Protein 2KUY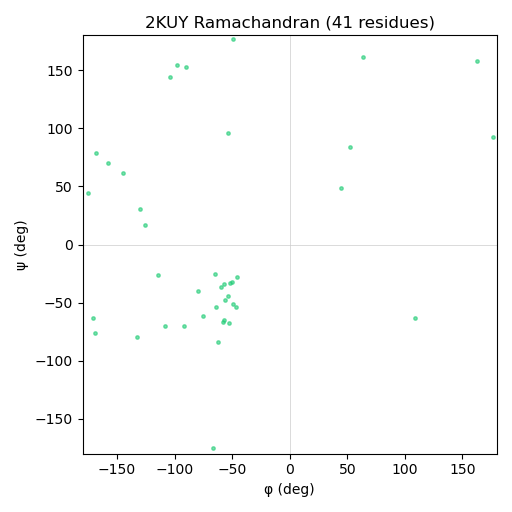 (pdb70)

B-factor: mean 6.26, std 6.4, range [0.34, 23.55]

Organism: Lactiplantibacillus plantarum (NCBI:txid1590)

Nearest PDB structures (foldseek):
  2kuy-assembly1_A  TM=6.461E-01  e=6.580E-05  Lactiplantibacillus plantarum
  2kuy-assembly1_A  TM=5.261E-01  e=7.399E-05  Lactiplantibacillus plantarum
  2kuy-assembly1_A  TM=5.864E-01  e=2.867E-05  Lactiplantibacillus plantarum
  2kuy-assembly1_A  TM=5.634E-01  e=1.053E-04  Lactiplantibacillus plantarum
  2kuy-assembly1_A  TM=6.162E-01  e=1.713E-04  Lactiplantibacillus plantarum

GO terms:
  GO:0005576 extracellular region (C, IDA)
  GO:0050830 defense response to Gram-positive bacterium (P, IDA)

Sequence (43 aa):
KPAWCWYTLAMCGAGYDSGTCDYMYSHCFGIKHHSSGSSSYHCKPAWCWYTLAMCGAGYDSGTCDYMYSHCFGIKHHSSGSSSYHCKPAWCWYTLAMCGAGYDSGTCDYMYSHCFGIKHHSSGSSSYHCKPAWCWYTLAMCGAGYDSGTCDYMYSHCFGIKHHSSGSSSYHCKPAWCWYTLAMCGAGYDSGTCDYMYSHCFGIKHHSSGSSSYHCKPAWCWYTLAMCGAGYDSGTCDYMYSHCFGIKHHSSGSSSYHCKPAWCWYTLAMCGAGYDSGTCDYMYSHCFGIKHHSSGSSSYHCKPAWCWYTLAMCGAGYDSGTCDYMYSHCFGIKHHSSGSSSYHCKPAWCWYTLAMCGAGYDSGTCDYMYSHCFGIKHHSSGSSSYHCKPAWCWYTLAMCGAGYDSGTCDYMYSHCFGIKHHSSGSSSYHCKPAWCWYTLAMCGAGYDSGTCDYMYSHCFGIKHHSSGSSSYHCKPAWCWYTLAMCGAGYDSGTCDYMYSHCFGIKHHSSGSSSYHC

Radius of gyration: 13.79 Å; Cα contacts (8 Å, |Δi|>4): 19; chains: 1; bounding box: 39×27×24 Å

Structure (mmCIF, N/CA/C/O backbone):
data_2KUY
#
_entry.id   2KUY
#
loop_
_entity.id
_entity.type
_entity.pdbx_description
1 polymer 'Prebacteriocin glycocin F'
2 non-polymer 2-acetamido-2-deoxy-beta-D-glucopyranose
#
loop_
_atom_site.group_PDB
_atom_site.id
_atom_site.type_symbol
_atom_site.label_atom_id
_atom_site.label_alt_id
_atom_site.label_comp_id
_atom_site.label_asym_id
_atom_site.label_entity_id
_atom_site.label_seq_id
_atom_site.pdbx_PDB_ins_code
_atom_site.Cartn_x
_atom_site.Cartn_y
_atom_site.Cartn_z
_atom_site.occupancy
_atom_site.B_iso_or_equiv
_atom_site.auth_seq_id
_atom_site.auth_comp_id
_atom_site.auth_asym_id
_atom_site.auth_atom_id
_atom_site.pdbx_PDB_model_num
ATOM 1 N N . LYS A 1 1 ? -9.335 -17.453 -4.776 1.00 7.40 1 LYS A N 1
ATOM 2 C CA . LYS A 1 1 ? -8.558 -16.708 -3.750 1.00 6.96 1 LYS A CA 1
ATOM 3 C C . LYS A 1 1 ? -9.271 -15.421 -3.342 1.00 6.11 1 LYS A C 1
ATOM 4 O O . LYS A 1 1 ? -9.897 -14.759 -4.171 1.00 5.55 1 LYS A O 1
ATOM 25 N N . PRO A 1 2 ? -9.187 -15.049 -2.053 1.00 6.13 2 PRO A N 1
ATOM 26 C CA . PRO A 1 2 ? -9.827 -13.835 -1.535 1.00 5.47 2 PRO A CA 1
ATOM 27 C C . PRO A 1 2 ? -9.527 -12.609 -2.389 1.00 4.69 2 PRO A C 1
ATOM 28 O O . PRO A 1 2 ? -8.774 -12.686 -3.361 1.00 4.93 2 PRO A O 1
ATOM 39 N N . ALA A 1 3 ? -10.121 -11.478 -2.021 1.00 4.04 3 ALA A N 1
ATOM 40 C CA . ALA A 1 3 ? -9.919 -10.236 -2.755 1.00 3.43 3 ALA A CA 1
ATOM 41 C C . ALA A 1 3 ? -10.475 -9.043 -1.985 1.00 3.08 3 ALA A C 1
ATOM 42 O O . ALA A 1 3 ? -11.564 -8.552 -2.283 1.00 3.14 3 ALA A O 1
ATOM 49 N N . TRP A 1 4 ? -9.723 -8.583 -0.991 1.00 3.05 4 TRP A N 1
ATOM 50 C CA . TRP A 1 4 ? -10.141 -7.450 -0.176 1.00 2.95 4 TRP A CA 1
ATOM 51 C C . TRP A 1 4 ? -9.208 -6.258 -0.371 1.00 2.18 4 TRP A C 1
ATOM 52 O O . TRP A 1 4 ? -9.609 -5.108 -0.188 1.00 2.12 4 TRP A O 1
ATOM 73 N N . CYS A 1 5 ? -7.962 -6.537 -0.739 1.00 1.69 5 CYS A N 1
ATOM 74 C CA . CYS A 1 5 ? -6.975 -5.484 -0.954 1.00 1.14 5 CYS A CA 1
ATOM 75 C C . CYS A 1 5 ? -7.400 -4.564 -2.095 1.00 0.86 5 CYS A C 1
ATOM 76 O O . CYS A 1 5 ? -7.999 -3.510 -1.869 1.00 0.68 5 CYS A O 1
ATOM 83 N N . TRP A 1 6 ? -7.091 -4.967 -3.326 1.00 0.95 6 TRP A N 1
ATOM 84 C CA . TRP A 1 6 ? -7.447 -4.171 -4.494 1.00 0.86 6 TRP A CA 1
ATOM 85 C C . TRP A 1 6 ? -8.917 -3.769 -4.447 1.00 0.57 6 TRP A C 1
ATOM 86 O O . TRP A 1 6 ? -9.291 -2.691 -4.910 1.00 0.56 6 TRP A O 1
ATOM 107 N N . TYR A 1 7 ? -9.744 -4.637 -3.871 1.00 0.53 7 TYR A N 1
ATOM 108 C CA . TYR A 1 7 ? -11.170 -4.362 -3.749 1.00 0.52 7 TYR A CA 1
ATOM 109 C C . TYR A 1 7 ? -11.382 -3.050 -3.008 1.00 0.46 7 TYR A C 1
ATOM 110 O O . TYR A 1 7 ? -12.144 -2.188 -3.445 1.00 0.63 7 TYR A O 1
ATOM 128 N N . THR A 1 8 ? -10.685 -2.906 -1.888 1.00 0.49 8 THR A N 1
ATOM 129 C CA . THR A 1 8 ? -10.769 -1.696 -1.080 1.00 0.58 8 THR A CA 1
ATOM 130 C C . THR A 1 8 ? -10.399 -0.479 -1.921 1.00 0.50 8 THR A C 1
ATOM 131 O O . THR A 1 8 ? -10.935 0.613 -1.726 1.00 0.71 8 THR A O 1
ATOM 142 N N . LEU A 1 9 ? -9.474 -0.678 -2.854 1.00 0.36 9 LEU A N 1
ATOM 143 C CA . LEU A 1 9 ? -9.021 0.398 -3.727 1.00 0.51 9 LEU A CA 1
ATOM 144 C C . LEU A 1 9 ? -10.004 0.635 -4.870 1.00 0.64 9 LEU A C 1
ATOM 145 O O . LEU A 1 9 ? -10.272 1.777 -5.243 1.00 0.85 9 LEU A O 1
ATOM 161 N N . ALA A 1 10 ? -10.534 -0.450 -5.425 1.00 0.62 10 ALA A N 1
ATOM 162 C CA . ALA A 1 10 ? -11.483 -0.358 -6.529 1.00 0.86 10 ALA A CA 1
ATOM 163 C C . ALA A 1 10 ? -12.597 0.637 -6.219 1.00 1.01 10 ALA A C 1
ATOM 164 O O . ALA A 1 10 ? -12.887 1.526 -7.019 1.00 1.28 10 ALA A O 1
ATOM 171 N N . MET A 1 11 ? -13.219 0.481 -5.055 1.00 0.97 11 MET A N 1
ATOM 172 C CA . MET A 1 11 ? -14.302 1.366 -4.643 1.00 1.25 11 MET A CA 1
ATOM 173 C C . MET A 1 11 ? -13.794 2.790 -4.436 1.00 1.40 11 MET A C 1
ATOM 174 O O . MET A 1 11 ? -14.554 3.752 -4.545 1.00 1.84 11 MET A O 1
ATOM 188 N N . CYS A 1 12 ? -12.505 2.917 -4.138 1.00 1.19 12 CYS A N 1
ATOM 189 C CA . CYS A 1 12 ? -11.899 4.224 -3.917 1.00 1.37 12 CYS A CA 1
ATOM 190 C C . CYS A 1 12 ? -12.071 5.113 -5.144 1.00 1.77 12 CYS A C 1
ATOM 191 O O . CYS A 1 12 ? -12.785 6.116 -5.103 1.00 2.20 12 CYS A O 1
ATOM 198 N N . GLY A 1 13 ? -11.412 4.739 -6.236 1.00 2.22 13 GLY A N 1
ATOM 199 C CA . GLY A 1 13 ? -11.505 5.512 -7.459 1.00 2.68 13 GLY A CA 1
ATOM 200 C C . GLY A 1 13 ? -10.223 6.256 -7.774 1.00 2.90 13 GLY A C 1
ATOM 201 O O . GLY A 1 13 ? -9.581 5.998 -8.792 1.00 3.39 13 GLY A O 1
ATOM 205 N N . ALA A 1 14 ? -9.849 7.182 -6.897 1.00 2.98 14 ALA A N 1
ATOM 206 C CA . ALA A 1 14 ? -8.634 7.967 -7.086 1.00 3.53 14 ALA A CA 1
ATOM 207 C C . ALA A 1 14 ? -8.375 8.874 -5.887 1.00 3.27 14 ALA A C 1
ATOM 208 O O . ALA A 1 14 ? -8.040 10.048 -6.047 1.00 3.62 14 ALA A O 1
ATOM 215 N N . GLY A 1 15 ? -8.532 8.323 -4.688 1.00 3.16 15 GLY A N 1
ATOM 216 C CA . GLY A 1 15 ? -8.310 9.097 -3.482 1.00 3.15 15 GLY A CA 1
ATOM 217 C C . GLY A 1 15 ? -6.931 8.874 -2.893 1.00 2.57 15 GLY A C 1
ATOM 218 O O . GLY A 1 15 ? -6.323 7.825 -3.099 1.00 2.77 15 GLY A O 1
ATOM 222 N N . TYR A 1 16 ? -6.438 9.866 -2.157 1.00 2.43 16 TYR A N 1
ATOM 223 C CA . TYR A 1 16 ? -5.121 9.773 -1.536 1.00 2.32 16 TYR A CA 1
ATOM 224 C C . TYR A 1 16 ? -5.194 10.026 -0.030 1.00 1.87 16 TYR A C 1
ATOM 225 O O . TYR A 1 16 ? -4.177 10.292 0.612 1.00 2.48 16 TYR A O 1
ATOM 243 N N . ASP A 1 17 ? -6.397 9.940 0.531 1.00 1.46 17 ASP A N 1
ATOM 244 C CA . ASP A 1 17 ? -6.592 10.158 1.961 1.00 1.20 17 ASP A CA 1
ATOM 245 C C . ASP A 1 17 ? -8.072 10.093 2.322 1.00 1.19 17 ASP A C 1
ATOM 246 O O . ASP A 1 17 ? -8.780 11.098 2.260 1.00 1.55 17 ASP A O 1
ATOM 255 N N . SER A 1 18 ? -8.535 8.905 2.698 1.00 1.48 18 SER A N 1
ATOM 256 C CA . SER A 1 18 ? -9.933 8.713 3.067 1.00 2.08 18 SER A CA 1
ATOM 257 C C . SER A 1 18 ? -10.054 7.930 4.371 1.00 1.51 18 SER A C 1
ATOM 258 O O . SER A 1 18 ? -10.281 8.509 5.433 1.00 1.78 18 SER A O 1
ATOM 265 N N . GLY A 1 19 ? -9.905 6.611 4.284 1.00 0.91 19 GLY A N 1
ATOM 266 C CA . GLY A 1 19 ? -10.005 5.777 5.468 1.00 0.58 19 GLY A CA 1
ATOM 267 C C . GLY A 1 19 ? -9.552 4.350 5.222 1.00 0.47 19 GLY A C 1
ATOM 268 O O . GLY A 1 19 ? -8.457 3.962 5.628 1.00 0.76 19 GLY A O 1
ATOM 272 N N . THR A 1 20 ? -10.398 3.568 4.560 1.00 0.54 20 THR A N 1
ATOM 273 C CA . THR A 1 20 ? -10.084 2.176 4.266 1.00 0.59 20 THR A CA 1
ATOM 274 C C . THR A 1 20 ? -8.879 2.068 3.337 1.00 0.47 20 THR A C 1
ATOM 275 O O . THR A 1 20 ? -7.910 1.372 3.640 1.00 0.57 20 THR A O 1
ATOM 286 N N . CYS A 1 21 ? -8.950 2.755 2.204 1.00 0.52 21 CYS A N 1
ATOM 287 C CA . CYS A 1 21 ? -7.870 2.732 1.226 1.00 0.61 21 CYS A CA 1
ATOM 288 C C . CYS A 1 21 ? -6.529 3.078 1.867 1.00 0.48 21 CYS A C 1
ATOM 289 O O . CYS A 1 21 ? -5.634 2.238 1.952 1.00 0.66 21 CYS A O 1
ATOM 296 N N . ASP A 1 22 ? -6.393 4.324 2.310 1.00 0.34 22 ASP A N 1
ATOM 297 C CA . ASP A 1 22 ? -5.157 4.791 2.933 1.00 0.44 22 ASP A CA 1
ATOM 298 C C . ASP A 1 22 ? -4.628 3.789 3.955 1.00 0.43 22 ASP A C 1
ATOM 299 O O . ASP A 1 22 ? -3.425 3.724 4.208 1.00 0.67 22 ASP A O 1
ATOM 308 N N . TYR A 1 23 ? -5.529 3.010 4.544 1.00 0.36 23 TYR A N 1
ATOM 309 C CA . TYR A 1 23 ? -5.138 2.019 5.538 1.00 0.52 23 TYR A CA 1
ATOM 310 C C . TYR A 1 23 ? -4.863 0.665 4.890 1.00 0.51 23 TYR A C 1
ATOM 311 O O . TYR A 1 23 ? -3.717 0.217 4.830 1.00 0.64 23 TYR A O 1
ATOM 329 N N . MET A 1 24 ? -5.917 0.016 4.409 1.00 0.59 24 MET A N 1
ATOM 330 C CA . MET A 1 24 ? -5.797 -1.279 3.772 1.00 0.77 24 MET A CA 1
ATOM 331 C C . MET A 1 24 ? -4.768 -1.249 2.646 1.00 0.65 24 MET A C 1
ATOM 332 O O . MET A 1 24 ? -3.939 -2.151 2.528 1.00 0.72 24 MET A O 1
ATOM 346 N N . TYR A 1 25 ? -4.823 -0.205 1.825 1.00 0.67 25 TYR A N 1
ATOM 347 C CA . TYR A 1 25 ? -3.890 -0.061 0.714 1.00 0.82 25 TYR A CA 1
ATOM 348 C C . TYR A 1 25 ? -2.452 -0.082 1.215 1.00 0.67 25 TYR A C 1
ATOM 349 O O . TYR A 1 25 ? -1.683 -0.989 0.900 1.00 0.70 25 TYR A O 1
ATOM 367 N N . SER A 1 26 ? -2.100 0.930 2.001 1.00 0.66 26 SER A N 1
ATOM 368 C CA . SER A 1 26 ? -0.752 1.041 2.556 1.00 0.76 26 SER A CA 1
ATOM 369 C C . SER A 1 26 ? -0.285 -0.290 3.141 1.00 0.64 26 SER A C 1
ATOM 370 O O . SER A 1 26 ? 0.779 -0.796 2.784 1.00 0.98 26 SER A O 1
ATOM 378 N N . HIS A 1 27 ? -1.088 -0.853 4.039 1.00 0.38 27 HIS A N 1
ATOM 379 C CA . HIS A 1 27 ? -0.755 -2.125 4.669 1.00 0.53 27 HIS A CA 1
ATOM 380 C C . HIS A 1 27 ? -0.604 -3.225 3.623 1.00 0.44 27 HIS A C 1
ATOM 381 O O . HIS A 1 27 ? 0.245 -4.106 3.752 1.00 0.56 27 HIS A O 1
ATOM 396 N N . CYS A 1 28 ? -1.434 -3.165 2.587 1.00 0.44 28 CYS A N 1
ATOM 397 C CA . CYS A 1 28 ? -1.392 -4.155 1.517 1.00 0.55 28 CYS A CA 1
ATOM 398 C C . CYS A 1 28 ? 0.026 -4.309 0.979 1.00 0.55 28 CYS A C 1
ATOM 399 O O . CYS A 1 28 ? 0.432 -5.396 0.568 1.00 0.81 28 CYS A O 1
ATOM 406 N N . PHE A 1 29 ? 0.775 -3.212 0.985 1.00 0.57 29 PHE A N 1
ATOM 407 C CA . PHE A 1 29 ? 2.150 -3.220 0.499 1.00 0.80 29 PHE A CA 1
ATOM 408 C C . PHE A 1 29 ? 3.132 -3.084 1.654 1.00 1.35 29 PHE A C 1
ATOM 409 O O . PHE A 1 29 ? 3.840 -4.029 2.002 1.00 2.07 29 PHE A O 1
ATOM 426 N N . GLY A 1 30 ? 3.163 -1.899 2.242 1.00 1.83 30 GLY A N 1
ATOM 427 C CA . GLY A 1 30 ? 4.058 -1.642 3.356 1.00 2.60 30 GLY A CA 1
ATOM 428 C C . GLY A 1 30 ? 5.518 -1.749 2.965 1.00 3.07 30 GLY A C 1
ATOM 429 O O . GLY A 1 30 ? 5.852 -2.350 1.943 1.00 3.23 30 GLY A O 1
ATOM 433 N N . ILE A 1 31 ? 6.393 -1.164 3.777 1.00 3.82 31 ILE A N 1
ATOM 434 C CA . ILE A 1 31 ? 7.824 -1.196 3.508 1.00 4.58 31 ILE A CA 1
ATOM 435 C C . ILE A 1 31 ? 8.627 -1.288 4.801 1.00 5.10 31 ILE A C 1
ATOM 436 O O . ILE A 1 31 ? 9.415 -0.396 5.118 1.00 5.86 31 ILE A O 1
ATOM 452 N N . LYS A 1 32 ? 8.426 -2.374 5.542 1.00 5.03 32 LYS A N 1
ATOM 453 C CA . LYS A 1 32 ? 9.132 -2.594 6.801 1.00 5.84 32 LYS A CA 1
ATOM 454 C C . LYS A 1 32 ? 9.166 -1.324 7.651 1.00 6.27 32 LYS A C 1
ATOM 455 O O . LYS A 1 32 ? 10.219 -0.933 8.156 1.00 6.84 32 LYS A O 1
ATOM 474 N N . HIS A 1 33 ? 8.010 -0.686 7.806 1.00 6.34 33 HIS A N 1
ATOM 475 C CA . HIS A 1 33 ? 7.912 0.537 8.595 1.00 7.06 33 HIS A CA 1
ATOM 476 C C . HIS A 1 33 ? 6.769 0.445 9.601 1.00 7.27 33 HIS A C 1
ATOM 477 O O . HIS A 1 33 ? 6.150 1.450 9.948 1.00 7.87 33 HIS A O 1
ATOM 492 N N . HIS A 1 34 ? 6.493 -0.771 10.066 1.00 7.06 34 HIS A N 1
ATOM 493 C CA . HIS A 1 34 ? 5.424 -0.996 11.033 1.00 7.55 34 HIS A CA 1
ATOM 494 C C . HIS A 1 34 ? 5.949 -0.879 12.461 1.00 8.06 34 HIS A C 1
ATOM 495 O O . HIS A 1 34 ? 7.128 -1.120 12.721 1.00 8.01 34 HIS A O 1
ATOM 510 N N . SER A 1 35 ? 5.066 -0.510 13.383 1.00 8.79 35 SER A N 1
ATOM 511 C CA . SER A 1 35 ? 5.440 -0.361 14.785 1.00 9.54 35 SER A CA 1
ATOM 512 C C . SER A 1 35 ? 6.103 -1.632 15.308 1.00 10.19 35 SER A C 1
ATOM 513 O O . SER A 1 35 ? 5.425 -2.578 15.708 1.00 10.62 35 SER A O 1
ATOM 521 N N . SER A 1 36 ? 7.433 -1.646 15.301 1.00 10.46 36 SER A N 1
ATOM 522 C CA . SER A 1 36 ? 8.186 -2.801 15.776 1.00 11.28 36 SER A CA 1
ATOM 523 C C . SER A 1 36 ? 9.673 -2.476 15.874 1.00 11.90 36 SER A C 1
ATOM 524 O O . SER A 1 36 ? 10.255 -2.503 16.960 1.00 12.39 36 SER A O 1
ATOM 532 N N . GLY A 1 37 ? 10.283 -2.170 14.735 1.00 12.07 37 GLY A N 1
ATOM 533 C CA . GLY A 1 37 ? 11.697 -1.845 14.714 1.00 12.84 37 GLY A CA 1
ATOM 534 C C . GLY A 1 37 ? 12.291 -1.937 13.322 1.00 13.27 37 GLY A C 1
ATOM 535 O O . GLY A 1 37 ? 11.745 -2.613 12.450 1.00 13.38 37 GLY A O 1
ATOM 539 N N . SER A 1 38 ? 13.411 -1.254 13.113 1.00 13.68 38 SER A N 1
ATOM 540 C CA . SER A 1 38 ? 14.080 -1.260 11.817 1.00 14.29 38 SER A CA 1
ATOM 541 C C . SER A 1 38 ? 14.633 -2.645 11.497 1.00 14.83 38 SER A C 1
ATOM 542 O O . SER A 1 38 ? 14.412 -3.600 12.242 1.00 15.12 38 SER A O 1
ATOM 550 N N . SER A 1 39 ? 15.353 -2.747 10.386 1.00 15.11 39 SER A N 1
ATOM 551 C CA . SER A 1 39 ? 15.939 -4.015 9.967 1.00 15.78 39 SER A CA 1
ATOM 552 C C . SER A 1 39 ? 17.165 -4.352 10.807 1.00 16.45 39 SER A C 1
ATOM 553 O O . SER A 1 39 ? 17.196 -5.368 11.501 1.00 17.13 39 SER A O 1
ATOM 561 N N . SER A 1 40 ? 18.176 -3.492 10.741 1.00 16.39 40 SER A N 1
ATOM 562 C CA . SER A 1 40 ? 19.405 -3.699 11.497 1.00 17.15 40 SER A CA 1
ATOM 563 C C . SER A 1 40 ? 20.152 -2.383 11.695 1.00 17.58 40 SER A C 1
ATOM 564 O O . SER A 1 40 ? 21.217 -2.170 11.117 1.00 18.09 40 SER A O 1
ATOM 572 N N . TYR A 1 41 ? 19.586 -1.506 12.516 1.00 17.50 41 TYR A N 1
ATOM 573 C CA . TYR A 1 41 ? 20.200 -0.212 12.792 1.00 18.04 41 TYR A CA 1
ATOM 574 C C . TYR A 1 41 ? 20.846 -0.201 14.173 1.00 18.43 41 TYR A C 1
ATOM 575 O O . TYR A 1 41 ? 20.332 -0.808 15.114 1.00 18.38 41 TYR A O 1
ATOM 593 N N . HIS A 1 42 ? 21.975 0.488 14.288 1.00 18.95 42 HIS A N 1
ATOM 594 C CA . HIS A 1 42 ? 22.693 0.575 15.554 1.00 19.51 42 HIS A CA 1
ATOM 595 C C . HIS A 1 42 ? 22.945 -0.815 16.130 1.00 19.81 42 HIS A C 1
ATOM 596 O O . HIS A 1 42 ? 22.183 -1.300 16.967 1.00 19.95 42 HIS A O 1
ATOM 611 N N . CYS A 1 43 ? 24.020 -1.450 15.674 1.00 20.02 43 CYS A N 1
ATOM 612 C CA . CYS A 1 43 ? 24.376 -2.784 16.142 1.00 20.46 43 CYS A CA 1
ATOM 613 C C . CYS A 1 43 ? 24.654 -2.780 17.642 1.00 20.82 43 CYS A C 1
ATOM 614 O O . CYS A 1 43 ? 24.693 -3.833 18.278 1.00 21.10 43 CYS A O 1
ATOM 677 N N . LYS A 1 1 ? -5.281 -16.894 3.696 1.00 7.40 1 LYS A N 2
ATOM 678 C CA . LYS A 1 1 ? -4.928 -15.453 3.782 1.00 6.96 1 LYS A CA 2
ATOM 679 C C . LYS A 1 1 ? -5.586 -14.654 2.660 1.00 6.11 1 LYS A C 2
ATOM 680 O O . LYS A 1 1 ? -5.040 -14.546 1.562 1.00 5.55 1 LYS A O 2
ATOM 701 N N . PRO A 1 2 ? -6.773 -14.080 2.921 1.00 6.13 2 PRO A N 2
ATOM 702 C CA . PRO A 1 2 ? -7.504 -13.288 1.926 1.00 5.47 2 PRO A CA 2
ATOM 703 C C . PRO A 1 2 ? -6.661 -12.148 1.363 1.00 4.69 2 PRO A C 2
ATOM 704 O O . PRO A 1 2 ? -5.774 -11.627 2.039 1.00 4.93 2 PRO A O 2
ATOM 715 N N . ALA A 1 3 ? -6.945 -11.766 0.123 1.00 4.04 3 ALA A N 2
ATOM 716 C CA . ALA A 1 3 ? -6.214 -10.686 -0.531 1.00 3.43 3 ALA A CA 2
ATOM 717 C C . ALA A 1 3 ? -7.153 -9.801 -1.344 1.00 3.08 3 ALA A C 2
ATOM 718 O O . ALA A 1 3 ? -7.235 -9.925 -2.566 1.00 3.14 3 ALA A O 2
ATOM 725 N N . TRP A 1 4 ? -7.861 -8.910 -0.658 1.00 3.05 4 TRP A N 2
ATOM 726 C CA . TRP A 1 4 ? -8.796 -8.008 -1.316 1.00 2.95 4 TRP A CA 2
ATOM 727 C C . TRP A 1 4 ? -8.301 -6.565 -1.251 1.00 2.18 4 TRP A C 2
ATOM 728 O O . TRP A 1 4 ? -9.096 -5.630 -1.151 1.00 2.12 4 TRP A O 2
ATOM 749 N N . CYS A 1 5 ? -6.984 -6.392 -1.314 1.00 1.69 5 CYS A N 2
ATOM 750 C CA . CYS A 1 5 ? -6.386 -5.062 -1.267 1.00 1.14 5 CYS A CA 2
ATOM 751 C C . CYS A 1 5 ? -7.015 -4.150 -2.314 1.00 0.86 5 CYS A C 2
ATOM 752 O O . CYS A 1 5 ? -7.733 -3.203 -1.981 1.00 0.68 5 CYS A O 2
ATOM 759 N N . TRP A 1 6 ? -6.748 -4.439 -3.585 1.00 0.95 6 TRP A N 2
ATOM 760 C CA . TRP A 1 6 ? -7.297 -3.642 -4.673 1.00 0.86 6 TRP A CA 2
ATOM 761 C C . TRP A 1 6 ? -8.801 -3.459 -4.495 1.00 0.57 6 TRP A C 2
ATOM 762 O O . TRP A 1 6 ? -9.365 -2.438 -4.885 1.00 0.56 6 TRP A O 2
ATOM 783 N N . TYR A 1 7 ? -9.440 -4.453 -3.881 1.00 0.53 7 TYR A N 2
ATOM 784 C CA . TYR A 1 7 ? -10.872 -4.392 -3.628 1.00 0.52 7 TYR A CA 2
ATOM 785 C C . TYR A 1 7 ? -11.197 -3.132 -2.841 1.00 0.46 7 TYR A C 2
ATOM 786 O O . TYR A 1 7 ? -12.089 -2.366 -3.205 1.00 0.63 7 TYR A O 2
ATOM 804 N N . THR A 1 8 ? -10.443 -2.917 -1.769 1.00 0.49 8 THR A N 2
ATOM 805 C CA . THR A 1 8 ? -10.622 -1.740 -0.931 1.00 0.58 8 THR A CA 2
ATOM 806 C C . THR A 1 8 ? -10.502 -0.479 -1.780 1.00 0.50 8 THR A C 2
ATOM 807 O O . THR A 1 8 ? -11.195 0.510 -1.549 1.00 0.71 8 THR A O 2
ATOM 818 N N . LEU A 1 9 ? -9.614 -0.531 -2.770 1.00 0.36 9 LEU A N 2
ATOM 819 C CA . LEU A 1 9 ? -9.395 0.599 -3.663 1.00 0.51 9 LEU A CA 2
ATOM 820 C C . LEU A 1 9 ? -10.575 0.777 -4.616 1.00 0.64 9 LEU A C 2
ATOM 821 O O . LEU A 1 9 ? -11.025 1.897 -4.859 1.00 0.85 9 LEU A O 2
ATOM 837 N N . ALA A 1 10 ? -11.069 -0.333 -5.154 1.00 0.62 10 ALA A N 2
ATOM 838 C CA . ALA A 1 10 ? -12.195 -0.297 -6.080 1.00 0.86 10 ALA A CA 2
ATOM 839 C C . ALA A 1 10 ? -13.457 0.210 -5.391 1.00 1.01 10 ALA A C 2
ATOM 840 O O . ALA A 1 10 ? -14.128 1.115 -5.889 1.00 1.28 10 ALA A O 2
ATOM 847 N N . MET A 1 11 ? -13.778 -0.380 -4.244 1.00 0.97 11 MET A N 2
ATOM 848 C CA . MET A 1 11 ? -14.961 0.012 -3.486 1.00 1.25 11 MET A CA 2
ATOM 849 C C . MET A 1 11 ? -14.838 1.447 -2.979 1.00 1.40 11 MET A C 2
ATOM 850 O O . MET A 1 11 ? -15.841 2.102 -2.697 1.00 1.84 11 MET A O 2
ATOM 864 N N . CYS A 1 12 ? -13.603 1.929 -2.864 1.00 1.19 12 CYS A N 2
ATOM 865 C CA . CYS A 1 12 ? -13.351 3.286 -2.390 1.00 1.37 12 CYS A CA 2
ATOM 866 C C . CYS A 1 12 ? -14.230 4.294 -3.123 1.00 1.77 12 CYS A C 2
ATOM 867 O O . CYS A 1 12 ? -14.893 3.957 -4.104 1.00 2.20 12 CYS A O 2
ATOM 874 N N . GLY A 1 13 ? -14.231 5.533 -2.641 1.00 2.22 13 GLY A N 2
ATOM 875 C CA . GLY A 1 13 ? -15.034 6.570 -3.262 1.00 2.68 13 GLY A CA 2
ATOM 876 C C . GLY A 1 13 ? -14.297 7.291 -4.373 1.00 2.90 13 GLY A C 2
ATOM 877 O O . GLY A 1 13 ? -14.228 8.520 -4.386 1.00 3.39 13 GLY A O 2
ATOM 881 N N . ALA A 1 14 ? -13.745 6.526 -5.309 1.00 2.98 14 ALA A N 2
ATOM 882 C CA . ALA A 1 14 ? -13.010 7.101 -6.428 1.00 3.53 14 ALA A CA 2
ATOM 883 C C . ALA A 1 14 ? -11.695 7.715 -5.963 1.00 3.27 14 ALA A C 2
ATOM 884 O O . ALA A 1 14 ? -10.618 7.201 -6.265 1.00 3.62 14 ALA A O 2
ATOM 891 N N . GLY A 1 15 ? -11.790 8.815 -5.224 1.00 3.16 15 GLY A N 2
ATOM 892 C CA . GLY A 1 15 ? -10.599 9.476 -4.728 1.00 3.15 15 GLY A CA 2
ATOM 893 C C . GLY A 1 15 ? -9.850 8.634 -3.714 1.00 2.57 15 GLY A C 2
ATOM 894 O O . GLY A 1 15 ? -10.259 7.514 -3.406 1.00 2.77 15 GLY A O 2
ATOM 898 N N . TYR A 1 16 ? -8.751 9.171 -3.196 1.00 2.43 16 TYR A N 2
ATOM 899 C CA . TYR A 1 16 ? -7.944 8.458 -2.212 1.00 2.32 16 TYR A CA 2
ATOM 900 C C . TYR A 1 16 ? -7.904 9.217 -0.890 1.00 1.87 16 TYR A C 2
ATOM 901 O O . TYR A 1 16 ? -8.414 10.334 -0.788 1.00 2.48 16 TYR A O 2
ATOM 919 N N . ASP A 1 17 ? -7.291 8.607 0.119 1.00 1.46 17 ASP A N 2
ATOM 920 C CA . ASP A 1 17 ? -7.183 9.227 1.433 1.00 1.20 17 ASP A CA 2
ATOM 921 C C . ASP A 1 17 ? -8.562 9.494 2.028 1.00 1.19 17 ASP A C 2
ATOM 922 O O . ASP A 1 17 ? -8.951 10.645 2.225 1.00 1.55 17 ASP A O 2
ATOM 931 N N . SER A 1 18 ? -9.295 8.424 2.310 1.00 1.48 18 SER A N 2
ATOM 932 C CA . SER A 1 18 ? -10.632 8.542 2.881 1.00 2.08 18 SER A CA 2
ATOM 933 C C . SER A 1 18 ? -10.759 7.710 4.152 1.00 1.51 18 SER A C 2
ATOM 934 O O . SER A 1 18 ? -11.332 8.160 5.145 1.00 1.78 18 SER A O 2
ATOM 941 N N . GLY A 1 19 ? -10.223 6.495 4.117 1.00 0.91 19 GLY A N 2
ATOM 942 C CA . GLY A 1 19 ? -10.291 5.623 5.275 1.00 0.58 19 GLY A CA 2
ATOM 943 C C . GLY A 1 19 ? -9.616 4.285 5.042 1.00 0.47 19 GLY A C 2
ATOM 944 O O . GLY A 1 19 ? -8.444 4.106 5.376 1.00 0.76 19 GLY A O 2
ATOM 948 N N . THR A 1 20 ? -10.359 3.343 4.469 1.00 0.54 20 THR A N 2
ATOM 949 C CA . THR A 1 20 ? -9.830 2.012 4.194 1.00 0.59 20 THR A CA 2
ATOM 950 C C . THR A 1 20 ? -8.754 2.063 3.115 1.00 0.47 20 THR A C 2
ATOM 951 O O . THR A 1 20 ? -7.792 1.297 3.148 1.00 0.57 20 THR A O 2
ATOM 962 N N . CYS A 1 21 ? -8.925 2.966 2.158 1.00 0.52 21 CYS A N 2
ATOM 963 C CA . CYS A 1 21 ? -7.970 3.111 1.067 1.00 0.61 21 CYS A CA 2
ATOM 964 C C . CYS A 1 21 ? -6.545 3.246 1.594 1.00 0.48 21 CYS A C 2
ATOM 965 O O . CYS A 1 21 ? -5.709 2.368 1.385 1.00 0.66 21 CYS A O 2
ATOM 972 N N . ASP A 1 22 ? -6.273 4.356 2.271 1.00 0.34 22 ASP A N 2
ATOM 973 C CA . ASP A 1 22 ? -4.946 4.613 2.819 1.00 0.44 22 ASP A CA 2
ATOM 974 C C . ASP A 1 22 ? -4.517 3.518 3.793 1.00 0.43 22 ASP A C 2
ATOM 975 O O . ASP A 1 22 ? -3.325 3.280 3.984 1.00 0.67 22 ASP A O 2
ATOM 984 N N . TYR A 1 23 ? -5.490 2.856 4.411 1.00 0.36 23 TYR A N 2
ATOM 985 C CA . TYR A 1 23 ? -5.196 1.793 5.365 1.00 0.52 23 TYR A CA 2
ATOM 986 C C . TYR A 1 23 ? -4.915 0.475 4.651 1.00 0.51 23 TYR A C 2
ATOM 987 O O . TYR A 1 23 ? -3.771 0.023 4.587 1.00 0.64 23 TYR A O 2
ATOM 1005 N N . MET A 1 24 ? -5.965 -0.139 4.118 1.00 0.59 24 MET A N 2
ATOM 1006 C CA . MET A 1 24 ? -5.838 -1.406 3.410 1.00 0.77 24 MET A CA 2
ATOM 1007 C C . MET A 1 24 ? -4.734 -1.344 2.359 1.00 0.65 24 MET A C 2
ATOM 1008 O O . MET A 1 24 ? -3.837 -2.187 2.336 1.00 0.72 24 MET A O 2
ATOM 1022 N N . TYR A 1 25 ? -4.809 -0.344 1.488 1.00 0.67 25 TYR A N 2
ATOM 1023 C CA . TYR A 1 25 ? -3.819 -0.177 0.431 1.00 0.82 25 TYR A CA 2
ATOM 1024 C C . TYR A 1 25 ? -2.404 -0.186 0.999 1.00 0.67 25 TYR A C 2
ATOM 1025 O O . TYR A 1 25 ? -1.616 -1.089 0.719 1.00 0.70 25 TYR A O 2
ATOM 1043 N N . SER A 1 26 ? -2.091 0.826 1.798 1.00 0.66 26 SER A N 2
ATOM 1044 C CA . SER A 1 26 ? -0.771 0.941 2.408 1.00 0.76 26 SER A CA 2
ATOM 1045 C C . SER A 1 26 ? -0.378 -0.351 3.122 1.00 0.64 26 SER A C 2
ATOM 1046 O O . SER A 1 26 ? 0.611 -0.991 2.765 1.00 0.98 26 SER A O 2
ATOM 1054 N N . HIS A 1 27 ? -1.155 -0.723 4.135 1.00 0.38 27 HIS A N 2
ATOM 1055 C CA . HIS A 1 27 ? -0.887 -1.935 4.907 1.00 0.53 27 HIS A CA 2
ATOM 1056 C C . HIS A 1 27 ? -0.586 -3.123 3.997 1.00 0.44 27 HIS A C 2
ATOM 1057 O O . HIS A 1 27 ? 0.365 -3.869 4.229 1.00 0.56 27 HIS A O 2
ATOM 1072 N N . CYS A 1 28 ? -1.404 -3.298 2.964 1.00 0.44 28 CYS A N 2
ATOM 1073 C CA . CYS A 1 28 ? -1.223 -4.401 2.027 1.00 0.55 28 CYS A CA 2
ATOM 1074 C C . CYS A 1 28 ? 0.205 -4.440 1.493 1.00 0.55 28 CYS A C 2
ATOM 1075 O O . CYS A 1 28 ? 0.737 -5.509 1.193 1.00 0.81 28 CYS A O 2
ATOM 1082 N N . PHE A 1 29 ? 0.822 -3.268 1.377 1.00 0.57 29 PHE A N 2
ATOM 1083 C CA . PHE A 1 29 ? 2.189 -3.172 0.879 1.00 0.80 29 PHE A CA 2
ATOM 1084 C C . PHE A 1 29 ? 3.101 -2.517 1.912 1.00 1.35 29 PHE A C 2
ATOM 1085 O O . PHE A 1 29 ? 4.028 -1.786 1.562 1.00 2.07 29 PHE A O 2
ATOM 1102 N N . GLY A 1 30 ? 2.832 -2.784 3.187 1.00 1.83 30 GLY A N 2
ATOM 1103 C CA . GLY A 1 30 ? 3.635 -2.212 4.250 1.00 2.60 30 GLY A CA 2
ATOM 1104 C C . GLY A 1 30 ? 4.841 -3.065 4.601 1.00 3.07 30 GLY A C 2
ATOM 1105 O O . GLY A 1 30 ? 5.455 -2.877 5.652 1.00 3.23 30 GLY A O 2
ATOM 1109 N N . ILE A 1 31 ? 5.183 -4.003 3.723 1.00 3.82 31 ILE A N 2
ATOM 1110 C CA . ILE A 1 31 ? 6.323 -4.883 3.949 1.00 4.58 31 ILE A CA 2
ATOM 1111 C C . ILE A 1 31 ? 6.880 -5.403 2.629 1.00 5.10 31 ILE A C 2
ATOM 1112 O O . ILE A 1 31 ? 6.703 -6.571 2.285 1.00 5.86 31 ILE A O 2
ATOM 1128 N N . LYS A 1 32 ? 7.551 -4.524 1.891 1.00 5.03 32 LYS A N 2
ATOM 1129 C CA . LYS A 1 32 ? 8.133 -4.890 0.607 1.00 5.84 32 LYS A CA 2
ATOM 1130 C C . LYS A 1 32 ? 9.304 -3.976 0.261 1.00 6.27 32 LYS A C 2
ATOM 1131 O O . LYS A 1 32 ? 9.533 -3.659 -0.906 1.00 6.84 32 LYS A O 2
ATOM 1150 N N . HIS A 1 33 ? 10.040 -3.553 1.283 1.00 6.34 33 HIS A N 2
ATOM 1151 C CA . HIS A 1 33 ? 11.187 -2.675 1.086 1.00 7.06 33 HIS A CA 2
ATOM 1152 C C . HIS A 1 33 ? 10.743 -1.307 0.578 1.00 7.27 33 HIS A C 2
ATOM 1153 O O . HIS A 1 33 ? 10.626 -1.091 -0.629 1.00 7.87 33 HIS A O 2
ATOM 1168 N N . HIS A 1 34 ? 10.499 -0.387 1.504 1.00 7.06 34 HIS A N 2
ATOM 1169 C CA . HIS A 1 34 ? 10.070 0.961 1.148 1.00 7.55 34 HIS A CA 2
ATOM 1170 C C . HIS A 1 34 ? 11.261 1.819 0.738 1.00 8.06 34 HIS A C 2
ATOM 1171 O O . HIS A 1 34 ? 12.042 2.261 1.582 1.00 8.01 34 HIS A O 2
ATOM 1186 N N . SER A 1 35 ? 11.397 2.050 -0.563 1.00 8.79 35 SER A N 2
ATOM 1187 C CA . SER A 1 35 ? 12.495 2.854 -1.086 1.00 9.54 35 SER A CA 2
ATOM 1188 C C . SER A 1 35 ? 12.407 2.972 -2.604 1.00 10.19 35 SER A C 2
ATOM 1189 O O . SER A 1 35 ? 11.912 2.070 -3.279 1.00 10.62 35 SER A O 2
ATOM 1197 N N . SER A 1 36 ? 12.894 4.090 -3.134 1.00 10.46 36 SER A N 2
ATOM 1198 C CA . SER A 1 36 ? 12.872 4.325 -4.573 1.00 11.28 36 SER A CA 2
ATOM 1199 C C . SER A 1 36 ? 13.885 5.394 -4.964 1.00 11.90 36 SER A C 2
ATOM 1200 O O . SER A 1 36 ? 14.591 5.939 -4.114 1.00 12.39 36 SER A O 2
ATOM 1208 N N . GLY A 1 37 ? 13.952 5.691 -6.258 1.00 12.07 37 GLY A N 2
ATOM 1209 C CA . GLY A 1 37 ? 14.881 6.694 -6.743 1.00 12.84 37 GLY A CA 2
ATOM 1210 C C . GLY A 1 37 ? 14.858 6.817 -8.253 1.00 13.27 37 GLY A C 2
ATOM 1211 O O . GLY A 1 37 ? 13.995 6.243 -8.916 1.00 13.38 37 GLY A O 2
ATOM 1215 N N . SER A 1 38 ? 15.809 7.568 -8.799 1.00 13.68 38 SER A N 2
ATOM 1216 C CA . SER A 1 38 ? 15.893 7.763 -10.242 1.00 14.29 38 SER A CA 2
ATOM 1217 C C . SER A 1 38 ? 16.561 6.568 -10.913 1.00 14.83 38 SER A C 2
ATOM 1218 O O . SER A 1 38 ? 16.035 6.011 -11.877 1.00 15.12 38 SER A O 2
ATOM 1226 N N . SER A 1 39 ? 17.724 6.180 -10.399 1.00 15.11 39 SER A N 2
ATOM 1227 C CA . SER A 1 39 ? 18.466 5.051 -10.949 1.00 15.78 39 SER A CA 2
ATOM 1228 C C . SER A 1 39 ? 18.879 4.084 -9.843 1.00 16.45 39 SER A C 2
ATOM 1229 O O . SER A 1 39 ? 18.502 2.913 -9.856 1.00 17.13 39 SER A O 2
ATOM 1237 N N . SER A 1 40 ? 19.655 4.585 -8.887 1.00 16.39 40 SER A N 2
ATOM 1238 C CA . SER A 1 40 ? 20.119 3.766 -7.771 1.00 17.15 40 SER A CA 2
ATOM 1239 C C . SER A 1 40 ? 21.067 2.671 -8.252 1.00 17.58 40 SER A C 2
ATOM 1240 O O . SER A 1 40 ? 20.778 1.482 -8.109 1.00 18.09 40 SER A O 2
ATOM 1248 N N . TYR A 1 41 ? 22.199 3.079 -8.817 1.00 17.50 41 TYR A N 2
ATOM 1249 C CA . TYR A 1 41 ? 23.189 2.131 -9.314 1.00 18.04 41 TYR A CA 2
ATOM 1250 C C . TYR A 1 41 ? 24.493 2.248 -8.531 1.00 18.43 41 TYR A C 2
ATOM 1251 O O . TYR A 1 41 ? 24.792 1.415 -7.676 1.00 18.38 41 TYR A O 2
ATOM 1269 N N . HIS A 1 42 ? 25.263 3.288 -8.830 1.00 18.95 42 HIS A N 2
ATOM 1270 C CA . HIS A 1 42 ? 26.535 3.516 -8.153 1.00 19.51 42 HIS A CA 2
ATOM 1271 C C . HIS A 1 42 ? 26.752 5.003 -7.892 1.00 19.81 42 HIS A C 2
ATOM 1272 O O . HIS A 1 42 ? 26.053 5.849 -8.449 1.00 19.95 42 HIS A O 2
ATOM 1287 N N . CYS A 1 43 ? 27.724 5.313 -7.039 1.00 20.02 43 CYS A N 2
ATOM 1288 C CA . CYS A 1 43 ? 28.031 6.699 -6.704 1.00 20.46 43 CYS A CA 2
ATOM 1289 C C . CYS A 1 43 ? 29.400 6.809 -6.042 1.00 20.82 43 CYS A C 2
ATOM 1290 O O . CYS A 1 43 ? 30.431 6.632 -6.690 1.00 21.10 43 CYS A O 2
ATOM 1353 N N . LYS A 1 1 ? -5.423 -17.051 -0.050 1.00 7.40 1 LYS A N 3
ATOM 1354 C CA . LYS A 1 1 ? -4.898 -15.853 -0.758 1.00 6.96 1 LYS A CA 3
ATOM 1355 C C . LYS A 1 1 ? -5.928 -14.726 -0.773 1.00 6.11 1 LYS A C 3
ATOM 1356 O O . LYS A 1 1 ? -6.571 -14.475 -1.792 1.00 5.55 1 LYS A O 3
ATOM 1377 N N . PRO A 1 2 ? -6.098 -14.029 0.365 1.00 6.13 2 PRO A N 3
ATOM 1378 C CA . PRO A 1 2 ? -7.056 -12.925 0.481 1.00 5.47 2 PRO A CA 3
ATOM 1379 C C . PRO A 1 2 ? -6.697 -11.746 -0.418 1.00 4.69 2 PRO A C 3
ATOM 1380 O O . PRO A 1 2 ? -5.814 -10.953 -0.093 1.00 4.93 2 PRO A O 3
ATOM 1391 N N . ALA A 1 3 ? -7.391 -11.635 -1.546 1.00 4.04 3 ALA A N 3
ATOM 1392 C CA . ALA A 1 3 ? -7.148 -10.549 -2.488 1.00 3.43 3 ALA A CA 3
ATOM 1393 C C . ALA A 1 3 ? -8.106 -9.389 -2.239 1.00 3.08 3 ALA A C 3
ATOM 1394 O O . ALA A 1 3 ? -8.694 -8.844 -3.173 1.00 3.14 3 ALA A O 3
ATOM 1401 N N . TRP A 1 4 ? -8.262 -9.023 -0.971 1.00 3.05 4 TRP A N 3
ATOM 1402 C CA . TRP A 1 4 ? -9.154 -7.933 -0.588 1.00 2.95 4 TRP A CA 3
ATOM 1403 C C . TRP A 1 4 ? -8.470 -6.568 -0.694 1.00 2.18 4 TRP A C 3
ATOM 1404 O O . TRP A 1 4 ? -9.095 -5.537 -0.447 1.00 2.12 4 TRP A O 3
ATOM 1425 N N . CYS A 1 5 ? -7.189 -6.558 -1.054 1.00 1.69 5 CYS A N 3
ATOM 1426 C CA . CYS A 1 5 ? -6.447 -5.308 -1.178 1.00 1.14 5 CYS A CA 3
ATOM 1427 C C . CYS A 1 5 ? -7.080 -4.395 -2.226 1.00 0.86 5 CYS A C 3
ATOM 1428 O O . CYS A 1 5 ? -7.697 -3.381 -1.890 1.00 0.68 5 CYS A O 3
ATOM 1435 N N . TRP A 1 6 ? -6.925 -4.753 -3.498 1.00 0.95 6 TRP A N 3
ATOM 1436 C CA . TRP A 1 6 ? -7.482 -3.959 -4.587 1.00 0.86 6 TRP A CA 3
ATOM 1437 C C . TRP A 1 6 ? -8.942 -3.611 -4.324 1.00 0.57 6 TRP A C 3
ATOM 1438 O O . TRP A 1 6 ? -9.403 -2.524 -4.672 1.00 0.56 6 TRP A O 3
ATOM 1459 N N . TYR A 1 7 ? -9.667 -4.538 -3.701 1.00 0.53 7 TYR A N 3
ATOM 1460 C CA . TYR A 1 7 ? -11.076 -4.322 -3.386 1.00 0.52 7 TYR A CA 3
ATOM 1461 C C . TYR A 1 7 ? -11.269 -2.978 -2.692 1.00 0.46 7 TYR A C 3
ATOM 1462 O O . TYR A 1 7 ? -12.070 -2.151 -3.125 1.00 0.63 7 TYR A O 3
ATOM 1480 N N . THR A 1 8 ? -10.517 -2.769 -1.618 1.00 0.49 8 THR A N 3
ATOM 1481 C CA . THR A 1 8 ? -10.589 -1.524 -0.864 1.00 0.58 8 THR A CA 3
ATOM 1482 C C . THR A 1 8 ? -10.248 -0.338 -1.762 1.00 0.50 8 THR A C 3
ATOM 1483 O O . THR A 1 8 ? -10.781 0.758 -1.589 1.00 0.71 8 THR A O 3
ATOM 1494 N N . LEU A 1 9 ? -9.353 -0.566 -2.717 1.00 0.36 9 LEU A N 3
ATOM 1495 C CA . LEU A 1 9 ? -8.936 0.487 -3.639 1.00 0.51 9 LEU A CA 3
ATOM 1496 C C . LEU A 1 9 ? -10.018 0.778 -4.675 1.00 0.64 9 LEU A C 3
ATOM 1497 O O . LEU A 1 9 ? -10.281 1.934 -5.002 1.00 0.85 9 LEU A O 3
ATOM 1513 N N . ALA A 1 10 ? -10.641 -0.276 -5.193 1.00 0.62 10 ALA A N 3
ATOM 1514 C CA . ALA A 1 10 ? -11.690 -0.128 -6.195 1.00 0.86 10 ALA A CA 3
ATOM 1515 C C . ALA A 1 10 ? -12.902 0.597 -5.621 1.00 1.01 10 ALA A C 3
ATOM 1516 O O . ALA A 1 10 ? -13.538 1.401 -6.303 1.00 1.28 10 ALA A O 3
ATOM 1523 N N . MET A 1 11 ? -13.217 0.307 -4.364 1.00 0.97 11 MET A N 3
ATOM 1524 C CA . MET A 1 11 ? -14.354 0.929 -3.696 1.00 1.25 11 MET A CA 3
ATOM 1525 C C . MET A 1 11 ? -14.146 2.433 -3.548 1.00 1.40 11 MET A C 3
ATOM 1526 O O . MET A 1 11 ? -15.109 3.199 -3.491 1.00 1.84 11 MET A O 3
ATOM 1540 N N . CYS A 1 12 ? -12.886 2.850 -3.488 1.00 1.19 12 CYS A N 3
ATOM 1541 C CA . CYS A 1 12 ? -12.553 4.262 -3.347 1.00 1.37 12 CYS A CA 3
ATOM 1542 C C . CYS A 1 12 ? -13.271 5.097 -4.404 1.00 1.77 12 CYS A C 3
ATOM 1543 O O . CYS A 1 12 ? -14.233 5.804 -4.102 1.00 2.20 12 CYS A O 3
ATOM 1550 N N . GLY A 1 13 ? -12.797 5.010 -5.643 1.00 2.22 13 GLY A N 3
ATOM 1551 C CA . GLY A 1 13 ? -13.407 5.762 -6.724 1.00 2.68 13 GLY A CA 3
ATOM 1552 C C . GLY A 1 13 ? -12.683 7.063 -7.009 1.00 2.90 13 GLY A C 3
ATOM 1553 O O . GLY A 1 13 ? -12.714 7.564 -8.133 1.00 3.39 13 GLY A O 3
ATOM 1557 N N . ALA A 1 14 ? -12.031 7.612 -5.989 1.00 2.98 14 ALA A N 3
ATOM 1558 C CA . ALA A 1 14 ? -11.297 8.863 -6.136 1.00 3.53 14 ALA A CA 3
ATOM 1559 C C . ALA A 1 14 ? -9.810 8.664 -5.860 1.00 3.27 14 ALA A C 3
ATOM 1560 O O . ALA A 1 14 ? -8.960 9.158 -6.600 1.00 3.62 14 ALA A O 3
ATOM 1567 N N . GLY A 1 15 ? -9.504 7.939 -4.788 1.00 3.16 15 GLY A N 3
ATOM 1568 C CA . GLY A 1 15 ? -8.119 7.689 -4.434 1.00 3.15 15 GLY A CA 3
ATOM 1569 C C . GLY A 1 15 ? -7.656 8.542 -3.270 1.00 2.57 15 GLY A C 3
ATOM 1570 O O . GLY A 1 15 ? -6.463 8.807 -3.122 1.00 2.77 15 GLY A O 3
ATOM 1574 N N . TYR A 1 16 ? -8.602 8.973 -2.442 1.00 2.43 16 TYR A N 3
ATOM 1575 C CA . TYR A 1 16 ? -8.285 9.802 -1.285 1.00 2.32 16 TYR A CA 3
ATOM 1576 C C . TYR A 1 16 ? -8.086 8.944 -0.039 1.00 1.87 16 TYR A C 3
ATOM 1577 O O . TYR A 1 16 ? -8.160 7.717 -0.099 1.00 2.48 16 TYR A O 3
ATOM 1595 N N . ASP A 1 17 ? -7.835 9.599 1.089 1.00 1.46 17 ASP A N 3
ATOM 1596 C CA . ASP A 1 17 ? -7.627 8.897 2.350 1.00 1.20 17 ASP A CA 3
ATOM 1597 C C . ASP A 1 17 ? -8.943 8.740 3.106 1.00 1.19 17 ASP A C 3
ATOM 1598 O O . ASP A 1 17 ? -9.031 9.054 4.294 1.00 1.55 17 ASP A O 3
ATOM 1607 N N . SER A 1 18 ? -9.966 8.255 2.408 1.00 1.48 18 SER A N 3
ATOM 1608 C CA . SER A 1 18 ? -11.280 8.058 3.011 1.00 2.08 18 SER A CA 3
ATOM 1609 C C . SER A 1 18 ? -11.170 7.296 4.328 1.00 1.51 18 SER A C 3
ATOM 1610 O O . SER A 1 18 ? -11.658 7.752 5.361 1.00 1.78 18 SER A O 3
ATOM 1617 N N . GLY A 1 19 ? -10.527 6.133 4.285 1.00 0.91 19 GLY A N 3
ATOM 1618 C CA . GLY A 1 19 ? -10.370 5.331 5.484 1.00 0.58 19 GLY A CA 3
ATOM 1619 C C . GLY A 1 19 ? -9.730 3.985 5.211 1.00 0.47 19 GLY A C 3
ATOM 1620 O O . GLY A 1 19 ? -8.683 3.663 5.770 1.00 0.76 19 GLY A O 3
ATOM 1624 N N . THR A 1 20 ? -10.367 3.195 4.355 1.00 0.54 20 THR A N 3
ATOM 1625 C CA . THR A 1 20 ? -9.862 1.873 4.012 1.00 0.59 20 THR A CA 3
ATOM 1626 C C . THR A 1 20 ? -8.758 1.960 2.963 1.00 0.47 20 THR A C 3
ATOM 1627 O O . THR A 1 20 ? -7.722 1.307 3.082 1.00 0.57 20 THR A O 3
ATOM 1638 N N . CYS A 1 21 ? -8.991 2.767 1.935 1.00 0.52 21 CYS A N 3
ATOM 1639 C CA . CYS A 1 21 ? -8.021 2.936 0.859 1.00 0.61 21 CYS A CA 3
ATOM 1640 C C . CYS A 1 21 ? -6.620 3.201 1.406 1.00 0.48 21 CYS A C 3
ATOM 1641 O O . CYS A 1 21 ? -5.693 2.431 1.163 1.00 0.66 21 CYS A O 3
ATOM 1648 N N . ASP A 1 22 ? -6.472 4.300 2.137 1.00 0.34 22 ASP A N 3
ATOM 1649 C CA . ASP A 1 22 ? -5.181 4.674 2.707 1.00 0.44 22 ASP A CA 3
ATOM 1650 C C . ASP A 1 22 ? -4.650 3.603 3.659 1.00 0.43 22 ASP A C 3
ATOM 1651 O O . ASP A 1 22 ? -3.449 3.336 3.695 1.00 0.67 22 ASP A O 3
ATOM 1660 N N . TYR A 1 23 ? -5.545 3.003 4.437 1.00 0.36 23 TYR A N 3
ATOM 1661 C CA . TYR A 1 23 ? -5.150 1.976 5.398 1.00 0.52 23 TYR A CA 3
ATOM 1662 C C . TYR A 1 23 ? -4.848 0.647 4.708 1.00 0.51 23 TYR A C 3
ATOM 1663 O O . TYR A 1 23 ? -3.693 0.224 4.636 1.00 0.64 23 TYR A O 3
ATOM 1681 N N . MET A 1 24 ? -5.891 -0.012 4.215 1.00 0.59 24 MET A N 3
ATOM 1682 C CA . MET A 1 24 ? -5.740 -1.300 3.543 1.00 0.77 24 MET A CA 3
ATOM 1683 C C . MET A 1 24 ? -4.594 -1.275 2.534 1.00 0.65 24 MET A C 3
ATOM 1684 O O . MET A 1 24 ? -3.741 -2.163 2.529 1.00 0.72 24 MET A O 3
ATOM 1698 N N . TYR A 1 25 ? -4.578 -0.257 1.682 1.00 0.67 25 TYR A N 3
ATOM 1699 C CA . TYR A 1 25 ? -3.534 -0.125 0.671 1.00 0.82 25 TYR A CA 3
ATOM 1700 C C . TYR A 1 25 ? -2.152 -0.129 1.313 1.00 0.67 25 TYR A C 3
ATOM 1701 O O . TYR A 1 25 ? -1.384 -1.078 1.156 1.00 0.70 25 TYR A O 3
ATOM 1719 N N . SER A 1 26 ? -1.842 0.943 2.030 1.00 0.66 26 SER A N 3
ATOM 1720 C CA . SER A 1 26 ? -0.550 1.076 2.696 1.00 0.76 26 SER A CA 3
ATOM 1721 C C . SER A 1 26 ? -0.217 -0.173 3.508 1.00 0.64 26 SER A C 3
ATOM 1722 O O . SER A 1 26 ? 0.951 -0.518 3.679 1.00 0.98 26 SER A O 3
ATOM 1730 N N . HIS A 1 27 ? -1.249 -0.843 4.009 1.00 0.38 27 HIS A N 3
ATOM 1731 C CA . HIS A 1 27 ? -1.061 -2.051 4.806 1.00 0.53 27 HIS A CA 3
ATOM 1732 C C . HIS A 1 27 ? -0.699 -3.239 3.919 1.00 0.44 27 HIS A C 3
ATOM 1733 O O . HIS A 1 27 ? 0.314 -3.904 4.137 1.00 0.56 27 HIS A O 3
ATOM 1748 N N . CYS A 1 28 ? -1.535 -3.500 2.920 1.00 0.44 28 CYS A N 3
ATOM 1749 C CA . CYS A 1 28 ? -1.307 -4.607 1.999 1.00 0.55 28 CYS A CA 3
ATOM 1750 C C . CYS A 1 28 ? -0.048 -4.374 1.170 1.00 0.55 28 CYS A C 3
ATOM 1751 O O . CYS A 1 28 ? 0.685 -5.312 0.858 1.00 0.81 28 CYS A O 3
ATOM 1758 N N . PHE A 1 29 ? 0.195 -3.116 0.816 1.00 0.57 29 PHE A N 3
ATOM 1759 C CA . PHE A 1 29 ? 1.365 -2.758 0.021 1.00 0.80 29 PHE A CA 3
ATOM 1760 C C . PHE A 1 29 ? 2.373 -1.976 0.857 1.00 1.35 29 PHE A C 3
ATOM 1761 O O . PHE A 1 29 ? 2.207 -1.825 2.067 1.00 2.07 29 PHE A O 3
ATOM 1778 N N . GLY A 1 30 ? 3.419 -1.481 0.204 1.00 1.83 30 GLY A N 3
ATOM 1779 C CA . GLY A 1 30 ? 4.438 -0.721 0.904 1.00 2.60 30 GLY A CA 3
ATOM 1780 C C . GLY A 1 30 ? 5.367 -1.607 1.713 1.00 3.07 30 GLY A C 3
ATOM 1781 O O . GLY A 1 30 ? 5.875 -2.608 1.208 1.00 3.23 30 GLY A O 3
ATOM 1785 N N . ILE A 1 31 ? 5.586 -1.239 2.970 1.00 3.82 31 ILE A N 3
ATOM 1786 C CA . ILE A 1 31 ? 6.458 -2.009 3.852 1.00 4.58 31 ILE A CA 3
ATOM 1787 C C . ILE A 1 31 ? 7.834 -2.215 3.229 1.00 5.10 31 ILE A C 3
ATOM 1788 O O . ILE A 1 31 ? 8.205 -3.334 2.874 1.00 5.86 31 ILE A O 3
ATOM 1804 N N . LYS A 1 32 ? 8.591 -1.128 3.103 1.00 5.03 32 LYS A N 3
ATOM 1805 C CA . LYS A 1 32 ? 9.930 -1.192 2.526 1.00 5.84 32 LYS A CA 3
ATOM 1806 C C . LYS A 1 32 ? 9.919 -1.944 1.199 1.00 6.27 32 LYS A C 3
ATOM 1807 O O . LYS A 1 32 ? 10.084 -3.164 1.163 1.00 6.84 32 LYS A O 3
ATOM 1826 N N . HIS A 1 33 ? 9.724 -1.208 0.112 1.00 6.34 33 HIS A N 3
ATOM 1827 C CA . HIS A 1 33 ? 9.693 -1.804 -1.219 1.00 7.06 33 HIS A CA 3
ATOM 1828 C C . HIS A 1 33 ? 9.569 -0.729 -2.294 1.00 7.27 33 HIS A C 3
ATOM 1829 O O . HIS A 1 33 ? 8.467 -0.297 -2.632 1.00 7.87 33 HIS A O 3
ATOM 1844 N N . HIS A 1 34 ? 10.709 -0.300 -2.827 1.00 7.06 34 HIS A N 3
ATOM 1845 C CA . HIS A 1 34 ? 10.730 0.726 -3.864 1.00 7.55 34 HIS A CA 3
ATOM 1846 C C . HIS A 1 34 ? 11.876 0.486 -4.841 1.00 8.06 34 HIS A C 3
ATOM 1847 O O . HIS A 1 34 ? 13.038 0.405 -4.443 1.00 8.01 34 HIS A O 3
ATOM 1862 N N . SER A 1 35 ? 11.541 0.370 -6.122 1.00 8.79 35 SER A N 3
ATOM 1863 C CA . SER A 1 35 ? 12.542 0.137 -7.156 1.00 9.54 35 SER A CA 3
ATOM 1864 C C . SER A 1 35 ? 13.441 -1.037 -6.785 1.00 10.19 35 SER A C 3
ATOM 1865 O O . SER A 1 35 ? 14.652 -1.001 -7.007 1.00 10.62 35 SER A O 3
ATOM 1873 N N . SER A 1 36 ? 12.841 -2.079 -6.218 1.00 10.46 36 SER A N 3
ATOM 1874 C CA . SER A 1 36 ? 13.588 -3.264 -5.814 1.00 11.28 36 SER A CA 3
ATOM 1875 C C . SER A 1 36 ? 14.749 -2.888 -4.900 1.00 11.90 36 SER A C 3
ATOM 1876 O O . SER A 1 36 ? 15.904 -2.869 -5.325 1.00 12.39 36 SER A O 3
ATOM 1884 N N . GLY A 1 37 ? 14.436 -2.589 -3.643 1.00 12.07 37 GLY A N 3
ATOM 1885 C CA . GLY A 1 37 ? 15.466 -2.217 -2.692 1.00 12.84 37 GLY A CA 3
ATOM 1886 C C . GLY A 1 37 ? 15.234 -2.817 -1.320 1.00 13.27 37 GLY A C 3
ATOM 1887 O O . GLY A 1 37 ? 14.334 -2.394 -0.593 1.00 13.38 37 GLY A O 3
ATOM 1891 N N . SER A 1 38 ? 16.047 -3.806 -0.965 1.00 13.68 38 SER A N 3
ATOM 1892 C CA . SER A 1 38 ? 15.928 -4.465 0.329 1.00 14.29 38 SER A CA 3
ATOM 1893 C C . SER A 1 38 ? 16.907 -3.867 1.334 1.00 14.83 38 SER A C 3
ATOM 1894 O O . SER A 1 38 ? 16.680 -3.918 2.543 1.00 15.12 38 SER A O 3
ATOM 1902 N N . SER A 1 39 ? 17.997 -3.301 0.827 1.00 15.11 39 SER A N 3
ATOM 1903 C CA . SER A 1 39 ? 19.010 -2.692 1.679 1.00 15.78 39 SER A CA 3
ATOM 1904 C C . SER A 1 39 ? 19.345 -1.281 1.207 1.00 16.45 39 SER A C 3
ATOM 1905 O O . SER A 1 39 ? 20.346 -1.064 0.524 1.00 17.13 39 SER A O 3
ATOM 1913 N N . SER A 1 40 ? 18.501 -0.324 1.578 1.00 16.39 40 SER A N 3
ATOM 1914 C CA . SER A 1 40 ? 18.707 1.069 1.194 1.00 17.15 40 SER A CA 3
ATOM 1915 C C . SER A 1 40 ? 19.131 1.904 2.397 1.00 17.58 40 SER A C 3
ATOM 1916 O O . SER A 1 40 ? 18.891 3.111 2.445 1.00 18.09 40 SER A O 3
ATOM 1924 N N . TYR A 1 41 ? 19.762 1.253 3.369 1.00 17.50 41 TYR A N 3
ATOM 1925 C CA . TYR A 1 41 ? 20.219 1.932 4.575 1.00 18.04 41 TYR A CA 3
ATOM 1926 C C . TYR A 1 41 ? 20.996 0.975 5.475 1.00 18.43 41 TYR A C 3
ATOM 1927 O O . TYR A 1 41 ? 20.826 -0.241 5.394 1.00 18.38 41 TYR A O 3
ATOM 1945 N N . HIS A 1 42 ? 21.847 1.532 6.331 1.00 18.95 42 HIS A N 3
ATOM 1946 C CA . HIS A 1 42 ? 22.649 0.725 7.244 1.00 19.51 42 HIS A CA 3
ATOM 1947 C C . HIS A 1 42 ? 22.841 1.438 8.576 1.00 19.81 42 HIS A C 3
ATOM 1948 O O . HIS A 1 42 ? 22.534 0.893 9.636 1.00 19.95 42 HIS A O 3
ATOM 1963 N N . CYS A 1 43 ? 23.353 2.662 8.513 1.00 20.02 43 CYS A N 3
ATOM 1964 C CA . CYS A 1 43 ? 23.589 3.456 9.712 1.00 20.46 43 CYS A CA 3
ATOM 1965 C C . CYS A 1 43 ? 22.274 3.953 10.305 1.00 20.82 43 CYS A C 3
ATOM 1966 O O . CYS A 1 43 ? 21.286 4.127 9.590 1.00 21.10 43 CYS A O 3
ATOM 2029 N N . LYS A 1 1 ? -7.639 -16.767 -4.516 1.00 7.40 1 L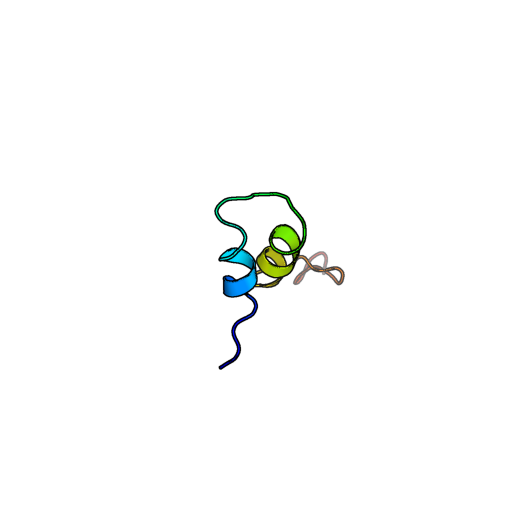YS A N 4
ATOM 2030 C CA . LYS A 1 1 ? -8.111 -16.449 -3.143 1.00 6.96 1 LYS A CA 4
ATOM 2031 C C . LYS A 1 1 ? -8.673 -15.032 -3.067 1.00 6.11 1 LYS A C 4
ATOM 2032 O O . LYS A 1 1 ? -8.572 -14.263 -4.024 1.00 5.55 1 LYS A O 4
ATOM 2053 N N . PRO A 1 2 ? -9.272 -14.665 -1.922 1.00 6.13 2 PRO A N 4
ATOM 2054 C CA . PRO A 1 2 ? -9.849 -13.331 -1.724 1.00 5.47 2 PRO A CA 4
ATOM 2055 C C . PRO A 1 2 ? -8.814 -12.227 -1.909 1.00 4.69 2 PRO A C 4
ATOM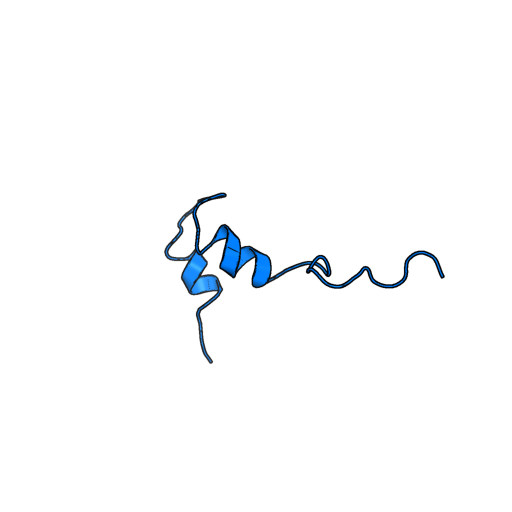 2056 O O . PRO A 1 2 ? -7.611 -12.486 -1.922 1.00 4.93 2 PRO A O 4
ATOM 2067 N N . ALA A 1 3 ? -9.289 -10.994 -2.054 1.00 4.04 3 ALA A N 4
ATOM 2068 C CA . ALA A 1 3 ? -8.400 -9.854 -2.237 1.00 3.43 3 ALA A CA 4
ATOM 2069 C C . ALA A 1 3 ? -9.069 -8.558 -1.792 1.00 3.08 3 ALA A C 4
ATOM 2070 O O . ALA A 1 3 ? -9.547 -7.779 -2.617 1.00 3.14 3 ALA A O 4
ATOM 2077 N N . TRP A 1 4 ? -9.096 -8.331 -0.483 1.00 3.05 4 TRP A N 4
ATOM 2078 C CA . TRP A 1 4 ? -9.704 -7.128 0.072 1.00 2.95 4 TRP A CA 4
ATOM 2079 C C . TRP A 1 4 ? -8.873 -5.898 -0.280 1.00 2.18 4 TRP A C 4
ATOM 2080 O O . TRP A 1 4 ? -9.397 -4.788 -0.378 1.00 2.12 4 TRP A O 4
ATOM 2101 N N . CYS A 1 5 ? -7.574 -6.106 -0.472 1.00 1.69 5 CYS A N 4
ATOM 2102 C CA . CYS A 1 5 ? -6.665 -5.019 -0.817 1.00 1.14 5 CYS A CA 4
ATOM 2103 C C . CYS A 1 5 ? -7.175 -4.248 -2.029 1.00 0.86 5 CYS A C 4
ATOM 2104 O O . CYS A 1 5 ? -7.435 -3.047 -1.952 1.00 0.68 5 CYS A O 4
ATOM 2111 N N . TRP A 1 6 ? -7.315 -4.947 -3.149 1.00 0.95 6 TRP A N 4
ATOM 2112 C CA . TRP A 1 6 ? -7.792 -4.330 -4.380 1.00 0.86 6 TRP A CA 4
ATOM 2113 C C . TRP A 1 6 ? -9.262 -3.946 -4.259 1.00 0.57 6 TRP A C 4
ATOM 2114 O O . TRP A 1 6 ? -9.714 -2.982 -4.878 1.00 0.56 6 TRP A O 4
ATOM 2135 N N . TYR A 1 7 ? -10.006 -4.703 -3.459 1.00 0.53 7 TYR A N 4
ATOM 2136 C CA . TYR A 1 7 ? -11.423 -4.439 -3.258 1.00 0.52 7 TYR A CA 4
ATOM 2137 C C . TYR A 1 7 ? -11.653 -2.990 -2.839 1.00 0.46 7 TYR A C 4
ATOM 2138 O O . TYR A 1 7 ? -12.429 -2.270 -3.467 1.00 0.63 7 TYR A O 4
ATOM 2156 N N . THR A 1 8 ? -10.973 -2.567 -1.776 1.00 0.49 8 THR A N 4
ATOM 2157 C CA . THR A 1 8 ? -11.109 -1.200 -1.283 1.00 0.58 8 THR A CA 4
ATOM 2158 C C . THR A 1 8 ? -10.593 -0.205 -2.318 1.00 0.50 8 THR A C 4
ATOM 2159 O O . THR A 1 8 ? -11.211 0.830 -2.566 1.00 0.71 8 THR A O 4
ATOM 2170 N N . LEU A 1 9 ? -9.454 -0.532 -2.918 1.00 0.36 9 LEU A N 4
ATOM 2171 C CA . LEU A 1 9 ? -8.847 0.325 -3.929 1.00 0.51 9 LEU A CA 4
ATOM 2172 C C . LEU A 1 9 ? -9.782 0.505 -5.120 1.00 0.64 9 LEU A C 4
ATOM 2173 O O . LEU A 1 9 ? -9.889 1.597 -5.679 1.00 0.85 9 LEU A O 4
ATOM 2189 N N . ALA A 1 10 ? -10.458 -0.573 -5.504 1.00 0.62 10 ALA A N 4
ATOM 2190 C CA . ALA A 1 10 ? -11.385 -0.534 -6.627 1.00 0.86 10 ALA A CA 4
ATOM 2191 C C . ALA A 1 10 ? -12.518 0.453 -6.368 1.00 1.01 10 ALA A C 4
ATOM 2192 O O . ALA A 1 10 ? -12.766 1.354 -7.169 1.00 1.28 10 ALA A O 4
ATOM 2199 N N . MET A 1 11 ? -13.201 0.275 -5.242 1.00 0.97 11 MET A N 4
ATOM 2200 C CA . MET A 1 11 ? -14.306 1.150 -4.872 1.00 1.25 11 MET A CA 4
ATOM 2201 C C . MET A 1 11 ? -13.807 2.561 -4.579 1.00 1.40 11 MET A C 4
ATOM 2202 O O . MET A 1 11 ? -14.548 3.534 -4.719 1.00 1.84 11 MET A O 4
ATOM 2216 N N . CYS A 1 12 ? -12.547 2.662 -4.169 1.00 1.19 12 CYS A N 4
ATOM 2217 C CA . CYS A 1 12 ? -11.945 3.952 -3.854 1.00 1.37 12 CYS A CA 4
ATOM 2218 C C . CYS A 1 12 ? -12.081 4.918 -5.026 1.00 1.77 12 CYS A C 4
ATOM 2219 O O . CYS A 1 12 ? -12.173 4.501 -6.180 1.00 2.20 12 CYS A O 4
ATOM 2226 N N . GLY A 1 13 ? -12.092 6.212 -4.721 1.00 2.22 13 GLY A N 4
ATOM 2227 C CA . GLY A 1 13 ? -12.217 7.217 -5.759 1.00 2.68 13 GLY A CA 4
ATOM 2228 C C . GLY A 1 13 ? -10.992 8.106 -5.856 1.00 2.90 13 GLY A C 4
ATOM 2229 O O . GLY A 1 13 ? -10.268 8.070 -6.851 1.00 3.39 13 GLY A O 4
ATOM 2233 N N . ALA A 1 14 ? -10.759 8.905 -4.819 1.00 2.98 14 ALA A N 4
ATOM 2234 C CA . ALA A 1 14 ? -9.614 9.807 -4.791 1.00 3.53 14 ALA A CA 4
ATOM 2235 C C . ALA A 1 14 ? -8.441 9.185 -4.040 1.00 3.27 14 ALA A C 4
ATOM 2236 O O . ALA A 1 14 ? -8.560 8.098 -3.474 1.00 3.62 14 ALA A O 4
ATOM 2243 N N . GLY A 1 15 ? -7.311 9.883 -4.037 1.00 3.16 15 GLY A N 4
ATOM 2244 C CA . GLY A 1 15 ? -6.133 9.386 -3.349 1.00 3.15 15 GLY A CA 4
ATOM 2245 C C . GLY A 1 15 ? -5.915 10.063 -2.010 1.00 2.57 15 GLY A C 4
ATOM 2246 O O . GLY A 1 15 ? -4.790 10.123 -1.512 1.00 2.77 15 GLY A O 4
ATOM 2250 N N . TYR A 1 16 ? -6.994 10.577 -1.427 1.00 2.43 16 TYR A N 4
ATOM 2251 C CA . TYR A 1 16 ? -6.918 11.255 -0.138 1.00 2.32 16 TYR A CA 4
ATOM 2252 C C . TYR A 1 16 ? -7.287 10.309 0.999 1.00 1.87 16 TYR A C 4
ATOM 2253 O O . TYR A 1 16 ? -7.771 9.201 0.765 1.00 2.48 16 TYR A O 4
ATOM 2271 N N . ASP A 1 17 ? -7.057 10.753 2.230 1.00 1.46 17 ASP A N 4
ATOM 2272 C CA . ASP A 1 17 ? -7.367 9.946 3.404 1.00 1.20 17 ASP A CA 4
ATOM 2273 C C . ASP A 1 17 ? -8.864 9.671 3.493 1.00 1.19 17 ASP A C 4
ATOM 2274 O O . ASP A 1 17 ? -9.577 10.311 4.266 1.00 1.55 17 ASP A O 4
ATOM 2283 N N . SER A 1 18 ? -9.335 8.715 2.700 1.00 1.4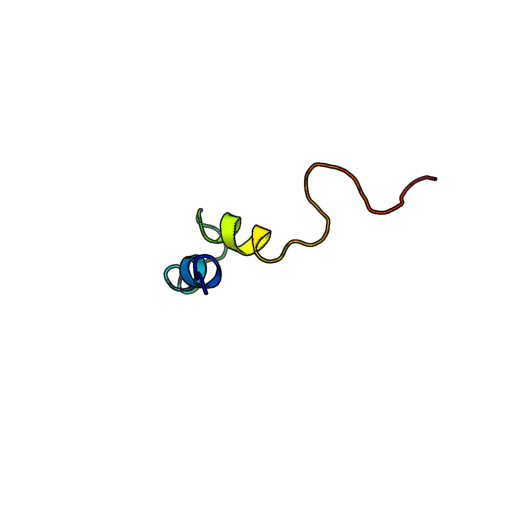8 18 SER A N 4
ATOM 2284 C CA . SER A 1 18 ? -10.749 8.359 2.694 1.00 2.08 18 SER A CA 4
ATOM 2285 C C . SER A 1 18 ? -11.121 7.604 3.965 1.00 1.51 18 SER A C 4
ATOM 2286 O O . SER A 1 18 ? -11.923 8.082 4.768 1.00 1.78 18 SER A O 4
ATOM 2293 N N . GLY A 1 19 ? -10.536 6.425 4.141 1.00 0.91 19 GLY A N 4
ATOM 2294 C CA . GLY A 1 19 ? -10.822 5.626 5.320 1.00 0.58 19 GLY A CA 4
ATOM 2295 C C . GLY A 1 19 ? -10.106 4.290 5.307 1.00 0.47 19 GLY A C 4
ATOM 2296 O O . GLY A 1 19 ? -9.316 3.993 6.203 1.00 0.76 19 GLY A O 4
ATOM 2300 N N . THR A 1 20 ? -10.389 3.482 4.293 1.00 0.54 20 THR A N 4
ATOM 2301 C CA . THR A 1 20 ? -9.771 2.166 4.167 1.00 0.59 20 THR A CA 4
ATOM 2302 C C . THR A 1 20 ? -8.632 2.186 3.155 1.00 0.47 20 THR A C 4
ATOM 2303 O O . THR A 1 20 ? -7.616 1.520 3.338 1.00 0.57 20 THR A O 4
ATOM 2314 N N . CYS A 1 21 ? -8.810 2.947 2.082 1.00 0.52 21 CYS A N 4
ATOM 2315 C CA . CYS A 1 21 ? -7.796 3.044 1.039 1.00 0.61 21 CYS A CA 4
ATOM 2316 C C . CYS A 1 21 ? -6.417 3.318 1.632 1.00 0.48 21 CYS A C 4
ATOM 2317 O O . CYS A 1 21 ? -5.447 2.634 1.313 1.00 0.66 21 CYS A O 4
ATOM 2324 N N . ASP A 1 22 ? -6.334 4.328 2.491 1.00 0.34 22 ASP A N 4
ATOM 2325 C CA . ASP A 1 22 ? -5.069 4.695 3.118 1.00 0.44 22 ASP A CA 4
ATOM 2326 C C . ASP A 1 22 ? -4.628 3.660 4.153 1.00 0.43 22 ASP A C 4
ATOM 2327 O O . ASP A 1 22 ? -3.471 3.651 4.573 1.00 0.67 22 ASP A O 4
ATOM 2336 N N . TYR A 1 23 ? -5.547 2.791 4.565 1.00 0.36 23 TYR A N 4
ATOM 2337 C CA . TYR A 1 23 ? -5.230 1.763 5.551 1.00 0.52 23 TYR A CA 4
ATOM 2338 C C . TYR A 1 23 ? -4.923 0.431 4.874 1.00 0.51 23 TYR A C 4
ATOM 2339 O O . TYR A 1 23 ? -3.803 -0.074 4.949 1.00 0.64 23 TYR A O 4
ATOM 2357 N N . MET A 1 24 ? -5.929 -0.132 4.215 1.00 0.59 24 MET A N 4
ATOM 2358 C CA . MET A 1 24 ? -5.783 -1.403 3.523 1.00 0.77 24 MET A CA 4
ATOM 2359 C C . MET A 1 24 ? -4.614 -1.366 2.542 1.00 0.65 24 MET A C 4
ATOM 2360 O O . MET A 1 24 ? -3.768 -2.261 2.535 1.00 0.72 24 MET A O 4
ATOM 2374 N N . TYR A 1 25 ? -4.574 -0.327 1.714 1.00 0.67 25 TYR A N 4
ATOM 2375 C CA . TYR A 1 25 ? -3.513 -0.171 0.724 1.00 0.82 25 TYR A CA 4
ATOM 2376 C C . TYR A 1 25 ? -2.137 -0.215 1.378 1.00 0.67 25 TYR A C 4
ATOM 2377 O O . TYR A 1 25 ? -1.363 -1.148 1.164 1.00 0.70 25 TYR A O 4
ATOM 2395 N N . SER A 1 26 ? -1.837 0.809 2.170 1.00 0.66 26 SER A N 4
ATOM 2396 C CA . SER A 1 26 ? -0.550 0.905 2.856 1.00 0.76 26 SER A CA 4
ATOM 2397 C C . SER A 1 26 ? -0.152 -0.422 3.498 1.00 0.64 26 SER A C 4
ATOM 2398 O O . SER A 1 26 ? 0.940 -0.936 3.259 1.00 0.98 26 SER A O 4
ATOM 2406 N N . HIS A 1 27 ? -1.042 -0.967 4.320 1.00 0.38 27 HIS A N 4
ATOM 2407 C CA . HIS A 1 27 ? -0.779 -2.228 5.004 1.00 0.53 27 HIS A CA 4
ATOM 2408 C C . HIS A 1 27 ? -0.546 -3.360 4.011 1.00 0.44 27 HIS A C 4
ATOM 2409 O O . HIS A 1 27 ? 0.128 -4.342 4.323 1.00 0.56 27 HIS A O 4
ATOM 2424 N N . CYS A 1 28 ? -1.106 -3.221 2.817 1.00 0.44 28 CYS A N 4
ATOM 2425 C CA . CYS A 1 28 ? -0.956 -4.238 1.784 1.00 0.55 28 CYS A CA 4
ATOM 2426 C C . CYS A 1 28 ? 0.326 -4.021 0.985 1.00 0.55 28 CYS A C 4
ATOM 2427 O O . CYS A 1 28 ? 1.189 -4.897 0.926 1.00 0.81 28 CYS A O 4
ATOM 2434 N N . PHE A 1 29 ? 0.444 -2.847 0.373 1.00 0.57 29 PHE A N 4
ATOM 2435 C CA . PHE A 1 29 ? 1.622 -2.515 -0.421 1.00 0.80 29 PHE A CA 4
ATOM 2436 C C . PHE A 1 29 ? 2.712 -1.906 0.452 1.00 1.35 29 PHE A C 4
ATOM 2437 O O . PHE A 1 29 ? 3.628 -2.599 0.895 1.00 2.07 29 PHE A O 4
ATOM 2454 N N . GLY A 1 30 ? 2.605 -0.608 0.693 1.00 1.83 30 GLY A N 4
ATOM 2455 C CA . GLY A 1 30 ? 3.585 0.081 1.513 1.00 2.60 30 GLY A CA 4
ATOM 2456 C C . GLY A 1 30 ? 4.385 1.099 0.725 1.00 3.07 30 GLY A C 4
ATOM 2457 O O . GLY A 1 30 ? 5.536 1.385 1.059 1.00 3.23 30 GLY A O 4
ATOM 2461 N N . ILE A 1 31 ? 3.776 1.646 -0.321 1.00 3.82 31 ILE A N 4
ATOM 2462 C CA . ILE A 1 31 ? 4.438 2.638 -1.159 1.00 4.58 31 ILE A CA 4
ATOM 2463 C C . ILE A 1 31 ? 3.542 3.852 -1.381 1.00 5.10 31 ILE A C 4
ATOM 2464 O O . ILE A 1 31 ? 2.736 3.878 -2.311 1.00 5.86 31 ILE A O 4
ATOM 2480 N N . LYS A 1 32 ? 3.688 4.853 -0.520 1.00 5.03 32 LYS A N 4
ATOM 2481 C CA . LYS A 1 32 ? 2.892 6.071 -0.621 1.00 5.84 32 LYS A CA 4
ATOM 2482 C C . LYS A 1 32 ? 3.680 7.181 -1.308 1.00 6.27 32 LYS A C 4
ATOM 2483 O O . LYS A 1 32 ? 3.433 8.365 -1.078 1.00 6.84 32 LYS A O 4
ATOM 2502 N N . HIS A 1 33 ? 4.629 6.791 -2.151 1.00 6.34 33 HIS A N 4
ATOM 2503 C CA . HIS A 1 33 ? 5.454 7.753 -2.873 1.00 7.06 33 HIS A CA 4
ATOM 2504 C C . HIS A 1 33 ? 6.278 8.597 -1.905 1.00 7.27 33 HIS A C 4
ATOM 2505 O O . HIS A 1 33 ? 6.582 9.757 -2.183 1.00 7.87 33 HIS A O 4
ATOM 2520 N N . HIS A 1 34 ? 6.637 8.006 -0.771 1.00 7.06 34 HIS A N 4
ATOM 2521 C CA . HIS A 1 34 ? 7.428 8.704 0.235 1.00 7.55 34 HIS A CA 4
ATOM 2522 C C . HIS A 1 34 ? 8.875 8.859 -0.220 1.00 8.06 34 HIS A C 4
ATOM 2523 O O . HIS A 1 34 ? 9.375 8.062 -1.015 1.00 8.01 34 HIS A O 4
ATOM 2538 N N . SER A 1 35 ? 9.544 9.886 0.289 1.00 8.79 35 SER A N 4
ATOM 2539 C CA . SER A 1 35 ? 10.935 10.145 -0.063 1.00 9.54 35 SER A CA 4
ATOM 2540 C C . SER A 1 35 ? 11.584 11.089 0.943 1.00 10.19 35 SER A C 4
ATOM 2541 O O . SER A 1 35 ? 10.896 11.840 1.636 1.00 10.62 35 SER A O 4
ATOM 2549 N N . SER A 1 36 ? 12.909 11.045 1.020 1.00 10.46 36 SER A N 4
ATOM 2550 C CA . SER A 1 36 ? 13.650 11.895 1.944 1.00 11.28 36 SER A CA 4
ATOM 2551 C C . SER A 1 36 ? 14.187 13.134 1.234 1.00 11.90 36 SER A C 4
ATOM 2552 O O . SER A 1 36 ? 15.326 13.150 0.770 1.00 12.39 36 SER A O 4
ATOM 2560 N N . GLY A 1 37 ? 13.359 14.170 1.154 1.00 12.07 37 GLY A N 4
ATOM 2561 C CA . GLY A 1 37 ? 13.770 15.399 0.501 1.00 12.84 37 GLY A CA 4
ATOM 2562 C C . GLY A 1 37 ? 13.161 15.559 -0.878 1.00 13.27 37 GLY A C 4
ATOM 2563 O O . GLY A 1 37 ? 13.763 15.167 -1.878 1.00 13.38 37 GLY A O 4
ATOM 2567 N N . SER A 1 38 ? 11.966 16.136 -0.932 1.00 13.68 38 SER A N 4
ATOM 2568 C CA . SER A 1 38 ? 11.277 16.348 -2.200 1.00 14.29 38 SER A CA 4
ATOM 2569 C C . SER A 1 38 ? 11.584 17.731 -2.763 1.00 14.83 38 SER A C 4
ATOM 2570 O O . SER A 1 38 ? 12.114 18.594 -2.062 1.00 15.12 38 SER A O 4
ATOM 2578 N N . SER A 1 39 ? 11.249 17.936 -4.033 1.00 15.11 39 SER A N 4
ATOM 2579 C CA . SER A 1 39 ? 11.489 19.216 -4.690 1.00 15.78 39 SER A CA 4
ATOM 2580 C C . SER A 1 39 ? 10.267 19.656 -5.488 1.00 16.45 39 SER A C 4
ATOM 2581 O O . SER A 1 39 ? 9.613 20.642 -5.149 1.00 17.13 39 SER A O 4
ATOM 2589 N N . SER A 1 40 ? 9.963 18.917 -6.551 1.00 16.39 40 SER A N 4
ATOM 2590 C CA . SER A 1 40 ? 8.817 19.231 -7.398 1.00 17.15 40 SER A CA 4
ATOM 2591 C C . SER A 1 40 ? 7.548 19.378 -6.563 1.00 17.58 40 SER A C 4
ATOM 2592 O O . SER A 1 40 ? 6.631 20.110 -6.934 1.00 18.09 40 SER A O 4
ATOM 2600 N N . TYR A 1 41 ? 7.506 18.677 -5.435 1.00 17.50 41 TYR A N 4
ATOM 2601 C CA . TYR A 1 41 ? 6.350 18.727 -4.546 1.00 18.04 41 TYR A CA 4
ATOM 2602 C C . TYR A 1 41 ? 6.382 19.979 -3.675 1.00 18.43 41 TYR A C 4
ATOM 2603 O O . TYR A 1 41 ? 7.448 20.531 -3.403 1.00 18.38 41 TYR A O 4
ATOM 2621 N N . HIS A 1 42 ? 5.205 20.420 -3.241 1.00 18.95 42 HIS A N 4
ATOM 2622 C CA . HIS A 1 42 ? 5.095 21.606 -2.399 1.00 19.51 42 HIS A CA 4
ATOM 2623 C C . HIS A 1 42 ? 3.824 21.557 -1.557 1.00 19.81 42 HIS A C 4
ATOM 2624 O O . HIS A 1 42 ? 2.754 21.203 -2.049 1.00 19.95 42 HIS A O 4
ATOM 2639 N N . CYS A 1 43 ? 3.952 21.917 -0.283 1.00 20.02 43 CYS A N 4
ATOM 2640 C CA . CYS A 1 43 ? 2.814 21.915 0.630 1.00 20.46 43 CYS A CA 4
ATOM 2641 C C . CYS A 1 43 ? 1.706 22.829 0.118 1.00 20.82 43 CYS A C 4
ATOM 2642 O O . CYS A 1 43 ? 1.860 23.498 -0.904 1.00 21.10 43 CYS A O 4
ATOM 2705 N N . LYS A 1 1 ? -3.723 -16.868 -2.157 1.00 7.40 1 LYS A N 5
ATOM 2706 C CA . LYS A 1 1 ? -3.337 -15.469 -2.475 1.00 6.96 1 LYS A CA 5
ATOM 2707 C C . LYS A 1 1 ? -4.540 -14.531 -2.396 1.00 6.11 1 LYS A C 5
ATOM 2708 O O . LYS A 1 1 ? -5.243 -14.326 -3.385 1.00 5.55 1 LYS A O 5
ATOM 2729 N N . PRO A 1 2 ? -4.793 -13.948 -1.212 1.00 6.13 2 PRO A N 5
ATOM 2730 C CA . PRO A 1 2 ? -5.916 -13.030 -1.009 1.00 5.47 2 PRO A CA 5
ATOM 2731 C C . PRO A 1 2 ? -5.674 -11.666 -1.649 1.00 4.69 2 PRO A C 5
ATOM 2732 O O . PRO A 1 2 ? -4.579 -11.112 -1.558 1.00 4.93 2 PRO A O 5
ATOM 2743 N N . ALA A 1 3 ? -6.704 -11.129 -2.295 1.00 4.04 3 ALA A N 5
ATOM 2744 C CA . ALA A 1 3 ? -6.604 -9.830 -2.949 1.00 3.43 3 ALA A CA 5
ATOM 2745 C C . ALA A 1 3 ? -7.692 -8.885 -2.454 1.00 3.08 3 ALA A C 5
ATOM 2746 O O . ALA A 1 3 ? -8.265 -8.119 -3.230 1.00 3.14 3 ALA A O 5
ATOM 2753 N N . TRP A 1 4 ? -7.973 -8.945 -1.157 1.00 3.05 4 TRP A N 5
ATOM 2754 C CA . TRP A 1 4 ? -8.993 -8.096 -0.553 1.00 2.95 4 TRP A CA 5
ATOM 2755 C C . TRP A 1 4 ? -8.587 -6.627 -0.611 1.00 2.18 4 TRP A C 5
ATOM 2756 O O . TRP A 1 4 ? -9.425 -5.749 -0.817 1.00 2.12 4 TRP A O 5
ATOM 2777 N N . CYS A 1 5 ? -7.298 -6.367 -0.425 1.00 1.69 5 CYS A N 5
ATOM 2778 C CA . CYS A 1 5 ? -6.781 -5.003 -0.453 1.00 1.14 5 CYS A CA 5
ATOM 2779 C C . CYS A 1 5 ? -7.071 -4.335 -1.793 1.00 0.86 5 CYS A C 5
ATOM 2780 O O . CYS A 1 5 ? -7.275 -3.123 -1.864 1.00 0.68 5 CYS A O 5
ATOM 2787 N N . TRP A 1 6 ? -7.090 -5.135 -2.853 1.00 0.95 6 TRP A N 5
ATOM 2788 C CA . TRP A 1 6 ? -7.358 -4.621 -4.191 1.00 0.86 6 TRP A CA 5
ATOM 2789 C C . TRP A 1 6 ? -8.791 -4.113 -4.296 1.00 0.57 6 TRP A C 5
ATOM 2790 O O . TRP A 1 6 ? -9.069 -3.151 -5.012 1.00 0.56 6 TRP A O 5
ATOM 2811 N N . TYR A 1 7 ? -9.697 -4.762 -3.573 1.00 0.53 7 TYR A N 5
ATOM 2812 C CA . TYR A 1 7 ? -11.101 -4.372 -3.581 1.00 0.52 7 TYR A CA 5
ATOM 2813 C C . TYR A 1 7 ? -11.288 -3.034 -2.872 1.00 0.46 7 TYR A C 5
ATOM 2814 O O . TYR A 1 7 ? -12.047 -2.179 -3.327 1.00 0.63 7 TYR A O 5
ATOM 2832 N N . THR A 1 8 ? -10.586 -2.862 -1.757 1.00 0.49 8 THR A N 5
ATOM 2833 C CA . THR A 1 8 ? -10.664 -1.631 -0.980 1.00 0.58 8 THR A CA 5
ATOM 2834 C C . THR A 1 8 ? -10.242 -0.431 -1.824 1.00 0.50 8 THR A C 5
ATOM 2835 O O . THR A 1 8 ? -10.861 0.632 -1.764 1.00 0.71 8 THR A O 5
ATOM 2846 N N . LEU A 1 9 ? -9.181 -0.608 -2.602 1.00 0.36 9 LEU A N 5
ATOM 2847 C CA . LEU A 1 9 ? -8.670 0.463 -3.449 1.00 0.51 9 LEU A CA 5
ATOM 2848 C C . LEU A 1 9 ? -9.431 0.539 -4.769 1.00 0.64 9 LEU A C 5
ATOM 2849 O O . LEU A 1 9 ? -9.825 1.620 -5.208 1.00 0.85 9 LEU A O 5
ATOM 2865 N N . ALA A 1 10 ? -9.633 -0.612 -5.401 1.00 0.62 10 ALA A N 5
ATOM 2866 C CA . ALA A 1 10 ? -10.344 -0.671 -6.673 1.00 0.86 10 ALA A CA 5
ATOM 2867 C C . ALA A 1 10 ? -11.663 0.091 -6.604 1.00 1.01 10 ALA A C 5
ATOM 2868 O O . ALA A 1 10 ? -12.171 0.566 -7.620 1.00 1.28 10 ALA A O 5
ATOM 2875 N N . MET A 1 11 ? -12.216 0.203 -5.400 1.00 0.97 11 MET A N 5
ATOM 2876 C CA . MET A 1 11 ? -13.476 0.907 -5.202 1.00 1.25 11 MET A CA 5
ATOM 2877 C C . MET A 1 11 ? -13.247 2.409 -5.068 1.00 1.40 11 MET A C 5
ATOM 2878 O O . MET A 1 11 ? -13.920 3.210 -5.716 1.00 1.84 11 MET A O 5
ATOM 2892 N N . CYS A 1 12 ? -12.294 2.782 -4.221 1.00 1.19 12 CYS A N 5
ATOM 2893 C CA . CYS A 1 12 ? -11.974 4.188 -4.002 1.00 1.37 12 CYS A CA 5
ATOM 2894 C C . CYS A 1 12 ? -11.757 4.911 -5.326 1.00 1.77 12 CYS A C 5
ATOM 2895 O O . CYS A 1 12 ? -12.334 5.971 -5.569 1.00 2.20 12 CYS A O 5
ATOM 2902 N N . GLY A 1 13 ? -10.922 4.329 -6.182 1.00 2.22 13 GLY A N 5
ATOM 2903 C CA . GLY A 1 13 ? -10.643 4.932 -7.472 1.00 2.68 13 GLY A CA 5
ATOM 2904 C C . GLY A 1 13 ? -9.257 5.544 -7.541 1.00 2.90 13 GLY A C 5
ATOM 2905 O O . GLY A 1 13 ? -8.984 6.379 -8.403 1.00 3.39 13 GLY A O 5
ATOM 2909 N N . ALA A 1 14 ? -8.379 5.130 -6.631 1.00 2.98 14 ALA A N 5
ATOM 2910 C CA . ALA A 1 14 ? -7.016 5.645 -6.595 1.00 3.53 14 ALA A CA 5
ATOM 2911 C C . ALA A 1 14 ? -6.993 7.112 -6.179 1.00 3.27 14 ALA A C 5
ATOM 2912 O O . ALA A 1 14 ? -7.947 7.852 -6.422 1.00 3.62 14 ALA A O 5
ATOM 2919 N N . GLY A 1 15 ? -5.897 7.526 -5.551 1.00 3.16 15 GLY A N 5
ATOM 2920 C CA . GLY A 1 15 ? -5.769 8.903 -5.111 1.00 3.15 15 GLY A CA 5
ATOM 2921 C C . GLY A 1 15 ? -6.832 9.293 -4.103 1.00 2.57 15 GLY A C 5
ATOM 2922 O O . GLY A 1 15 ? -7.704 10.110 -4.397 1.00 2.77 15 GLY A O 5
ATOM 2926 N N . TYR A 1 16 ? -6.758 8.709 -2.912 1.00 2.43 16 TYR A N 5
ATOM 2927 C CA . TYR A 1 16 ? -7.722 9.003 -1.857 1.00 2.32 16 TYR A CA 5
ATOM 2928 C C . TYR A 1 16 ? -7.188 8.569 -0.496 1.00 1.87 16 TYR A C 5
ATOM 2929 O O . TYR A 1 16 ? -6.241 7.787 -0.410 1.00 2.48 16 TYR A O 5
ATOM 2947 N N . ASP A 1 17 ? -7.802 9.083 0.565 1.00 1.46 17 ASP A N 5
ATOM 2948 C CA . ASP A 1 17 ? -7.388 8.749 1.923 1.00 1.20 17 ASP A CA 5
ATOM 2949 C C . ASP A 1 17 ? -8.490 9.073 2.925 1.00 1.19 17 ASP A C 5
ATOM 2950 O O . ASP A 1 17 ? -8.262 9.780 3.907 1.00 1.55 17 ASP A O 5
ATOM 2959 N N . SER A 1 18 ? -9.686 8.551 2.672 1.00 1.48 18 SER A N 5
ATOM 2960 C CA . SER A 1 18 ? -10.824 8.784 3.553 1.00 2.08 18 SER A CA 5
ATOM 2961 C C . SER A 1 18 ? -10.704 7.955 4.827 1.00 1.51 18 SER A C 5
ATOM 2962 O O . SER A 1 18 ? -11.120 8.387 5.902 1.00 1.78 18 SER A O 5
ATOM 2969 N N . GLY A 1 19 ? -10.134 6.759 4.700 1.00 0.91 19 GLY A N 5
ATOM 2970 C CA . GLY A 1 19 ? -9.972 5.892 5.852 1.00 0.58 19 GLY A CA 5
ATOM 2971 C C . GLY A 1 19 ? -9.377 4.544 5.494 1.00 0.47 19 GLY A C 5
ATOM 2972 O O . GLY A 1 19 ? -8.168 4.340 5.616 1.00 0.76 19 GLY A O 5
ATOM 2976 N N . THR A 1 20 ? -10.226 3.621 5.057 1.00 0.54 20 THR A N 5
ATOM 2977 C CA . THR A 1 20 ? -9.782 2.282 4.686 1.00 0.59 20 THR A CA 5
ATOM 2978 C C . THR A 1 20 ? -8.891 2.317 3.448 1.00 0.47 20 THR A C 5
ATOM 2979 O O . THR A 1 20 ? -7.871 1.632 3.387 1.00 0.57 20 THR A O 5
ATOM 2990 N N . CYS A 1 21 ? -9.285 3.115 2.460 1.00 0.52 21 CYS A N 5
ATOM 2991 C CA . CYS A 1 21 ? -8.525 3.233 1.218 1.00 0.61 21 CYS A CA 5
ATOM 2992 C C . CYS A 1 21 ? -7.029 3.386 1.489 1.00 0.48 21 CYS A C 5
ATOM 2993 O O . CYS A 1 21 ? -6.213 2.653 0.933 1.00 0.66 21 CYS A O 5
ATOM 3000 N N . ASP A 1 22 ? -6.677 4.342 2.341 1.00 0.34 22 ASP A N 5
ATOM 3001 C CA . ASP A 1 22 ? -5.279 4.589 2.674 1.00 0.44 22 ASP A CA 5
ATOM 3002 C C . ASP A 1 22 ? -4.701 3.462 3.527 1.00 0.43 22 ASP A C 5
ATOM 3003 O O . ASP A 1 22 ? -3.570 3.028 3.310 1.00 0.67 22 ASP A O 5
ATOM 3012 N N . TYR A 1 23 ? -5.476 2.998 4.500 1.00 0.36 23 TYR A N 5
ATOM 3013 C CA . TYR A 1 23 ? -5.028 1.928 5.387 1.00 0.52 23 TYR A CA 5
ATOM 3014 C C . TYR A 1 23 ? -4.929 0.598 4.646 1.00 0.51 23 TYR A C 5
ATOM 3015 O O . TYR A 1 23 ? -3.837 0.061 4.461 1.00 0.64 23 TYR A O 5
ATOM 3033 N N . MET A 1 24 ? -6.074 0.071 4.221 1.00 0.59 24 MET A N 5
ATOM 3034 C CA . MET A 1 24 ? -6.115 -1.194 3.502 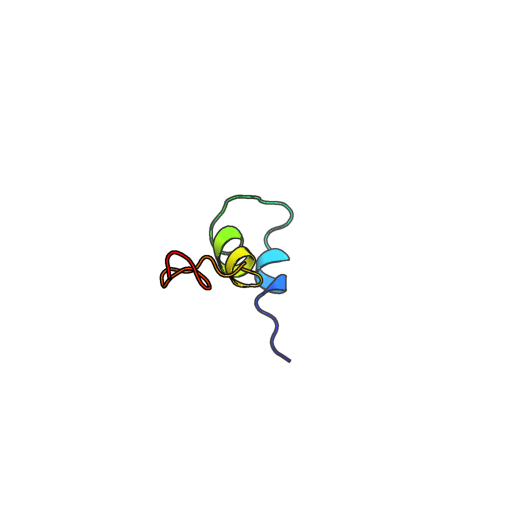1.00 0.77 24 MET A CA 5
ATOM 3035 C C . MET A 1 24 ? -5.088 -1.211 2.372 1.00 0.65 24 MET A C 5
ATOM 3036 O O . MET A 1 24 ? -4.536 -2.258 2.036 1.00 0.72 24 MET A O 5
ATOM 3050 N N . TYR A 1 25 ? -4.835 -0.039 1.800 1.00 0.67 25 TYR A N 5
ATOM 3051 C CA . TYR A 1 25 ? -3.868 0.090 0.715 1.00 0.82 25 TYR A CA 5
ATOM 3052 C C . TYR A 1 25 ? -2.470 -0.274 1.203 1.00 0.67 25 TYR A C 5
ATOM 3053 O O . TYR A 1 25 ? -2.010 -1.401 1.020 1.00 0.70 25 TYR A O 5
ATOM 3071 N N . SER A 1 26 ? -1.800 0.692 1.822 1.00 0.66 26 SER A N 5
ATOM 3072 C CA . SER A 1 26 ? -0.449 0.479 2.337 1.00 0.76 26 SER A CA 5
ATOM 3073 C C . SER A 1 26 ? -0.369 -0.815 3.140 1.00 0.64 26 SER A C 5
ATOM 3074 O O . SER A 1 26 ? 0.626 -1.535 3.066 1.00 0.98 26 SER A O 5
ATOM 3082 N N . HIS A 1 27 ? -1.431 -1.129 3.885 1.00 0.38 27 HIS A N 5
ATOM 3083 C CA . HIS A 1 27 ? -1.465 -2.365 4.665 1.00 0.53 27 HIS A CA 5
ATOM 3084 C C . HIS A 1 27 ? -1.115 -3.540 3.760 1.00 0.44 27 HIS A C 5
ATOM 3085 O O . HIS A 1 27 ? -0.498 -4.517 4.183 1.00 0.56 27 HIS A O 5
ATOM 3100 N N . CYS A 1 28 ? -1.494 -3.402 2.495 1.00 0.44 28 CYS A N 5
ATOM 3101 C CA . CYS A 1 28 ? -1.215 -4.403 1.479 1.00 0.55 28 CYS A CA 5
ATOM 3102 C C . CYS A 1 28 ? -0.007 -3.963 0.652 1.00 0.55 28 CYS A C 5
ATOM 3103 O O . CYS A 1 28 ? 0.706 -4.789 0.085 1.00 0.81 28 CYS A O 5
ATOM 3110 N N . PHE A 1 29 ? 0.206 -2.643 0.604 1.00 0.57 29 PHE A N 5
ATOM 3111 C CA . PHE A 1 29 ? 1.315 -2.040 -0.128 1.00 0.80 29 PHE A CA 5
ATOM 3112 C C . PHE A 1 29 ? 1.025 -1.980 -1.619 1.00 1.35 29 PHE A C 5
ATOM 3113 O O . PHE A 1 29 ? 0.786 -3.002 -2.262 1.00 2.07 29 PHE A O 5
ATOM 3130 N N . GLY A 1 30 ? 1.041 -0.767 -2.157 1.00 1.83 30 GLY A N 5
ATOM 3131 C CA . GLY A 1 30 ? 0.773 -0.578 -3.565 1.00 2.60 30 GLY A CA 5
ATOM 3132 C C . GLY A 1 30 ? 1.668 -1.428 -4.446 1.00 3.07 30 GLY A C 5
ATOM 3133 O O . GLY A 1 30 ? 2.584 -2.088 -3.959 1.00 3.23 30 GLY A O 5
ATOM 3137 N N . ILE A 1 31 ? 1.402 -1.408 -5.749 1.00 3.82 31 ILE A N 5
ATOM 3138 C CA . ILE A 1 31 ? 2.190 -2.180 -6.702 1.00 4.58 31 ILE A CA 5
ATOM 3139 C C . ILE A 1 31 ? 2.312 -1.443 -8.033 1.00 5.10 31 ILE A C 5
ATOM 3140 O O . ILE A 1 31 ? 1.842 -1.924 -9.064 1.00 5.86 31 ILE A O 5
ATOM 3156 N N . LYS A 1 32 ? 2.941 -0.274 -8.001 1.00 5.03 32 LYS A N 5
ATOM 3157 C CA . LYS A 1 32 ? 3.121 0.532 -9.203 1.00 5.84 32 LYS A CA 5
ATOM 3158 C C . LYS A 1 32 ? 4.598 0.637 -9.576 1.00 6.27 32 LYS A C 5
ATOM 3159 O O . LYS A 1 32 ? 5.078 1.702 -9.964 1.00 6.84 32 LYS A O 5
ATOM 3178 N N . HIS A 1 33 ? 5.314 -0.476 -9.458 1.00 6.34 33 HIS A N 5
ATOM 3179 C CA . HIS A 1 33 ? 6.736 -0.507 -9.784 1.00 7.06 33 HIS A CA 5
ATOM 3180 C C . HIS A 1 33 ? 7.537 0.341 -8.803 1.00 7.27 33 HIS A C 5
ATOM 3181 O O . HIS A 1 33 ? 7.622 1.561 -8.947 1.00 7.87 33 HIS A O 5
ATOM 3196 N N . HIS A 1 34 ? 8.124 -0.312 -7.806 1.00 7.06 34 HIS A N 5
ATOM 3197 C CA . HIS A 1 34 ? 8.920 0.384 -6.801 1.00 7.55 34 HIS A CA 5
ATOM 3198 C C . HIS A 1 34 ? 10.307 -0.239 -6.678 1.00 8.06 34 HIS A C 5
ATOM 3199 O O . HIS A 1 34 ? 10.463 -1.328 -6.128 1.00 8.01 34 HIS A O 5
ATOM 3214 N N . SER A 1 35 ? 11.312 0.462 -7.194 1.00 8.79 35 SER A N 5
ATOM 3215 C CA . SER A 1 35 ? 12.686 -0.022 -7.141 1.00 9.54 35 SER A CA 5
ATOM 3216 C C . SER A 1 35 ? 13.666 1.139 -7.005 1.00 10.19 35 SER A C 5
ATOM 3217 O O . SER A 1 35 ? 14.197 1.637 -7.998 1.00 10.62 35 SER A O 5
ATOM 3225 N N . SER A 1 36 ? 13.900 1.565 -5.768 1.00 10.46 36 SER A N 5
ATOM 3226 C CA . SER A 1 36 ? 14.816 2.669 -5.500 1.00 11.28 36 SER A CA 5
ATOM 3227 C C . SER A 1 36 ? 14.424 3.907 -6.301 1.00 11.90 36 SER A C 5
ATOM 3228 O O . SER A 1 36 ? 15.176 4.365 -7.161 1.00 12.39 36 SER A O 5
ATOM 3236 N N . GLY A 1 37 ? 13.242 4.442 -6.012 1.00 12.07 37 GLY A N 5
ATOM 3237 C CA . GLY A 1 37 ? 12.771 5.621 -6.713 1.00 12.84 37 GLY A CA 5
ATOM 3238 C C . GLY A 1 37 ? 12.284 6.704 -5.771 1.00 13.27 37 GLY A C 5
ATOM 3239 O O . GLY A 1 37 ? 12.818 7.812 -5.760 1.00 13.38 37 GLY A O 5
ATOM 3243 N N . SER A 1 38 ? 11.266 6.383 -4.979 1.00 13.68 38 SER A N 5
ATOM 3244 C CA . SER A 1 38 ? 10.706 7.337 -4.029 1.00 14.29 38 SER A CA 5
ATOM 3245 C C . SER A 1 38 ? 11.729 7.703 -2.958 1.00 14.83 38 SER A C 5
ATOM 3246 O O . SER A 1 38 ? 12.630 6.921 -2.654 1.00 15.12 38 SER A O 5
ATOM 3254 N N . SER A 1 39 ? 11.583 8.895 -2.391 1.00 15.11 39 SER A N 5
ATOM 3255 C CA . SER A 1 39 ? 12.495 9.366 -1.355 1.00 15.78 39 SER A CA 5
ATOM 3256 C C . SER A 1 39 ? 11.815 10.397 -0.460 1.00 16.45 39 SER A C 5
ATOM 3257 O O . SER A 1 39 ? 11.672 10.190 0.745 1.00 17.13 39 SER A O 5
ATOM 3265 N N . SER A 1 40 ? 11.398 11.509 -1.057 1.00 16.39 40 SER A N 5
ATOM 3266 C CA . SER A 1 40 ? 10.732 12.572 -0.314 1.00 17.15 40 SER A CA 5
ATOM 3267 C C . SER A 1 40 ? 10.346 13.723 -1.239 1.00 17.58 40 SER A C 5
ATOM 3268 O O . SER A 1 40 ? 9.219 14.217 -1.193 1.00 18.09 40 SER A O 5
ATOM 3276 N N . TYR A 1 41 ? 11.287 14.145 -2.078 1.00 17.50 41 TYR A N 5
ATOM 3277 C CA . TYR A 1 41 ? 11.042 15.237 -3.014 1.00 18.04 41 TYR A CA 5
ATOM 3278 C C . TYR A 1 41 ? 10.082 14.804 -4.117 1.00 18.43 41 TYR A C 5
ATOM 3279 O O . TYR A 1 41 ? 10.261 13.752 -4.732 1.00 18.38 41 TYR A O 5
ATOM 3297 N N . HIS A 1 42 ? 9.064 15.622 -4.364 1.00 18.95 42 HIS A N 5
ATOM 3298 C CA . HIS A 1 42 ? 8.075 15.324 -5.394 1.00 19.51 42 HIS A CA 5
ATOM 3299 C C . HIS A 1 42 ? 7.523 13.912 -5.226 1.00 19.81 42 HIS A C 5
ATOM 3300 O O . HIS A 1 42 ? 7.883 13.001 -5.972 1.00 19.95 42 HIS A O 5
ATOM 3315 N N . CYS A 1 43 ? 6.647 13.739 -4.243 1.00 20.02 43 CYS A N 5
ATOM 3316 C CA . CYS A 1 43 ? 6.042 12.439 -3.976 1.00 20.46 43 CYS A CA 5
ATOM 3317 C C . CYS A 1 43 ? 7.108 11.398 -3.652 1.00 20.82 43 CYS A C 5
ATOM 3318 O O . CYS A 1 43 ? 7.258 10.985 -2.502 1.00 21.10 43 CYS A O 5
ATOM 3381 N N . LYS A 1 1 ? -7.783 -18.268 -3.655 1.00 7.40 1 LYS A N 6
ATOM 3382 C CA . LYS A 1 1 ? -7.646 -17.269 -2.563 1.00 6.96 1 LYS A CA 6
ATOM 3383 C C . LYS A 1 1 ? -7.952 -15.857 -3.067 1.00 6.11 1 LYS A C 6
ATOM 3384 O O . LYS A 1 1 ? -7.357 -15.399 -4.042 1.00 5.55 1 LYS A O 6
ATOM 3405 N N . PRO A 1 2 ? -8.889 -15.144 -2.412 1.00 6.13 2 PRO A N 6
ATOM 3406 C CA . PRO A 1 2 ? -9.264 -13.784 -2.808 1.00 5.47 2 PRO A CA 6
ATOM 3407 C C . PRO A 1 2 ? -8.231 -12.745 -2.383 1.00 4.69 2 PRO A C 6
ATOM 3408 O O . PRO A 1 2 ? -7.126 -13.089 -1.963 1.00 4.93 2 PRO A O 6
ATOM 3419 N N . ALA A 1 3 ? -8.599 -11.472 -2.497 1.00 4.04 3 ALA A N 6
ATOM 3420 C CA . ALA A 1 3 ? -7.707 -10.380 -2.124 1.00 3.43 3 ALA A CA 6
ATOM 3421 C C . ALA A 1 3 ? -8.491 -9.105 -1.828 1.00 3.08 3 ALA A C 6
ATOM 3422 O O . ALA A 1 3 ? -8.845 -8.356 -2.737 1.00 3.14 3 ALA A O 6
ATOM 3429 N N . TRP A 1 4 ? -8.760 -8.867 -0.550 1.00 3.05 4 TRP A N 6
ATOM 3430 C CA . TRP A 1 4 ? -9.506 -7.684 -0.131 1.00 2.95 4 TRP A CA 6
ATOM 3431 C C . TRP A 1 4 ? -8.746 -6.397 -0.457 1.00 2.18 4 TRP A C 6
ATOM 3432 O O . TRP A 1 4 ? -9.321 -5.307 -0.435 1.00 2.12 4 TRP A O 6
ATOM 3453 N N . CYS A 1 5 ? -7.455 -6.521 -0.756 1.00 1.69 5 CYS A N 6
ATOM 3454 C CA . CYS A 1 5 ? -6.632 -5.361 -1.079 1.00 1.14 5 CYS A CA 6
ATOM 3455 C C . CYS A 1 5 ? -7.261 -4.533 -2.197 1.00 0.86 5 CYS A C 6
ATOM 3456 O O . CYS A 1 5 ? -7.848 -3.477 -1.950 1.00 0.68 5 CYS A O 6
ATOM 3463 N N . TRP A 1 6 ? -7.132 -5.015 -3.432 1.00 0.95 6 TRP A N 6
ATOM 3464 C CA . TRP A 1 6 ? -7.684 -4.315 -4.586 1.00 0.86 6 TRP A CA 6
ATOM 3465 C C . TRP A 1 6 ? -9.113 -3.851 -4.323 1.00 0.57 6 TRP A C 6
ATOM 3466 O O . TRP A 1 6 ? -9.475 -2.721 -4.642 1.00 0.56 6 TRP A O 6
ATOM 3487 N N . TYR A 1 7 ? -9.922 -4.732 -3.737 1.00 0.53 7 TYR A N 6
ATOM 3488 C CA . TYR A 1 7 ? -11.314 -4.412 -3.428 1.00 0.52 7 TYR A CA 6
ATOM 3489 C C . TYR A 1 7 ? -11.428 -3.035 -2.778 1.00 0.46 7 TYR A C 6
ATOM 3490 O O . TYR A 1 7 ? -12.226 -2.200 -3.203 1.00 0.63 7 TYR A O 6
ATOM 3508 N N . THR A 1 8 ? -10.618 -2.808 -1.750 1.00 0.49 8 THR A N 6
ATOM 3509 C CA . THR A 1 8 ? -10.617 -1.534 -1.043 1.00 0.58 8 THR A CA 6
ATOM 3510 C C . THR A 1 8 ? -10.305 -0.391 -2.005 1.00 0.50 8 THR A C 6
ATOM 3511 O O . THR A 1 8 ? -10.850 0.706 -1.878 1.00 0.71 8 THR A O 6
ATOM 3522 N N . LEU A 1 9 ? -9.418 -0.654 -2.959 1.00 0.36 9 LEU A N 6
ATOM 3523 C CA . LEU A 1 9 ? -9.025 0.357 -3.935 1.00 0.51 9 LEU A CA 6
ATOM 3524 C C . LEU A 1 9 ? -10.098 0.550 -5.005 1.00 0.64 9 LEU A C 6
ATOM 3525 O O . LEU A 1 9 ? -10.447 1.678 -5.350 1.00 0.85 9 LEU A O 6
ATOM 3541 N N . ALA A 1 10 ? -10.615 -0.554 -5.532 1.00 0.62 10 ALA A N 6
ATOM 3542 C CA . ALA A 1 10 ? -11.643 -0.504 -6.566 1.00 0.86 10 ALA A CA 6
ATOM 3543 C C . ALA A 1 10 ? -12.751 0.482 -6.205 1.00 1.01 10 ALA A C 6
ATOM 3544 O O . ALA A 1 10 ? -13.032 1.416 -6.954 1.00 1.28 10 ALA A O 6
ATOM 3551 N N . MET A 1 11 ? -13.376 0.268 -5.051 1.00 0.97 11 MET A N 6
ATOM 3552 C CA . MET A 1 11 ? -14.451 1.140 -4.592 1.00 1.25 11 MET A CA 6
ATOM 3553 C C . MET A 1 11 ? -13.905 2.451 -4.024 1.00 1.40 11 MET A C 6
ATOM 3554 O O . MET A 1 11 ? -14.654 3.408 -3.826 1.00 1.84 11 MET A O 6
ATOM 3568 N N . CYS A 1 12 ? -12.599 2.491 -3.761 1.00 1.19 12 CYS A N 6
ATOM 3569 C CA . CYS A 1 12 ? -11.964 3.687 -3.213 1.00 1.37 12 CYS A CA 6
ATOM 3570 C C . CYS A 1 12 ? -12.366 4.932 -3.996 1.00 1.77 12 CYS A C 6
ATOM 3571 O O . CYS A 1 12 ? -12.667 4.863 -5.188 1.00 2.20 12 CYS A O 6
ATOM 3578 N N . GLY A 1 13 ? -12.357 6.074 -3.315 1.00 2.22 13 GLY A N 6
ATOM 3579 C CA . GLY A 1 13 ? -12.712 7.327 -3.953 1.00 2.68 13 GLY A CA 6
ATOM 3580 C C . GLY A 1 13 ? -11.615 8.362 -3.809 1.00 2.90 13 GLY A C 6
ATOM 3581 O O . GLY A 1 13 ? -11.742 9.309 -3.034 1.00 3.39 13 GLY A O 6
ATOM 3585 N N . ALA A 1 14 ? -10.528 8.171 -4.552 1.00 2.98 14 ALA A N 6
ATOM 3586 C CA . ALA A 1 14 ? -9.389 9.083 -4.503 1.00 3.53 14 ALA A CA 6
ATOM 3587 C C . ALA A 1 14 ? -8.581 8.861 -3.229 1.00 3.27 14 ALA A C 6
ATOM 3588 O O . ALA A 1 14 ? -8.574 9.701 -2.331 1.00 3.62 14 ALA A O 6
ATOM 3595 N N . GLY A 1 15 ? -7.909 7.715 -3.159 1.00 3.16 15 GLY A N 6
ATOM 3596 C CA . GLY A 1 15 ? -7.110 7.385 -1.991 1.00 3.15 15 GLY A CA 6
ATOM 3597 C C . GLY A 1 15 ? -6.257 8.541 -1.505 1.00 2.57 15 GLY A C 6
ATOM 3598 O O . GLY A 1 15 ? -5.446 9.083 -2.256 1.00 2.77 15 GLY A O 6
ATOM 3602 N N . TYR A 1 16 ? -6.442 8.915 -0.244 1.00 2.43 16 TYR A N 6
ATOM 3603 C CA . TYR A 1 16 ? -5.686 10.009 0.354 1.00 2.32 16 TYR A CA 6
ATOM 3604 C C . TYR A 1 16 ? -6.229 10.351 1.736 1.00 1.87 16 TYR A C 6
ATOM 3605 O O . TYR A 1 16 ? -7.080 11.229 1.881 1.00 2.48 16 TYR A O 6
ATOM 3623 N N . ASP A 1 17 ? -5.733 9.651 2.749 1.00 1.46 17 ASP A N 6
ATOM 3624 C CA . ASP A 1 17 ? -6.164 9.875 4.124 1.00 1.20 17 ASP A CA 6
ATOM 3625 C C . ASP A 1 17 ? -7.687 9.905 4.223 1.00 1.19 17 ASP A C 6
ATOM 3626 O O . ASP A 1 17 ? -8.262 10.813 4.823 1.00 1.55 17 ASP A O 6
ATOM 3635 N N . SER A 1 18 ? -8.336 8.908 3.629 1.00 1.48 18 SER A N 6
ATOM 3636 C CA . SER A 1 18 ? -9.791 8.824 3.650 1.00 2.08 18 SER A CA 6
ATOM 3637 C C . SER A 1 18 ? -10.267 7.853 4.726 1.00 1.51 18 SER A C 6
ATOM 3638 O O . SER A 1 18 ? -10.854 8.262 5.727 1.00 1.78 18 SER A O 6
ATOM 3645 N N . GLY A 1 19 ? -10.012 6.566 4.513 1.00 0.91 19 GLY A N 6
ATOM 3646 C CA . GLY A 1 19 ? -10.424 5.563 5.478 1.00 0.58 19 GLY A CA 6
ATOM 3647 C C . GLY A 1 19 ? -9.783 4.210 5.233 1.00 0.47 19 GLY A C 6
ATOM 3648 O O . GLY A 1 19 ? -8.725 3.908 5.786 1.00 0.76 19 GLY A O 6
ATOM 3652 N N . THR A 1 20 ? -10.429 3.389 4.410 1.00 0.54 20 THR A N 6
ATOM 3653 C CA . THR A 1 20 ? -9.923 2.059 4.099 1.00 0.59 20 THR A CA 6
ATOM 3654 C C . THR A 1 20 ? -8.746 2.128 3.130 1.00 0.47 20 THR A C 6
ATOM 3655 O O . THR A 1 20 ? -7.775 1.386 3.265 1.00 0.57 20 THR A O 6
ATOM 3666 N N . CYS A 1 21 ? -8.844 3.017 2.149 1.00 0.52 21 CYS A N 6
ATOM 3667 C CA . CYS A 1 21 ? -7.790 3.174 1.154 1.00 0.61 21 CYS A CA 6
ATOM 3668 C C . CYS A 1 21 ? -6.423 3.343 1.813 1.00 0.48 21 CYS A C 6
ATOM 3669 O O . CYS A 1 21 ? -5.572 2.458 1.733 1.00 0.66 21 CYS A O 6
ATOM 3676 N N . ASP A 1 22 ? -6.216 4.486 2.456 1.00 0.34 22 ASP A N 6
ATOM 3677 C CA . ASP A 1 22 ? -4.949 4.778 3.119 1.00 0.44 22 ASP A CA 6
ATOM 3678 C C . ASP A 1 22 ? -4.522 3.639 4.043 1.00 0.43 22 ASP A C 6
ATOM 3679 O O . ASP A 1 22 ? -3.329 3.409 4.243 1.00 0.67 22 ASP A O 6
ATOM 3688 N N . TYR A 1 23 ? -5.494 2.935 4.612 1.00 0.36 23 TYR A N 6
ATOM 3689 C CA . TYR A 1 23 ? -5.204 1.832 5.520 1.00 0.52 23 TYR A CA 6
ATOM 3690 C C . TYR A 1 23 ? -4.892 0.549 4.756 1.00 0.51 23 TYR A C 6
ATOM 3691 O O . TYR A 1 23 ? -3.740 0.122 4.687 1.00 0.64 23 TYR A O 6
ATOM 3709 N N . MET A 1 24 ? -5.925 -0.062 4.185 1.00 0.59 24 MET A N 6
ATOM 3710 C CA . MET A 1 24 ? -5.766 -1.295 3.428 1.00 0.77 24 MET A CA 6
ATOM 3711 C C . MET A 1 24 ? -4.614 -1.185 2.432 1.00 0.65 24 MET A C 6
ATOM 3712 O O . MET A 1 24 ? -3.747 -2.057 2.371 1.00 0.72 24 MET A O 6
ATOM 3726 N N . TYR A 1 25 ? -4.611 -0.105 1.659 1.00 0.67 25 TYR A N 6
ATOM 3727 C CA . TYR A 1 25 ? -3.565 0.124 0.669 1.00 0.82 25 TYR A CA 6
ATOM 3728 C C . TYR A 1 25 ? -2.185 -0.011 1.300 1.00 0.67 25 TYR A C 6
ATOM 3729 O O . TYR A 1 25 ? -1.447 -0.954 1.017 1.00 0.70 25 TYR A O 6
ATOM 3747 N N . SER A 1 26 ? -1.847 0.946 2.156 1.00 0.66 26 SER A N 6
ATOM 3748 C CA . SER A 1 26 ? -0.555 0.952 2.836 1.00 0.76 26 SER A CA 6
ATOM 3749 C C . SER A 1 26 ? -0.235 -0.420 3.424 1.00 0.64 26 SER A C 6
ATOM 3750 O O . SER A 1 26 ? 0.825 -0.987 3.159 1.00 0.98 26 SER A O 6
ATOM 3758 N N . HIS A 1 27 ? -1.158 -0.948 4.222 1.00 0.38 27 HIS A N 6
ATOM 3759 C CA . HIS A 1 27 ? -0.973 -2.253 4.844 1.00 0.53 27 HIS A CA 6
ATOM 3760 C C . HIS A 1 27 ? -0.593 -3.301 3.803 1.00 0.44 27 HIS A C 6
ATOM 3761 O O . HIS A 1 27 ? 0.474 -3.909 3.879 1.00 0.56 27 HIS A O 6
ATOM 3776 N N . CYS A 1 28 ? -1.474 -3.503 2.828 1.00 0.44 28 CYS A N 6
ATOM 3777 C CA . CYS A 1 28 ? -1.232 -4.475 1.768 1.00 0.55 28 CYS A CA 6
ATOM 3778 C C . CYS A 1 28 ? 0.083 -4.180 1.052 1.00 0.55 28 CYS A C 6
ATOM 3779 O O . CYS A 1 28 ? 0.873 -5.085 0.786 1.00 0.81 28 CYS A O 6
ATOM 3786 N N . PHE A 1 29 ? 0.311 -2.907 0.746 1.00 0.57 29 PHE A N 6
ATOM 3787 C CA . PHE A 1 29 ? 1.531 -2.490 0.064 1.00 0.80 29 PHE A CA 6
ATOM 3788 C C . PHE A 1 29 ? 2.374 -1.598 0.965 1.00 1.35 29 PHE A C 6
ATOM 3789 O O . PHE A 1 29 ? 2.298 -0.371 0.889 1.00 2.07 29 PHE A O 6
ATOM 3806 N N . GLY A 1 30 ? 3.175 -2.222 1.817 1.00 1.83 30 GLY A N 6
ATOM 3807 C CA . GLY A 1 30 ? 4.024 -1.474 2.724 1.00 2.60 30 GLY A CA 6
ATOM 3808 C C . GLY A 1 30 ? 5.361 -1.090 2.109 1.00 3.07 30 GLY A C 6
ATOM 3809 O O . GLY A 1 30 ? 6.206 -0.500 2.781 1.00 3.23 30 GLY A O 6
ATOM 3813 N N . ILE A 1 31 ? 5.554 -1.423 0.834 1.00 3.82 31 ILE A N 6
ATOM 3814 C CA . ILE A 1 31 ? 6.798 -1.102 0.144 1.00 4.58 31 ILE A CA 6
ATOM 3815 C C . ILE A 1 31 ? 8.010 -1.570 0.942 1.00 5.10 31 ILE A C 6
ATOM 3816 O O . ILE A 1 31 ? 8.645 -0.783 1.644 1.00 5.86 31 ILE A O 6
ATOM 3832 N N . LYS A 1 32 ? 8.327 -2.856 0.829 1.00 5.03 32 LYS A N 6
ATOM 3833 C CA . LYS A 1 32 ? 9.464 -3.429 1.538 1.00 5.84 32 LYS A CA 6
ATOM 3834 C C . LYS A 1 32 ? 10.375 -4.187 0.579 1.00 6.27 32 LYS A C 6
ATOM 3835 O O . LYS A 1 32 ? 10.633 -5.378 0.762 1.00 6.84 32 LYS A O 6
ATOM 3854 N N . HIS A 1 33 ? 10.861 -3.492 -0.445 1.00 6.34 33 HIS A N 6
ATOM 3855 C CA . HIS A 1 33 ? 11.744 -4.100 -1.434 1.00 7.06 33 HIS A CA 6
ATOM 3856 C C . HIS A 1 33 ? 12.307 -3.047 -2.383 1.00 7.27 33 HIS A C 6
ATOM 3857 O O . HIS A 1 33 ? 12.215 -3.183 -3.603 1.00 7.87 33 HIS A O 6
ATOM 3872 N N . HIS A 1 34 ? 12.892 -1.997 -1.815 1.00 7.06 34 HIS A N 6
ATOM 3873 C CA . HIS A 1 34 ? 13.473 -0.921 -2.611 1.00 7.55 34 HIS A CA 6
ATOM 3874 C C . HIS A 1 34 ? 14.157 0.109 -1.718 1.00 8.06 34 HIS A C 6
ATOM 3875 O O . HIS A 1 34 ? 13.866 0.204 -0.525 1.00 8.01 34 HIS A O 6
ATOM 3890 N N . SER A 1 35 ? 15.066 0.882 -2.305 1.00 8.79 35 SER A N 6
ATOM 3891 C CA . SER A 1 35 ? 15.791 1.907 -1.565 1.00 9.54 35 SER A CA 6
ATOM 3892 C C . SER A 1 35 ? 15.677 3.261 -2.258 1.00 10.19 35 SER A C 6
ATOM 3893 O O . SER A 1 35 ? 16.126 3.429 -3.393 1.00 10.62 35 SER A O 6
ATOM 3901 N N . SER A 1 36 ? 15.075 4.224 -1.569 1.00 10.46 36 SER A N 6
ATOM 3902 C CA . SER A 1 36 ? 14.901 5.564 -2.119 1.00 11.28 36 SER A CA 6
ATOM 3903 C C . SER A 1 36 ? 15.990 6.505 -1.616 1.00 11.90 36 SER A C 6
ATOM 3904 O O . SER A 1 36 ? 16.899 6.873 -2.361 1.00 12.39 36 SER A O 6
ATOM 3912 N N . GLY A 1 37 ? 15.891 6.893 -0.348 1.00 12.07 37 GLY A N 6
ATOM 3913 C CA . GLY A 1 37 ? 16.874 7.790 0.231 1.00 12.84 37 GLY A CA 6
ATOM 3914 C C . GLY A 1 37 ? 18.115 7.062 0.708 1.00 13.27 37 GLY A C 6
ATOM 3915 O O . GLY A 1 37 ? 19.012 6.766 -0.082 1.00 13.38 37 GLY A O 6
ATOM 3919 N N . SER A 1 38 ? 18.169 6.775 2.005 1.00 13.68 38 SER A N 6
ATOM 3920 C CA . SER A 1 38 ? 19.310 6.079 2.587 1.00 14.29 38 SER A CA 6
ATOM 3921 C C . SER A 1 38 ? 20.547 6.972 2.590 1.00 14.83 38 SER A C 6
ATOM 3922 O O . SER A 1 38 ? 21.025 7.384 3.647 1.00 15.12 38 SER A O 6
ATOM 3930 N N . SER A 1 39 ? 21.060 7.266 1.401 1.00 15.11 39 SER A N 6
ATOM 3931 C CA . SER A 1 39 ? 22.241 8.112 1.265 1.00 15.78 39 SER A CA 6
ATOM 3932 C C . SER A 1 39 ? 22.552 8.380 -0.204 1.00 16.45 39 SER A C 6
ATOM 3933 O O . SER A 1 39 ? 23.488 7.809 -0.765 1.00 17.13 39 SER A O 6
ATOM 3941 N N . SER A 1 40 ? 21.762 9.253 -0.820 1.00 16.39 40 SER A N 6
ATOM 3942 C CA . SER A 1 40 ? 21.955 9.598 -2.224 1.00 17.15 40 SER A CA 6
ATOM 3943 C C . SER A 1 40 ? 22.160 11.100 -2.390 1.00 17.58 40 SER A C 6
ATOM 3944 O O . SER A 1 40 ? 23.074 11.539 -3.089 1.00 18.09 40 SER A O 6
ATOM 3952 N N . TYR A 1 41 ? 21.304 11.883 -1.744 1.00 17.50 41 TYR A N 6
ATOM 3953 C CA . TYR A 1 41 ? 21.390 13.337 -1.819 1.00 18.04 41 TYR A CA 6
ATOM 3954 C C . TYR A 1 41 ? 21.421 13.953 -0.424 1.00 18.43 41 TYR A C 6
ATOM 3955 O O . TYR A 1 41 ? 20.698 13.519 0.473 1.00 18.38 41 TYR A O 6
ATOM 3973 N N . HIS A 1 42 ? 22.263 14.965 -0.250 1.00 18.95 42 HIS A N 6
ATOM 3974 C CA . HIS A 1 42 ? 22.388 15.642 1.036 1.00 19.51 42 HIS A CA 6
ATOM 3975 C C . HIS A 1 42 ? 21.648 16.975 1.025 1.00 19.81 42 HIS A C 6
ATOM 3976 O O . HIS A 1 42 ? 22.167 17.988 1.493 1.00 19.95 42 HIS A O 6
ATOM 3991 N N . CYS A 1 43 ? 20.432 16.968 0.488 1.00 20.02 43 CYS A N 6
ATOM 3992 C CA . CYS A 1 43 ? 19.621 18.177 0.418 1.00 20.46 43 CYS A CA 6
ATOM 3993 C C . CYS A 1 43 ? 18.686 18.276 1.620 1.00 20.82 43 CYS A C 6
ATOM 3994 O O . CYS A 1 43 ? 17.927 17.350 1.904 1.00 21.10 43 CYS A O 6
ATOM 4057 N N . LYS A 1 1 ? -5.505 -17.316 2.894 1.00 7.40 1 LYS A N 7
ATOM 4058 C CA . LYS A 1 1 ? -4.859 -16.656 1.729 1.00 6.96 1 LYS A CA 7
ATOM 4059 C C . LYS A 1 1 ? -5.606 -15.386 1.330 1.00 6.11 1 LYS A C 7
ATOM 4060 O O . LYS A 1 1 ? -6.359 -15.379 0.355 1.00 5.55 1 LYS A O 7
ATOM 4081 N N . PRO A 1 2 ? -5.408 -14.289 2.082 1.00 6.13 2 PRO A N 7
ATOM 4082 C CA . PRO A 1 2 ? -6.070 -13.010 1.802 1.00 5.47 2 PRO A CA 7
ATOM 4083 C C . PRO A 1 2 ? -5.521 -12.336 0.548 1.00 4.69 2 PRO A C 7
ATOM 4084 O O . PRO A 1 2 ? -4.368 -12.547 0.172 1.00 4.93 2 PRO A O 7
ATOM 4095 N N . ALA A 1 3 ? -6.355 -11.523 -0.095 1.00 4.04 3 ALA A N 7
ATOM 4096 C CA . ALA A 1 3 ? -5.951 -10.820 -1.306 1.00 3.43 3 ALA A CA 7
ATOM 4097 C C . ALA A 1 3 ? -7.047 -9.876 -1.791 1.00 3.08 3 ALA A C 7
ATOM 4098 O O . ALA A 1 3 ? -7.284 -9.752 -2.993 1.00 3.14 3 ALA A O 7
ATOM 4105 N N . TRP A 1 4 ? -7.713 -9.213 -0.851 1.00 3.05 4 TRP A N 7
ATOM 4106 C CA . TRP A 1 4 ? -8.782 -8.283 -1.186 1.00 2.95 4 TRP A CA 7
ATOM 4107 C C . TRP A 1 4 ? -8.294 -6.838 -1.100 1.00 2.18 4 TRP A C 7
ATOM 4108 O O . TRP A 1 4 ? -9.076 -5.920 -0.849 1.00 2.12 4 TRP A O 7
ATOM 4129 N N . CYS A 1 5 ? -6.997 -6.646 -1.317 1.00 1.69 5 CYS A N 7
ATOM 4130 C CA . CYS A 1 5 ? -6.400 -5.316 -1.272 1.00 1.14 5 CYS A CA 7
ATOM 4131 C C . CYS A 1 5 ? -7.011 -4.415 -2.340 1.00 0.86 5 CYS A C 7
ATOM 4132 O O . CYS A 1 5 ? -7.629 -3.393 -2.032 1.00 0.68 5 CYS A O 7
ATOM 4139 N N . TRP A 1 6 ? -6.841 -4.804 -3.600 1.00 0.95 6 TRP A N 7
ATOM 4140 C CA . TRP A 1 6 ? -7.382 -4.037 -4.715 1.00 0.86 6 TRP A CA 7
ATOM 4141 C C . TRP A 1 6 ? -8.843 -3.687 -4.470 1.00 0.57 6 TRP A C 7
ATOM 4142 O O . TRP A 1 6 ? -9.307 -2.611 -4.847 1.00 0.56 6 TRP A O 7
ATOM 4163 N N . TYR A 1 7 ? -9.560 -4.599 -3.818 1.00 0.53 7 TYR A N 7
ATOM 4164 C CA . TYR A 1 7 ? -10.967 -4.382 -3.503 1.00 0.52 7 TYR A CA 7
ATOM 4165 C C . TYR A 1 7 ? -11.134 -3.061 -2.771 1.00 0.46 7 TYR A C 7
ATOM 4166 O O . TYR A 1 7 ? -11.861 -2.174 -3.217 1.00 0.63 7 TYR A O 7
ATOM 4184 N N . THR A 1 8 ? -10.438 -2.937 -1.646 1.00 0.49 8 THR A N 7
ATOM 4185 C CA . THR A 1 8 ? -10.486 -1.721 -0.843 1.00 0.58 8 THR A CA 7
ATOM 4186 C C . THR A 1 8 ? -10.257 -0.497 -1.724 1.00 0.50 8 THR A C 7
ATOM 4187 O O . THR A 1 8 ? -10.809 0.576 -1.476 1.00 0.71 8 THR A O 7
ATOM 4198 N N . LEU A 1 9 ? -9.441 -0.670 -2.760 1.00 0.36 9 LEU A N 7
ATOM 4199 C CA . LEU A 1 9 ? -9.139 0.416 -3.684 1.00 0.51 9 LEU A CA 7
ATOM 4200 C C . LEU A 1 9 ? -10.253 0.580 -4.714 1.00 0.64 9 LEU A C 7
ATOM 4201 O O . LEU A 1 9 ? -10.608 1.697 -5.088 1.00 0.85 9 LEU A O 7
ATOM 4217 N N . ALA A 1 10 ? -10.800 -0.543 -5.167 1.00 0.62 10 ALA A N 7
ATOM 4218 C CA . ALA A 1 10 ? -11.873 -0.531 -6.154 1.00 0.86 10 ALA A CA 7
ATOM 4219 C C . ALA A 1 10 ? -13.135 0.110 -5.586 1.00 1.01 10 ALA A C 7
ATOM 4220 O O . ALA A 1 10 ? -13.810 0.884 -6.265 1.00 1.28 10 ALA A O 7
ATOM 4227 N N . MET A 1 11 ? -13.451 -0.219 -4.338 1.00 0.97 11 MET A N 7
ATOM 4228 C CA . MET A 1 11 ? -14.635 0.323 -3.679 1.00 1.25 11 MET A CA 7
ATOM 4229 C C . MET A 1 11 ? -14.405 1.754 -3.188 1.00 1.40 11 MET A C 7
ATOM 4230 O O . MET A 1 11 ? -15.296 2.361 -2.594 1.00 1.84 11 MET A O 7
ATOM 4244 N N . CYS A 1 12 ? -13.212 2.294 -3.434 1.00 1.19 12 CYS A N 7
ATOM 4245 C CA . CYS A 1 12 ? -12.889 3.652 -3.011 1.00 1.37 12 CYS A CA 7
ATOM 4246 C C . CYS A 1 12 ? -13.594 4.679 -3.890 1.00 1.77 12 CYS A C 7
ATOM 4247 O O . CYS A 1 12 ? -14.356 5.512 -3.400 1.00 2.20 12 CYS A O 7
ATOM 4254 N N . GLY A 1 13 ? -13.333 4.615 -5.192 1.00 2.22 13 GLY A N 7
ATOM 4255 C CA . GLY A 1 13 ? -13.951 5.545 -6.119 1.00 2.68 13 GLY A CA 7
ATOM 4256 C C . GLY A 1 13 ? -13.077 6.752 -6.399 1.00 2.90 13 GLY A C 7
ATOM 4257 O O . GLY A 1 13 ? -13.580 7.849 -6.640 1.00 3.39 13 GLY A O 7
ATOM 4261 N N . ALA A 1 14 ? -11.764 6.548 -6.366 1.00 2.98 14 ALA A N 7
ATOM 4262 C CA . ALA A 1 14 ? -10.817 7.629 -6.619 1.00 3.53 14 ALA A CA 7
ATOM 4263 C C . ALA A 1 14 ? -10.870 8.674 -5.509 1.00 3.27 14 ALA A C 7
ATOM 4264 O O . ALA A 1 14 ? -11.318 9.802 -5.722 1.00 3.62 14 ALA A O 7
ATOM 4271 N N . GLY A 1 15 ? -10.408 8.294 -4.323 1.00 3.16 15 GLY A N 7
ATOM 4272 C CA . GLY A 1 15 ? -10.410 9.208 -3.196 1.00 3.15 15 GLY A CA 7
ATOM 4273 C C . GLY A 1 15 ? -9.087 9.215 -2.456 1.00 2.57 15 GLY A C 7
ATOM 4274 O O . GLY A 1 15 ? -8.564 8.159 -2.097 1.00 2.77 15 GLY A O 7
ATOM 4278 N N . TYR A 1 16 ? -8.544 10.406 -2.228 1.00 2.43 16 TYR A N 7
ATOM 4279 C CA . TYR A 1 16 ? -7.273 10.545 -1.526 1.00 2.32 16 TYR A CA 7
ATOM 4280 C C . TYR A 1 16 ? -7.476 10.489 -0.015 1.00 1.87 16 TYR A C 7
ATOM 4281 O O . TYR A 1 16 ? -7.971 11.440 0.589 1.00 2.48 16 TYR A O 7
ATOM 4299 N N . ASP A 1 17 ? -7.089 9.369 0.587 1.00 1.46 17 ASP A N 7
ATOM 4300 C CA . ASP A 1 17 ? -7.227 9.189 2.028 1.00 1.20 17 ASP A CA 7
ATOM 4301 C C . ASP A 1 17 ? -8.662 9.456 2.474 1.00 1.19 17 ASP A C 7
ATOM 4302 O O . ASP A 1 17 ? -8.993 10.560 2.906 1.00 1.55 17 ASP A O 7
ATOM 4311 N N . SER A 1 18 ? -9.508 8.436 2.366 1.00 1.48 18 SER A N 7
ATOM 4312 C CA . SER A 1 18 ? -10.908 8.557 2.757 1.00 2.08 18 SER A CA 7
ATOM 4313 C C . SER A 1 18 ? -11.204 7.706 3.988 1.00 1.51 18 SER A C 7
ATOM 4314 O O . SER A 1 18 ? -12.022 8.078 4.830 1.00 1.78 18 SER A O 7
ATOM 4321 N N . GLY A 1 19 ? -10.537 6.560 4.085 1.00 0.91 19 GLY A N 7
ATOM 4322 C CA . GLY A 1 19 ? -10.747 5.678 5.218 1.00 0.58 19 GLY A CA 7
ATOM 4323 C C . GLY A 1 19 ? -9.938 4.398 5.125 1.00 0.47 19 GLY A C 7
ATOM 4324 O O . GLY A 1 19 ? -8.834 4.313 5.664 1.00 0.76 19 GLY A O 7
ATOM 4328 N N . THR A 1 20 ? -10.489 3.397 4.443 1.00 0.54 20 THR A N 7
ATOM 4329 C CA . THR A 1 20 ? -9.816 2.115 4.286 1.00 0.59 20 THR A CA 7
ATOM 4330 C C . THR A 1 20 ? -8.738 2.193 3.213 1.00 0.47 20 THR A C 7
ATOM 4331 O O . THR A 1 20 ? -7.744 1.473 3.264 1.00 0.57 20 THR A O 7
ATOM 4342 N N . CYS A 1 21 ? -8.948 3.069 2.238 1.00 0.52 21 CYS A N 7
ATOM 4343 C CA . CYS A 1 21 ? -7.997 3.240 1.146 1.00 0.61 21 CYS A CA 7
ATOM 4344 C C . CYS A 1 21 ? -6.574 3.403 1.671 1.00 0.48 21 CYS A C 7
ATOM 4345 O O . CYS A 1 21 ? -5.730 2.530 1.485 1.00 0.66 21 CYS A O 7
ATOM 4352 N N . ASP A 1 22 ? -6.314 4.532 2.319 1.00 0.34 22 ASP A N 7
ATOM 4353 C CA . ASP A 1 22 ? -4.988 4.820 2.860 1.00 0.44 22 ASP A CA 7
ATOM 4354 C C . ASP A 1 22 ? -4.493 3.704 3.776 1.00 0.43 22 ASP A C 7
ATOM 4355 O O . ASP A 1 22 ? -3.297 3.413 3.818 1.00 0.67 22 ASP A O 7
ATOM 4364 N N . TYR A 1 23 ? -5.407 3.090 4.517 1.00 0.36 23 TYR A N 7
ATOM 4365 C CA . TYR A 1 23 ? -5.041 2.018 5.438 1.00 0.52 23 TYR A CA 7
ATOM 4366 C C . TYR A 1 23 ? -4.809 0.701 4.701 1.00 0.51 23 TYR A C 7
ATOM 4367 O O . TYR A 1 23 ? -3.671 0.254 4.558 1.00 0.64 23 TYR A O 7
ATOM 4385 N N . MET A 1 24 ? -5.892 0.078 4.239 1.00 0.59 24 MET A N 7
ATOM 4386 C CA . MET A 1 24 ? -5.800 -1.191 3.523 1.00 0.77 24 MET A CA 7
ATOM 4387 C C . MET A 1 24 ? -4.706 -1.150 2.461 1.00 0.65 24 MET A C 7
ATOM 4388 O O . MET A 1 24 ? -3.932 -2.097 2.318 1.00 0.72 24 MET A O 7
ATOM 4402 N N . TYR A 1 25 ? -4.641 -0.045 1.724 1.00 0.67 25 TYR A N 7
ATOM 4403 C CA . TYR A 1 25 ? -3.632 0.120 0.681 1.00 0.82 25 TYR A CA 7
ATOM 4404 C C . TYR A 1 25 ? -2.250 -0.226 1.215 1.00 0.67 25 TYR A C 7
ATOM 4405 O O . TYR A 1 25 ? -1.713 -1.298 0.939 1.00 0.70 25 TYR A O 7
ATOM 4423 N N . SER A 1 26 ? -1.688 0.689 1.993 1.00 0.66 26 SER A N 7
ATOM 4424 C CA . SER A 1 26 ? -0.372 0.480 2.581 1.00 0.76 26 SER A CA 7
ATOM 4425 C C . SER A 1 26 ? -0.338 -0.832 3.358 1.00 0.64 26 SER A C 7
ATOM 4426 O O . SER A 1 26 ? 0.683 -1.518 3.390 1.00 0.98 26 SER A O 7
ATOM 4434 N N . HIS A 1 27 ? -1.469 -1.192 3.968 1.00 0.38 27 HIS A N 7
ATOM 4435 C CA . HIS A 1 27 ? -1.560 -2.441 4.721 1.00 0.53 27 HIS A CA 7
ATOM 4436 C C . HIS A 1 27 ? -1.100 -3.595 3.842 1.00 0.44 27 HIS A C 7
ATOM 4437 O O . HIS A 1 27 ? -0.375 -4.485 4.284 1.00 0.56 27 HIS A O 7
ATOM 4452 N N . CYS A 1 28 ? -1.508 -3.539 2.582 1.00 0.44 28 CYS A N 7
ATOM 4453 C CA . CYS A 1 28 ? -1.126 -4.542 1.601 1.00 0.55 28 CYS A CA 7
ATOM 4454 C C . CYS A 1 28 ? 0.213 -4.155 0.973 1.00 0.55 28 CYS A C 7
ATOM 4455 O O . CYS A 1 28 ? 0.961 -5.010 0.496 1.00 0.81 28 CYS A O 7
ATOM 4462 N N . PHE A 1 29 ? 0.502 -2.851 0.991 1.00 0.57 29 PHE A N 7
ATOM 4463 C CA . PHE A 1 29 ? 1.741 -2.311 0.446 1.00 0.80 29 PHE A CA 7
ATOM 4464 C C . PHE A 1 29 ? 1.788 -2.437 -1.069 1.00 1.35 29 PHE A C 7
ATOM 4465 O O . PHE A 1 29 ? 2.179 -3.470 -1.611 1.00 2.07 29 PHE A O 7
ATOM 4482 N N . GLY A 1 30 ? 1.391 -1.361 -1.735 1.00 1.83 30 GLY A N 7
ATOM 4483 C CA . GLY A 1 30 ? 1.388 -1.324 -3.185 1.00 2.60 30 GLY A CA 7
ATOM 4484 C C . GLY A 1 30 ? 0.781 -2.564 -3.814 1.00 3.07 30 GLY A C 7
ATOM 4485 O O . GLY A 1 30 ? 1.429 -3.607 -3.900 1.00 3.23 30 GLY A O 7
ATOM 4489 N N . ILE A 1 31 ? -0.464 -2.449 -4.265 1.00 3.82 31 ILE A N 7
ATOM 4490 C CA . ILE A 1 31 ? -1.152 -3.569 -4.897 1.00 4.58 31 ILE A CA 7
ATOM 4491 C C . ILE A 1 31 ? -0.888 -3.595 -6.398 1.00 5.10 31 ILE A C 7
ATOM 4492 O O . ILE A 1 31 ? -1.818 -3.545 -7.203 1.00 5.86 31 ILE A O 7
ATOM 4508 N N . LYS A 1 32 ? 0.385 -3.673 -6.766 1.00 5.03 32 LYS A N 7
ATOM 4509 C CA . LYS A 1 32 ? 0.776 -3.705 -8.171 1.00 5.84 32 LYS A CA 7
ATOM 4510 C C . LYS A 1 32 ? 1.512 -4.999 -8.504 1.00 6.27 32 LYS A C 7
ATOM 4511 O O . LYS A 1 32 ? 2.482 -4.995 -9.262 1.00 6.84 32 LYS A O 7
ATOM 4530 N N . HIS A 1 33 ? 1.044 -6.104 -7.934 1.00 6.34 33 HIS A N 7
ATOM 4531 C CA . HIS A 1 33 ? 1.658 -7.405 -8.171 1.00 7.06 33 HIS A CA 7
ATOM 4532 C C . HIS A 1 33 ? 3.163 -7.351 -7.930 1.00 7.27 33 HIS A C 7
ATOM 4533 O O . HIS A 1 33 ? 3.957 -7.524 -8.855 1.00 7.87 33 HIS A O 7
ATOM 4548 N N . HIS A 1 34 ? 3.551 -7.111 -6.681 1.00 7.06 34 HIS A N 7
ATOM 4549 C CA . HIS A 1 34 ? 4.961 -7.035 -6.319 1.00 7.55 34 HIS A CA 7
ATOM 4550 C C . HIS A 1 34 ? 5.138 -7.116 -4.806 1.00 8.06 34 HIS A C 7
ATOM 4551 O O . HIS A 1 34 ? 4.949 -6.128 -4.095 1.00 8.01 34 HIS A O 7
ATOM 4566 N N . SER A 1 35 ? 5.503 -8.299 -4.321 1.00 8.79 35 SER A N 7
ATOM 4567 C CA . SER A 1 35 ? 5.706 -8.508 -2.893 1.00 9.54 35 SER A CA 7
ATOM 4568 C C . SER A 1 35 ? 7.054 -9.171 -2.623 1.00 10.19 35 SER A C 7
ATOM 4569 O O . SER A 1 35 ? 7.149 -10.108 -1.831 1.00 10.62 35 SER A O 7
ATOM 4577 N N . SER A 1 36 ? 8.094 -8.677 -3.287 1.00 10.46 36 SER A N 7
ATOM 4578 C CA . SER A 1 36 ? 9.437 -9.222 -3.118 1.00 11.28 36 SER A CA 7
ATOM 4579 C C . SER A 1 36 ? 10.398 -8.151 -2.613 1.00 11.90 36 SER A C 7
ATOM 4580 O O . SER A 1 36 ? 10.851 -7.298 -3.377 1.00 12.39 36 SER A O 7
ATOM 4588 N N . GLY A 1 37 ? 10.708 -8.203 -1.321 1.00 12.07 37 GLY A N 7
ATOM 4589 C CA . GLY A 1 37 ? 11.614 -7.232 -0.737 1.00 12.84 37 GLY A CA 7
ATOM 4590 C C . GLY A 1 37 ? 11.425 -7.091 0.761 1.00 13.27 37 GLY A C 7
ATOM 4591 O O . GLY A 1 37 ? 10.356 -7.395 1.290 1.00 13.38 37 GLY A O 7
ATOM 4595 N N . SER A 1 38 ? 12.466 -6.629 1.445 1.00 13.68 38 SER A N 7
ATOM 4596 C CA . SER A 1 38 ? 12.412 -6.451 2.891 1.00 14.29 38 SER A CA 7
ATOM 4597 C C . SER A 1 38 ? 11.931 -7.726 3.577 1.00 14.83 38 SER A C 7
ATOM 4598 O O . SER A 1 38 ? 10.755 -7.854 3.917 1.00 15.12 38 SER A O 7
ATOM 4606 N N . SER A 1 39 ? 12.849 -8.665 3.774 1.00 15.11 39 SER A N 7
ATOM 4607 C CA . SER A 1 39 ? 12.521 -9.931 4.418 1.00 15.78 39 SER A CA 7
ATOM 4608 C C . SER A 1 39 ? 13.425 -10.179 5.621 1.00 16.45 39 SER A C 7
ATOM 4609 O O . SER A 1 39 ? 14.271 -11.074 5.602 1.00 17.13 39 SER A O 7
ATOM 4617 N N . SER A 1 40 ? 13.242 -9.380 6.667 1.00 16.39 40 SER A N 7
ATOM 4618 C CA . SER A 1 40 ? 14.042 -9.511 7.879 1.00 17.15 40 SER A CA 7
ATOM 4619 C C . SER A 1 40 ? 13.756 -10.835 8.580 1.00 17.58 40 SER A C 7
ATOM 4620 O O . SER A 1 40 ? 14.675 -11.582 8.917 1.00 18.09 40 SER A O 7
ATOM 4628 N N . TYR A 1 41 ? 12.476 -11.120 8.799 1.00 17.50 41 TYR A N 7
ATOM 4629 C CA . TYR A 1 41 ? 12.069 -12.353 9.460 1.00 18.04 41 TYR A CA 7
ATOM 4630 C C . TYR A 1 41 ? 11.754 -13.440 8.437 1.00 18.43 41 TYR A C 7
ATOM 4631 O O . TYR A 1 41 ? 10.981 -13.222 7.504 1.00 18.38 41 TYR A O 7
ATOM 4649 N N . HIS A 1 42 ? 12.358 -14.610 8.617 1.00 18.95 42 HIS A N 7
ATOM 4650 C CA . HIS A 1 42 ? 12.141 -15.730 7.710 1.00 19.51 42 HIS A CA 7
ATOM 4651 C C . HIS A 1 42 ? 11.354 -16.843 8.395 1.00 19.81 42 HIS A C 7
ATOM 4652 O O . HIS A 1 42 ? 10.888 -16.684 9.523 1.00 19.95 42 HIS A O 7
ATOM 4667 N N . CYS A 1 43 ? 11.210 -17.969 7.703 1.00 20.02 43 CYS A N 7
ATOM 4668 C CA . CYS A 1 43 ? 10.479 -19.109 8.244 1.00 20.46 43 CYS A CA 7
ATOM 4669 C C . CYS A 1 43 ? 11.139 -19.627 9.517 1.00 20.82 43 CYS A C 7
ATOM 4670 O O . CYS A 1 43 ? 10.642 -20.557 10.152 1.00 21.10 43 CYS A O 7
ATOM 4733 N N . LYS A 1 1 ? -4.433 -16.497 -3.860 1.00 7.40 1 LYS A N 8
ATOM 4734 C CA . LYS A 1 1 ? -4.057 -15.418 -2.911 1.00 6.96 1 LYS A CA 8
ATOM 4735 C C . LYS A 1 1 ? -5.066 -14.273 -2.947 1.00 6.11 1 LYS A C 8
ATOM 4736 O O . LYS A 1 1 ? -4.907 -13.317 -3.706 1.00 5.55 1 LYS A O 8
ATOM 4757 N N . PRO A 1 2 ? -6.126 -14.356 -2.123 1.00 6.13 2 PRO A N 8
ATOM 4758 C CA . PRO A 1 2 ? -7.163 -13.323 -2.065 1.00 5.47 2 PRO A CA 8
ATOM 4759 C C . PRO A 1 2 ? -6.692 -12.072 -1.334 1.00 4.69 2 PRO A C 8
ATOM 4760 O O . PRO A 1 2 ? -6.447 -12.100 -0.127 1.00 4.93 2 PRO A O 8
ATOM 4771 N N . ALA A 1 3 ? -6.565 -10.974 -2.072 1.00 4.04 3 ALA A N 8
ATOM 4772 C CA . ALA A 1 3 ? -6.122 -9.711 -1.494 1.00 3.43 3 ALA A CA 8
ATOM 4773 C C . ALA A 1 3 ? -7.259 -8.697 -1.454 1.00 3.08 3 ALA A C 8
ATOM 4774 O O . ALA A 1 3 ? -7.321 -7.787 -2.281 1.00 3.14 3 ALA A O 8
ATOM 4781 N N . TRP A 1 4 ? -8.159 -8.861 -0.488 1.00 3.05 4 TRP A N 8
ATOM 4782 C CA . TRP A 1 4 ? -9.301 -7.961 -0.336 1.00 2.95 4 TRP A CA 8
ATOM 4783 C C . TRP A 1 4 ? -8.871 -6.499 -0.426 1.00 2.18 4 TRP A C 8
ATOM 4784 O O . TRP A 1 4 ? -9.656 -5.633 -0.811 1.00 2.12 4 TRP A O 8
ATOM 4805 N N . CYS A 1 5 ? -7.620 -6.231 -0.064 1.00 1.69 5 CYS A N 8
ATOM 4806 C CA . CYS A 1 5 ? -7.087 -4.875 -0.100 1.00 1.14 5 CYS A CA 8
ATOM 4807 C C . CYS A 1 5 ? -7.349 -4.210 -1.450 1.00 0.86 5 CYS A C 8
ATOM 4808 O O . CYS A 1 5 ? -7.697 -3.031 -1.513 1.00 0.68 5 CYS A O 8
ATOM 4815 N N . TRP A 1 6 ? -7.178 -4.966 -2.528 1.00 0.95 6 TRP A N 8
ATOM 4816 C CA . TRP A 1 6 ? -7.399 -4.431 -3.865 1.00 0.86 6 TRP A CA 8
ATOM 4817 C C . TRP A 1 6 ? -8.829 -3.904 -4.010 1.00 0.57 6 TRP A C 8
ATOM 4818 O O . TRP A 1 6 ? -9.050 -2.828 -4.565 1.00 0.56 6 TRP A O 8
ATOM 4839 N N . TYR A 1 7 ? -9.791 -4.671 -3.506 1.00 0.53 7 TYR A N 8
ATOM 4840 C CA . TYR A 1 7 ? -11.193 -4.278 -3.578 1.00 0.52 7 TYR A CA 8
ATOM 4841 C C . TYR A 1 7 ? -11.405 -2.931 -2.899 1.00 0.46 7 TYR A C 8
ATOM 4842 O O . TYR A 1 7 ? -12.221 -2.123 -3.341 1.00 0.63 7 TYR A O 8
ATOM 4860 N N . THR A 1 8 ? -10.653 -2.690 -1.829 1.00 0.49 8 THR A N 8
ATOM 4861 C CA . THR A 1 8 ? -10.747 -1.433 -1.098 1.00 0.58 8 THR A CA 8
ATOM 4862 C C . THR A 1 8 ? -10.350 -0.272 -2.010 1.00 0.50 8 THR A C 8
ATOM 4863 O O . THR A 1 8 ? -10.949 0.803 -1.961 1.00 0.71 8 THR A O 8
ATOM 4874 N N . LEU A 1 9 ? -9.339 -0.500 -2.842 1.00 0.36 9 LEU A N 8
ATOM 4875 C CA . LEU A 1 9 ? -8.864 0.524 -3.765 1.00 0.51 9 LEU A CA 8
ATOM 4876 C C . LEU A 1 9 ? -9.827 0.694 -4.936 1.00 0.64 9 LEU A C 8
ATOM 4877 O O . LEU A 1 9 ? -10.093 1.813 -5.375 1.00 0.85 9 LEU A O 8
ATOM 4893 N N . ALA A 1 10 ? -10.345 -0.422 -5.438 1.00 0.62 10 ALA A N 8
ATOM 4894 C CA . ALA A 1 10 ? -11.276 -0.395 -6.560 1.00 0.86 10 ALA A CA 8
ATOM 4895 C C . ALA A 1 10 ? -12.512 0.437 -6.231 1.00 1.01 10 ALA A C 8
ATOM 4896 O O . ALA A 1 10 ? -13.143 1.006 -7.122 1.00 1.28 10 ALA A O 8
ATOM 4903 N N . MET A 1 11 ? -12.853 0.503 -4.949 1.00 0.97 11 MET A N 8
ATOM 4904 C CA . MET A 1 11 ? -14.015 1.266 -4.507 1.00 1.25 11 MET A CA 8
ATOM 4905 C C . MET A 1 11 ? -13.589 2.507 -3.729 1.00 1.40 11 MET A C 8
ATOM 4906 O O . MET A 1 11 ? -14.331 3.008 -2.885 1.00 1.84 11 MET A O 8
ATOM 4920 N N . CYS A 1 12 ? -12.388 2.997 -4.020 1.00 1.19 12 CYS A N 8
ATOM 4921 C CA . CYS A 1 12 ? -11.861 4.180 -3.349 1.00 1.37 12 CYS A CA 8
ATOM 4922 C C . CYS A 1 12 ? -12.567 5.442 -3.834 1.00 1.77 12 CYS A C 8
ATOM 4923 O O . CYS A 1 12 ? -13.202 6.150 -3.052 1.00 2.20 12 CYS A O 8
ATOM 4930 N N . GLY A 1 13 ? -12.451 5.719 -5.129 1.00 2.22 13 GLY A N 8
ATOM 4931 C CA . GLY A 1 13 ? -13.083 6.897 -5.695 1.00 2.68 13 GLY A CA 8
ATOM 4932 C C . GLY A 1 13 ? -12.756 8.160 -4.924 1.00 2.90 13 GLY A C 8
ATOM 4933 O O . GLY A 1 13 ? -13.595 9.052 -4.795 1.00 3.39 13 GLY A O 8
ATOM 4937 N N . ALA A 1 14 ? -11.533 8.239 -4.410 1.00 2.98 14 ALA A N 8
ATOM 4938 C CA . ALA A 1 14 ? -11.097 9.404 -3.649 1.00 3.53 14 ALA A CA 8
ATOM 4939 C C . ALA A 1 14 ? -9.625 9.709 -3.908 1.00 3.27 14 ALA A C 8
ATOM 4940 O O . ALA A 1 14 ? -8.927 8.937 -4.567 1.00 3.62 14 ALA A O 8
ATOM 4947 N N . GLY A 1 15 ? -9.160 10.840 -3.389 1.00 3.16 15 GLY A N 8
ATOM 4948 C CA . GLY A 1 15 ? -7.774 11.230 -3.576 1.00 3.15 15 GLY A CA 8
ATOM 4949 C C . GLY A 1 15 ? -6.802 10.159 -3.123 1.00 2.57 15 GLY A C 8
ATOM 4950 O O . GLY A 1 15 ? -5.890 9.791 -3.863 1.00 2.77 15 GLY A O 8
ATOM 4954 N N . TYR A 1 16 ? -7.001 9.658 -1.907 1.00 2.43 16 TYR A N 8
ATOM 4955 C CA . TYR A 1 16 ? -6.139 8.618 -1.348 1.00 2.32 16 TYR A CA 8
ATOM 4956 C C . TYR A 1 16 ? -6.457 8.377 0.120 1.00 1.87 16 TYR A C 8
ATOM 4957 O O . TYR A 1 16 ? -6.340 7.260 0.624 1.00 2.48 16 TYR A O 8
ATOM 4975 N N . ASP A 1 17 ? -6.855 9.436 0.791 1.00 1.46 17 ASP A N 8
ATOM 4976 C CA . ASP A 1 17 ? -7.194 9.372 2.206 1.00 1.20 17 ASP A CA 8
ATOM 4977 C C . ASP A 1 17 ? -8.706 9.373 2.408 1.00 1.19 17 ASP A C 8
ATOM 4978 O O . ASP A 1 17 ? -9.272 10.342 2.912 1.00 1.55 17 ASP A O 8
ATOM 4987 N N . SER A 1 18 ? -9.352 8.281 2.014 1.00 1.48 18 SER A N 8
ATOM 4988 C CA . SER A 1 18 ? -10.797 8.158 2.156 1.00 2.08 18 SER A CA 8
ATOM 4989 C C . SER A 1 18 ? -11.155 7.491 3.479 1.00 1.51 18 SER A C 8
ATOM 4990 O O . SER A 1 18 ? -11.984 7.996 4.236 1.00 1.78 18 SER A O 8
ATOM 4997 N N . GLY A 1 19 ? -10.523 6.355 3.754 1.00 0.91 19 GLY A N 8
ATOM 4998 C CA . GLY A 1 19 ? -10.789 5.640 4.987 1.00 0.58 19 GLY A CA 8
ATOM 4999 C C . GLY A 1 19 ? -10.113 4.284 5.035 1.00 0.47 19 GLY A C 8
ATOM 5000 O O . GLY A 1 19 ? -9.222 4.053 5.853 1.00 0.76 19 GLY A O 8
ATOM 5004 N N . THR A 1 20 ? -10.540 3.384 4.156 1.00 0.54 20 THR A N 8
ATOM 5005 C CA . THR A 1 20 ? -9.976 2.041 4.098 1.00 0.59 20 THR A CA 8
ATOM 5006 C C . THR A 1 20 ? -8.704 2.017 3.258 1.00 0.47 20 THR A C 8
ATOM 5007 O O . THR A 1 20 ? -7.700 1.422 3.649 1.00 0.57 20 THR A O 8
ATOM 5018 N N . CYS A 1 21 ? -8.758 2.663 2.097 1.00 0.52 21 CYS A N 8
ATOM 5019 C CA . CYS A 1 21 ? -7.614 2.715 1.191 1.00 0.61 21 CYS A CA 8
ATOM 5020 C C . CYS A 1 21 ? -6.328 3.053 1.937 1.00 0.48 21 CYS A C 8
ATOM 5021 O O . CYS A 1 21 ? -5.405 2.243 2.000 1.00 0.66 21 CYS A O 8
ATOM 5028 N N . ASP A 1 22 ? -6.272 4.255 2.499 1.00 0.34 22 ASP A N 8
ATOM 5029 C CA . ASP A 1 22 ? -5.094 4.702 3.235 1.00 0.44 22 ASP A CA 8
ATOM 5030 C C . ASP A 1 22 ? -4.592 3.628 4.197 1.00 0.43 22 ASP A C 8
ATOM 5031 O O . ASP A 1 22 ? -3.406 3.580 4.524 1.00 0.67 22 ASP A O 8
ATOM 5040 N N . TYR A 1 23 ? -5.499 2.769 4.651 1.00 0.36 23 TYR A N 8
ATOM 5041 C CA . TYR A 1 23 ? -5.140 1.700 5.575 1.00 0.52 23 TYR A CA 8
ATOM 5042 C C . TYR A 1 23 ? -4.822 0.410 4.825 1.00 0.51 23 TYR A C 8
ATOM 5043 O O . TYR A 1 23 ? -3.670 -0.024 4.779 1.00 0.64 23 TYR A O 8
ATOM 5061 N N . MET A 1 24 ? -5.849 -0.198 4.243 1.00 0.59 24 MET A N 8
ATOM 5062 C CA . MET A 1 24 ? -5.693 -1.434 3.499 1.00 0.77 24 MET A CA 8
ATOM 5063 C C . MET A 1 24 ? -4.605 -1.311 2.437 1.00 0.65 24 MET A C 8
ATOM 5064 O O . MET A 1 24 ? -3.802 -2.227 2.249 1.00 0.72 24 MET A O 8
ATOM 5078 N N . TYR A 1 25 ? -4.585 -0.180 1.741 1.00 0.67 25 TYR A N 8
ATOM 5079 C CA . TYR A 1 25 ? -3.598 0.056 0.693 1.00 0.82 25 TYR A CA 8
ATOM 5080 C C . TYR A 1 25 ? -2.183 0.052 1.262 1.00 0.67 25 TYR A C 8
ATOM 5081 O O . TYR A 1 25 ? -1.393 -0.851 0.986 1.00 0.70 25 TYR A O 8
ATOM 5099 N N . SER A 1 26 ? -1.870 1.072 2.053 1.00 0.66 26 SER A N 8
ATOM 5100 C CA . SER A 1 26 ? -0.549 1.194 2.661 1.00 0.76 26 SER A CA 8
ATOM 5101 C C . SER A 1 26 ? -0.135 -0.103 3.346 1.00 0.64 26 SER A C 8
ATOM 5102 O O . SER A 1 26 ? 1.031 -0.496 3.300 1.00 0.98 26 SER A O 8
ATOM 5110 N N . HIS A 1 27 ? -1.094 -0.761 3.988 1.00 0.38 27 HIS A N 8
ATOM 5111 C CA . HIS A 1 27 ? -0.826 -2.011 4.690 1.00 0.53 27 HIS A CA 8
ATOM 5112 C C . HIS A 1 27 ? -0.600 -3.157 3.709 1.00 0.44 27 HIS A C 8
ATOM 5113 O O . HIS A 1 27 ? 0.418 -3.848 3.772 1.00 0.56 27 HIS A O 8
ATOM 5128 N N . CYS A 1 28 ? -1.554 -3.357 2.807 1.00 0.44 28 CYS A N 8
ATOM 5129 C CA . CYS A 1 28 ? -1.460 -4.423 1.817 1.00 0.55 28 CYS A CA 8
ATOM 5130 C C . CYS A 1 28 ? -0.219 -4.260 0.945 1.00 0.55 28 CYS A C 8
ATOM 5131 O O . CYS A 1 28 ? 0.622 -5.158 0.872 1.00 0.81 28 CYS A O 8
ATOM 5138 N N . PHE A 1 29 ? -0.111 -3.113 0.283 1.00 0.57 29 PHE A N 8
ATOM 5139 C CA . PHE A 1 29 ? 1.027 -2.836 -0.588 1.00 0.80 29 PHE A CA 8
ATOM 5140 C C . PHE A 1 29 ? 2.290 -2.557 0.223 1.00 1.35 29 PHE A C 8
ATOM 5141 O O . PHE A 1 29 ? 3.404 -2.695 -0.281 1.00 2.07 29 PHE A O 8
ATOM 5158 N N . GLY A 1 30 ? 2.108 -2.162 1.478 1.00 1.83 30 GLY A N 8
ATOM 5159 C CA . GLY A 1 30 ? 3.243 -1.868 2.333 1.00 2.60 30 GLY A CA 8
ATOM 5160 C C . GLY A 1 30 ? 4.035 -0.669 1.851 1.00 3.07 30 GLY A C 8
ATOM 5161 O O . GLY A 1 30 ? 3.650 -0.012 0.884 1.00 3.23 30 GLY A O 8
ATOM 5165 N N . ILE A 1 31 ? 5.143 -0.382 2.526 1.00 3.82 31 ILE A N 8
ATOM 5166 C CA . ILE A 1 31 ? 5.988 0.748 2.157 1.00 4.58 31 ILE A CA 8
ATOM 5167 C C . ILE A 1 31 ? 7.465 0.379 2.231 1.00 5.10 31 ILE A C 8
ATOM 5168 O O . ILE A 1 31 ? 8.185 0.831 3.120 1.00 5.86 31 ILE A O 8
ATOM 5184 N N . LYS A 1 32 ? 7.910 -0.446 1.288 1.00 5.03 32 LYS A N 8
ATOM 5185 C CA . LYS A 1 32 ? 9.303 -0.875 1.242 1.00 5.84 32 LYS A CA 8
ATOM 5186 C C . LYS A 1 32 ? 10.037 -0.209 0.082 1.00 6.27 32 LYS A C 8
ATOM 5187 O O . LYS A 1 32 ? 10.623 -0.886 -0.764 1.00 6.84 32 LYS A O 8
ATOM 5206 N N . HIS A 1 33 ? 10.002 1.119 0.047 1.00 6.34 33 HIS A N 8
ATOM 5207 C CA . HIS A 1 33 ? 10.663 1.873 -1.011 1.00 7.06 33 HIS A CA 8
ATOM 5208 C C . HIS A 1 33 ? 11.750 2.780 -0.442 1.00 7.27 33 HIS A C 8
ATOM 5209 O O . HIS A 1 33 ? 11.880 3.937 -0.844 1.00 7.87 33 HIS A O 8
ATOM 5224 N N . HIS A 1 34 ? 12.530 2.248 0.493 1.00 7.06 34 HIS A N 8
ATOM 5225 C CA . HIS A 1 34 ? 13.608 3.011 1.114 1.00 7.55 34 HIS A CA 8
ATOM 5226 C C . HIS A 1 34 ? 14.661 2.081 1.708 1.00 8.06 34 HIS A C 8
ATOM 5227 O O . HIS A 1 34 ? 14.704 1.867 2.919 1.00 8.01 34 HIS A O 8
ATOM 5242 N N . SER A 1 35 ? 15.510 1.529 0.846 1.00 8.79 35 SER A N 8
ATOM 5243 C CA . SER A 1 35 ? 16.564 0.623 1.284 1.00 9.54 35 SER A CA 8
ATOM 5244 C C . SER A 1 35 ? 17.926 1.087 0.781 1.00 10.19 35 SER A C 8
ATOM 5245 O O . SER A 1 35 ? 18.689 0.306 0.213 1.00 10.62 35 SER A O 8
ATOM 5253 N N . SER A 1 36 ? 18.226 2.364 0.994 1.00 10.46 36 SER A N 8
ATOM 5254 C CA . SER A 1 36 ? 19.498 2.931 0.561 1.00 11.28 36 SER A CA 8
ATOM 5255 C C . SER A 1 36 ? 20.422 3.165 1.750 1.00 11.90 36 SER A C 8
ATOM 5256 O O . SER A 1 36 ? 20.623 4.301 2.180 1.00 12.39 36 SER A O 8
ATOM 5264 N N . GLY A 1 37 ? 20.984 2.083 2.278 1.00 12.07 37 GLY A N 8
ATOM 5265 C CA . GLY A 1 37 ? 21.882 2.192 3.412 1.00 12.84 37 GLY A CA 8
ATOM 5266 C C . GLY A 1 37 ? 23.214 2.810 3.039 1.00 13.27 37 GLY A C 8
ATOM 5267 O O . GLY A 1 37 ? 23.720 2.594 1.937 1.00 13.38 37 GLY A O 8
ATOM 5271 N N . SER A 1 38 ? 23.786 3.581 3.959 1.00 13.68 38 SER A N 8
ATOM 5272 C CA . SER A 1 38 ? 25.069 4.232 3.719 1.00 14.29 38 SER A CA 8
ATOM 5273 C C . SER A 1 38 ? 26.194 3.204 3.643 1.00 14.83 38 SER A C 8
ATOM 5274 O O . SER A 1 38 ? 27.204 3.422 2.975 1.00 15.12 38 SER A O 8
ATOM 5282 N N . SER A 1 39 ? 26.010 2.082 4.331 1.00 15.11 39 SER A N 8
ATOM 5283 C CA . SER A 1 39 ? 27.008 1.017 4.341 1.00 15.78 39 SER A CA 8
ATOM 5284 C C . SER A 1 39 ? 26.544 -0.152 5.203 1.00 16.45 39 SER A C 8
ATOM 5285 O O . SER A 1 39 ? 27.052 -0.362 6.305 1.00 17.13 39 SER A O 8
ATOM 5293 N N . SER A 1 40 ? 25.575 -0.908 4.696 1.00 16.39 40 SER A N 8
ATOM 5294 C CA . SER A 1 40 ? 25.041 -2.055 5.421 1.00 17.15 40 SER A CA 8
ATOM 5295 C C . SER A 1 40 ? 24.650 -1.663 6.841 1.00 17.58 40 SER A C 8
ATOM 5296 O O . SER A 1 40 ? 25.310 -2.047 7.807 1.00 18.09 40 SER A O 8
ATOM 5304 N N . TYR A 1 41 ? 23.575 -0.892 6.960 1.00 17.50 41 TYR A N 8
ATOM 5305 C CA . TYR A 1 41 ? 23.096 -0.442 8.261 1.00 18.04 41 TYR A CA 8
ATOM 5306 C C . TYR A 1 41 ? 22.067 -1.413 8.832 1.00 18.43 41 TYR A C 8
ATOM 5307 O O . TYR A 1 41 ? 22.333 -2.107 9.814 1.00 18.38 41 TYR A O 8
ATOM 5325 N N . HIS A 1 42 ? 20.891 -1.454 8.215 1.00 18.95 42 HIS A N 8
ATOM 5326 C CA . HIS A 1 42 ? 19.822 -2.335 8.664 1.00 19.51 42 HIS A CA 8
ATOM 5327 C C . HIS A 1 42 ? 19.978 -3.731 8.069 1.00 19.81 42 HIS A C 8
ATOM 5328 O O . HIS A 1 42 ? 19.873 -4.734 8.774 1.00 19.95 42 HIS A O 8
ATOM 5343 N N . CYS A 1 43 ? 20.229 -3.786 6.767 1.00 20.02 43 CYS A N 8
ATOM 5344 C CA . CYS A 1 43 ? 20.398 -5.058 6.074 1.00 20.46 43 CYS A CA 8
ATOM 5345 C C . CYS A 1 43 ? 21.508 -4.969 5.031 1.00 20.82 43 CYS A C 8
ATOM 5346 O O . CYS A 1 43 ? 22.115 -5.975 4.667 1.00 21.10 43 CYS A O 8
ATOM 5409 N N . LYS A 1 1 ? -1.253 -13.716 -5.044 1.00 7.40 1 LYS A N 9
ATOM 5410 C CA . LYS A 1 1 ? -1.675 -13.778 -3.620 1.00 6.96 1 LYS A CA 9
ATOM 5411 C C . LYS A 1 1 ? -2.937 -12.951 -3.383 1.00 6.11 1 LYS A C 9
ATOM 5412 O O . LYS A 1 1 ? -3.099 -11.874 -3.956 1.00 5.55 1 LYS A O 9
ATOM 5433 N N . PRO A 1 2 ? -3.854 -13.447 -2.533 1.00 6.13 2 PRO A N 9
ATOM 5434 C CA . PRO A 1 2 ? -5.107 -12.747 -2.228 1.00 5.47 2 PRO A CA 9
ATOM 5435 C C . PRO A 1 2 ? -4.873 -11.331 -1.709 1.00 4.69 2 PRO A C 9
ATOM 5436 O O . PRO A 1 2 ? -4.777 -11.109 -0.502 1.00 4.93 2 PRO A O 9
ATOM 5447 N N . ALA A 1 3 ? -4.790 -10.374 -2.629 1.00 4.04 3 ALA A N 9
ATOM 5448 C CA . ALA A 1 3 ? -4.574 -8.979 -2.263 1.00 3.43 3 ALA A CA 9
ATOM 5449 C C . ALA A 1 3 ? -5.890 -8.209 -2.269 1.00 3.08 3 ALA A C 9
ATOM 5450 O O . ALA A 1 3 ? -6.090 -7.307 -3.082 1.00 3.14 3 ALA A O 9
ATOM 5457 N N . TRP A 1 4 ? -6.787 -8.578 -1.360 1.00 3.05 4 TRP A N 9
ATOM 5458 C CA . TRP A 1 4 ? -8.093 -7.934 -1.256 1.00 2.95 4 TRP A CA 9
ATOM 5459 C C . TRP A 1 4 ? -7.968 -6.416 -1.179 1.00 2.18 4 TRP A C 9
ATOM 5460 O O . TRP A 1 4 ? -8.911 -5.691 -1.496 1.00 2.12 4 TRP A O 9
ATOM 5481 N N . CYS A 1 5 ? -6.805 -5.933 -0.750 1.00 1.69 5 CYS A N 9
ATOM 5482 C CA . CYS A 1 5 ? -6.577 -4.493 -0.629 1.00 1.14 5 CYS A CA 9
ATOM 5483 C C . CYS A 1 5 ? -7.064 -3.744 -1.870 1.00 0.86 5 CYS A C 9
ATOM 5484 O O . CYS A 1 5 ? -7.819 -2.779 -1.763 1.00 0.68 5 CYS A O 9
ATOM 5491 N N . TRP A 1 6 ? -6.633 -4.191 -3.044 1.00 0.95 6 TRP A N 9
ATOM 5492 C CA . TRP A 1 6 ? -7.039 -3.551 -4.287 1.00 0.86 6 TRP A CA 9
ATOM 5493 C C . TRP A 1 6 ? -8.564 -3.464 -4.374 1.00 0.57 6 TRP A C 9
ATOM 5494 O O . TRP A 1 6 ? -9.114 -2.473 -4.855 1.00 0.56 6 TRP A O 9
ATOM 5515 N N . TYR A 1 7 ? -9.236 -4.507 -3.898 1.00 0.53 7 TYR A N 9
ATOM 5516 C CA . TYR A 1 7 ? -10.692 -4.549 -3.914 1.00 0.52 7 TYR A CA 9
ATOM 5517 C C . TYR A 1 7 ? -11.270 -3.338 -3.194 1.00 0.46 7 TYR A C 9
ATOM 5518 O O . TYR A 1 7 ? -12.235 -2.730 -3.654 1.00 0.63 7 TYR A O 9
ATOM 5536 N N . THR A 1 8 ? -10.666 -2.988 -2.063 1.00 0.49 8 THR A N 9
ATOM 5537 C CA . THR A 1 8 ? -11.119 -1.843 -1.285 1.00 0.58 8 THR A CA 9
ATOM 5538 C C . THR A 1 8 ? -11.003 -0.567 -2.113 1.00 0.50 8 THR A C 9
ATOM 5539 O O . THR A 1 8 ? -11.850 0.324 -2.028 1.00 0.71 8 THR A O 9
ATOM 5550 N N . LEU A 1 9 ? -9.950 -0.495 -2.920 1.00 0.36 9 LEU A N 9
ATOM 5551 C CA . LEU A 1 9 ? -9.721 0.664 -3.775 1.00 0.51 9 LEU A CA 9
ATOM 5552 C C . LEU A 1 9 ? -10.793 0.755 -4.855 1.00 0.64 9 LEU A C 9
ATOM 5553 O O . LEU A 1 9 ? -11.220 1.846 -5.231 1.00 0.85 9 LEU A O 9
ATOM 5569 N N . ALA A 1 10 ? -11.227 -0.401 -5.346 1.00 0.62 10 ALA A N 9
ATOM 5570 C CA . ALA A 1 10 ? -12.254 -0.454 -6.379 1.00 0.86 10 ALA A CA 9
ATOM 5571 C C . ALA A 1 10 ? -13.578 0.082 -5.848 1.00 1.01 10 ALA A C 9
ATOM 5572 O O . ALA A 1 10 ? -14.307 0.781 -6.552 1.00 1.28 10 ALA A O 9
ATOM 5579 N N . MET A 1 11 ? -13.878 -0.246 -4.595 1.00 0.97 11 MET A N 9
ATOM 5580 C CA . MET A 1 11 ? -15.110 0.204 -3.958 1.00 1.25 11 MET A CA 9
ATOM 5581 C C . MET A 1 11 ? -14.960 1.624 -3.413 1.00 1.40 11 MET A C 9
ATOM 5582 O O . MET A 1 11 ? -15.953 2.296 -3.132 1.00 1.84 11 MET A O 9
ATOM 5596 N N . CYS A 1 12 ? -13.715 2.078 -3.265 1.00 1.19 12 CYS A N 9
ATOM 5597 C CA . CYS A 1 12 ? -13.441 3.416 -2.756 1.00 1.37 12 CYS A CA 9
ATOM 5598 C C . CYS A 1 12 ? -14.310 4.460 -3.453 1.00 1.77 12 CYS A C 9
ATOM 5599 O O . CYS A 1 12 ? -15.020 4.149 -4.409 1.00 2.20 12 CYS A O 9
ATOM 5606 N N . GLY A 1 13 ? -14.249 5.695 -2.969 1.00 2.22 13 GLY A N 9
ATOM 5607 C CA . GLY A 1 13 ? -15.037 6.761 -3.559 1.00 2.68 13 GLY A CA 9
ATOM 5608 C C . GLY A 1 13 ? -14.358 8.112 -3.452 1.00 2.90 13 GLY A C 9
ATOM 5609 O O . GLY A 1 13 ? -13.938 8.684 -4.458 1.00 3.39 13 GLY A O 9
ATOM 5613 N N . ALA A 1 14 ? -14.250 8.623 -2.230 1.00 2.98 14 ALA A N 9
ATOM 5614 C CA . ALA A 1 14 ? -13.618 9.916 -1.996 1.00 3.53 14 ALA A CA 9
ATOM 5615 C C . ALA A 1 14 ? -12.259 9.995 -2.683 1.00 3.27 14 ALA A C 9
ATOM 5616 O O . ALA A 1 14 ? -11.780 9.012 -3.249 1.00 3.62 14 ALA A O 9
ATOM 5623 N N . GLY A 1 15 ? -11.643 11.171 -2.631 1.00 3.16 15 GLY A N 9
ATOM 5624 C CA . GLY A 1 15 ? -10.345 11.357 -3.251 1.00 3.15 15 GLY A CA 9
ATOM 5625 C C . GLY A 1 15 ? -9.281 10.459 -2.654 1.00 2.57 15 GLY A C 9
ATOM 5626 O O . GLY A 1 15 ? -9.440 9.238 -2.613 1.00 2.77 15 GLY A O 9
ATOM 5630 N N . TYR A 1 16 ? -8.190 11.062 -2.192 1.00 2.43 16 TYR A N 9
ATOM 5631 C CA . TYR A 1 16 ? -7.094 10.309 -1.594 1.00 2.32 16 TYR A CA 9
ATOM 5632 C C . TYR A 1 16 ? -7.015 10.559 -0.091 1.00 1.87 16 TYR A C 9
ATOM 5633 O O . TYR A 1 16 ? -7.390 11.627 0.391 1.00 2.48 16 TYR A O 9
ATOM 5651 N N . ASP A 1 17 ? -6.526 9.565 0.644 1.00 1.46 17 ASP A N 9
ATOM 5652 C CA . ASP A 1 17 ? -6.398 9.674 2.092 1.00 1.20 17 ASP A CA 9
ATOM 5653 C C . ASP A 1 17 ? -7.766 9.830 2.749 1.00 1.19 17 ASP A C 9
ATOM 5654 O O . ASP A 1 17 ? -8.199 10.943 3.049 1.00 1.55 17 ASP A O 9
ATOM 5663 N N . SER A 1 18 ? -8.440 8.708 2.970 1.00 1.48 18 SER A N 9
ATOM 5664 C CA . SER A 1 18 ? -9.759 8.720 3.593 1.00 2.08 18 SER A CA 9
ATOM 5665 C C . SER A 1 18 ? -9.795 7.802 4.810 1.00 1.51 18 SER A C 9
ATOM 5666 O O . SER A 1 18 ? -10.065 8.246 5.926 1.00 1.78 18 SER A O 9
ATOM 5673 N N . GLY A 1 19 ? -9.522 6.520 4.588 1.00 0.91 19 GLY A N 9
ATOM 5674 C CA . GLY A 1 19 ? -9.530 5.561 5.677 1.00 0.58 19 GLY A CA 9
ATOM 5675 C C . GLY A 1 19 ? -9.132 4.169 5.231 1.00 0.47 19 GLY A C 9
ATOM 5676 O O . GLY A 1 19 ? -8.033 3.704 5.533 1.00 0.76 19 GLY A O 9
ATOM 5680 N N . THR A 1 20 ? -10.029 3.501 4.515 1.00 0.54 20 THR A N 9
ATOM 5681 C CA . THR A 1 20 ? -9.770 2.149 4.029 1.00 0.59 20 THR A CA 9
ATOM 5682 C C . THR A 1 20 ? -8.692 2.151 2.950 1.00 0.47 20 THR A C 9
ATOM 5683 O O . THR A 1 20 ? -7.663 1.490 3.088 1.00 0.57 20 THR A O 9
ATOM 5694 N N . CYS A 1 21 ? -8.936 2.894 1.874 1.00 0.52 21 CYS A N 9
ATOM 5695 C CA . CYS A 1 21 ? -7.990 2.979 0.763 1.00 0.61 21 CYS A CA 9
ATOM 5696 C C . CYS A 1 21 ? -6.555 3.149 1.259 1.00 0.48 21 CYS A C 9
ATOM 5697 O O . CYS A 1 21 ? -5.659 2.410 0.855 1.00 0.66 21 CYS A O 9
ATOM 5704 N N . ASP A 1 22 ? -6.346 4.125 2.135 1.00 0.34 22 ASP A N 9
ATOM 5705 C CA . ASP A 1 22 ? -5.018 4.387 2.680 1.00 0.44 22 ASP A CA 9
ATOM 5706 C C . ASP A 1 22 ? -4.574 3.264 3.614 1.00 0.43 22 ASP A C 9
ATOM 5707 O O . ASP A 1 22 ? -3.502 2.686 3.437 1.00 0.67 22 ASP A O 9
ATOM 5716 N N . TYR A 1 23 ? -5.399 2.968 4.612 1.00 0.36 23 TYR A N 9
ATOM 5717 C CA . TYR A 1 23 ? -5.086 1.920 5.580 1.00 0.52 23 TYR A CA 9
ATOM 5718 C C . TYR A 1 23 ? -4.851 0.575 4.897 1.00 0.51 23 TYR A C 9
ATOM 5719 O O . TYR A 1 23 ? -3.732 0.065 4.880 1.00 0.64 23 TYR A O 9
ATOM 5737 N N . MET A 1 24 ? -5.916 0.000 4.344 1.00 0.59 24 MET A N 9
ATOM 5738 C CA . MET A 1 24 ? -5.830 -1.289 3.670 1.00 0.77 24 MET A CA 9
ATOM 5739 C C . MET A 1 24 ? -4.645 -1.337 2.707 1.00 0.65 24 MET A C 9
ATOM 5740 O O . MET A 1 24 ? -3.728 -2.140 2.877 1.00 0.72 24 MET A O 9
ATOM 5754 N N . TYR A 1 25 ? -4.670 -0.474 1.697 1.00 0.67 25 TYR A N 9
ATOM 5755 C CA . TYR A 1 25 ? -3.597 -0.423 0.709 1.00 0.82 25 TYR A CA 9
ATOM 5756 C C . TYR A 1 25 ? -2.235 -0.321 1.383 1.00 0.67 25 TYR A C 9
ATOM 5757 O O . TYR A 1 25 ? -1.398 -1.215 1.257 1.00 0.70 25 TYR A O 9
ATOM 5775 N N . SER A 1 26 ? -2.019 0.781 2.093 1.00 0.66 26 SER A N 9
ATOM 5776 C CA . SER A 1 26 ? -0.753 1.019 2.788 1.00 0.76 26 SER A CA 9
ATOM 5777 C C . SER A 1 26 ? -0.259 -0.234 3.509 1.00 0.64 26 SER A C 9
ATOM 5778 O O . SER A 1 26 ? 0.885 -0.652 3.330 1.00 0.98 26 SER A O 9
ATOM 5786 N N . HIS A 1 27 ? -1.124 -0.824 4.325 1.00 0.38 27 HIS A N 9
ATOM 5787 C CA . HIS A 1 27 ? -0.770 -2.023 5.076 1.00 0.53 27 HIS A CA 9
ATOM 5788 C C . HIS A 1 27 ? -0.587 -3.222 4.150 1.00 0.44 27 HIS A C 9
ATOM 5789 O O . HIS A 1 27 ? 0.218 -4.112 4.427 1.00 0.56 27 HIS A O 9
ATOM 5804 N N . CYS A 1 28 ? -1.335 -3.244 3.052 1.00 0.44 28 CYS A N 9
ATOM 5805 C CA . CYS A 1 28 ? -1.249 -4.340 2.093 1.00 0.55 28 CYS A CA 9
ATOM 5806 C C . CYS A 1 28 ? -0.021 -4.189 1.202 1.00 0.55 28 CYS A C 9
ATOM 5807 O O . CYS A 1 28 ? 0.516 -5.175 0.697 1.00 0.81 28 CYS A O 9
ATOM 5814 N N . PHE A 1 29 ? 0.420 -2.950 1.014 1.00 0.57 29 PHE A N 9
ATOM 5815 C CA . PHE A 1 29 ? 1.587 -2.671 0.185 1.00 0.80 29 PHE A CA 9
ATOM 5816 C C . PHE A 1 29 ? 2.853 -2.583 1.031 1.00 1.35 29 PHE A C 9
ATOM 5817 O O . PHE A 1 29 ? 3.962 -2.765 0.527 1.00 2.07 29 PHE A O 9
ATOM 5834 N N . GLY A 1 30 ? 2.682 -2.303 2.318 1.00 1.83 30 GLY A N 9
ATOM 5835 C CA . GLY A 1 30 ? 3.821 -2.195 3.212 1.00 2.60 30 GLY A CA 9
ATOM 5836 C C . GLY A 1 30 ? 4.732 -1.038 2.852 1.00 3.07 30 GLY A C 9
ATOM 5837 O O . GLY A 1 30 ? 5.504 -1.121 1.898 1.00 3.23 30 GLY A O 9
ATOM 5841 N N . ILE A 1 31 ? 4.641 0.045 3.619 1.00 3.82 31 ILE A N 9
ATOM 5842 C CA . ILE A 1 31 ? 5.464 1.224 3.377 1.00 4.58 31 ILE A CA 9
ATOM 5843 C C . ILE A 1 31 ? 6.253 1.608 4.623 1.00 5.10 31 ILE A C 9
ATOM 5844 O O . ILE A 1 31 ? 5.847 2.489 5.381 1.00 5.86 31 ILE A O 9
ATOM 5860 N N . LYS A 1 32 ? 7.385 0.942 4.829 1.00 5.03 32 LYS A N 9
ATOM 5861 C CA . LYS A 1 32 ? 8.234 1.213 5.983 1.00 5.84 32 LYS A CA 9
ATOM 5862 C C . LYS A 1 32 ? 9.695 1.338 5.563 1.00 6.27 32 LYS A C 9
ATOM 5863 O O . LYS A 1 32 ? 10.591 0.846 6.248 1.00 6.84 32 LYS A O 9
ATOM 5882 N N . HIS A 1 33 ? 9.925 1.997 4.433 1.00 6.34 33 HIS A N 9
ATOM 5883 C CA . HIS A 1 33 ? 11.277 2.186 3.921 1.00 7.06 33 HIS A CA 9
ATOM 5884 C C . HIS A 1 33 ? 11.536 3.653 3.590 1.00 7.27 33 HIS A C 9
ATOM 5885 O O . HIS A 1 33 ? 12.218 3.967 2.615 1.00 7.87 33 HIS A O 9
ATOM 5900 N N . HIS A 1 34 ? 10.988 4.545 4.408 1.00 7.06 34 HIS A N 9
ATOM 5901 C CA . HIS A 1 34 ? 11.160 5.978 4.200 1.00 7.55 34 HIS A CA 9
ATOM 5902 C C . HIS A 1 34 ? 12.254 6.530 5.109 1.00 8.06 34 HIS A C 9
ATOM 5903 O O . HIS A 1 34 ? 12.436 6.063 6.232 1.00 8.01 34 HIS A O 9
ATOM 5918 N N . SER A 1 35 ? 12.981 7.526 4.611 1.00 8.79 35 SER A N 9
ATOM 5919 C CA . SER A 1 35 ? 14.058 8.139 5.377 1.00 9.54 35 SER A CA 9
ATOM 5920 C C . SER A 1 35 ? 15.166 7.130 5.655 1.00 10.19 35 SER A C 9
ATOM 5921 O O . SER A 1 35 ? 15.713 7.079 6.757 1.00 10.62 35 SER A O 9
ATOM 5929 N N . SER A 1 36 ? 15.491 6.326 4.648 1.00 10.46 36 SER A N 9
ATOM 5930 C CA . SER A 1 36 ? 16.532 5.313 4.781 1.00 11.28 36 SER A CA 9
ATOM 5931 C C . SER A 1 36 ? 17.104 4.940 3.417 1.00 11.90 36 SER A C 9
ATOM 5932 O O . SER A 1 36 ? 16.948 3.809 2.957 1.00 12.39 36 SER A O 9
ATOM 5940 N N . GLY A 1 37 ? 17.766 5.897 2.777 1.00 12.07 37 GLY A N 9
ATOM 5941 C CA . GLY A 1 37 ? 18.351 5.649 1.472 1.00 12.84 37 GLY A CA 9
ATOM 5942 C C . GLY A 1 37 ? 19.815 6.037 1.411 1.00 13.27 37 GLY A C 9
ATOM 5943 O O . GLY A 1 37 ? 20.694 5.176 1.423 1.00 13.38 37 GLY A O 9
ATOM 5947 N N . SER A 1 38 ? 20.078 7.339 1.346 1.00 13.68 38 SER A N 9
ATOM 5948 C CA . SER A 1 38 ? 21.447 7.839 1.283 1.00 14.29 38 SER A CA 9
ATOM 5949 C C . SER A 1 38 ? 22.162 7.306 0.047 1.00 14.83 38 SER A C 9
ATOM 5950 O O . SER A 1 38 ? 23.275 6.785 0.135 1.00 15.12 38 SER A O 9
ATOM 5958 N N . SER A 1 39 ? 21.515 7.436 -1.106 1.00 15.11 39 SER A N 9
ATOM 5959 C CA . SER A 1 39 ? 22.087 6.964 -2.361 1.00 15.78 39 SER A CA 9
ATOM 5960 C C . SER A 1 39 ? 22.521 8.133 -3.240 1.00 16.45 39 SER A C 9
ATOM 5961 O O . SER A 1 39 ? 23.474 8.021 -4.012 1.00 17.13 39 SER A O 9
ATOM 5969 N N . SER A 1 40 ? 21.815 9.253 -3.121 1.00 16.39 40 SER A N 9
ATOM 5970 C CA . SER A 1 40 ? 22.129 10.439 -3.910 1.00 17.15 40 SER A CA 9
ATOM 5971 C C . SER A 1 40 ? 22.145 10.113 -5.399 1.00 17.58 40 SER A C 9
ATOM 5972 O O . SER A 1 40 ? 23.155 9.653 -5.933 1.00 18.09 40 SER A O 9
ATOM 5980 N N . TYR A 1 41 ? 21.020 10.351 -6.064 1.00 17.50 41 TYR A N 9
ATOM 5981 C CA . TYR A 1 41 ? 20.905 10.081 -7.492 1.00 18.04 41 TYR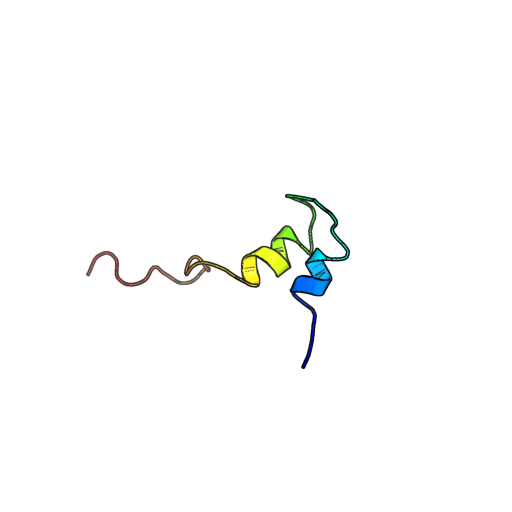 A CA 9
ATOM 5982 C C . TYR A 1 41 ? 20.889 11.381 -8.292 1.00 18.43 41 TYR A C 9
ATOM 5983 O O . TYR A 1 41 ? 21.696 11.570 -9.202 1.00 18.38 41 TYR A O 9
ATOM 6001 N N . HIS A 1 42 ? 19.967 12.272 -7.944 1.00 18.95 42 HIS A N 9
ATOM 6002 C CA . HIS A 1 42 ? 19.846 13.554 -8.627 1.00 19.51 42 HIS A CA 9
ATOM 6003 C C . HIS A 1 42 ? 19.022 14.535 -7.800 1.00 19.81 42 HIS A C 9
ATOM 6004 O O . HIS A 1 42 ? 18.261 15.335 -8.343 1.00 19.95 42 HIS A O 9
ATOM 6019 N N . CYS A 1 43 ? 19.180 14.465 -6.482 1.00 20.02 43 CYS A N 9
ATOM 6020 C CA . CYS A 1 43 ? 18.451 15.347 -5.576 1.00 20.46 43 CYS A CA 9
ATOM 6021 C C . CYS A 1 43 ? 18.827 16.805 -5.818 1.00 20.82 43 CYS A C 9
ATOM 6022 O O . CYS A 1 43 ? 20.000 17.175 -5.746 1.00 21.10 43 CYS A O 9
ATOM 6085 N N . LYS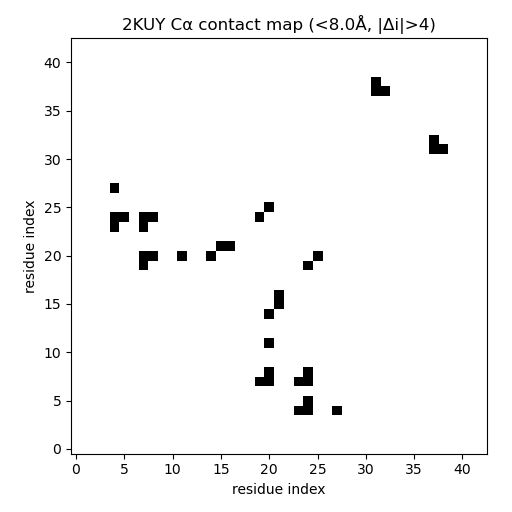 A 1 1 ? -6.493 -16.671 -9.045 1.00 7.40 1 LYS A N 10
ATOM 6086 C CA . LYS A 1 1 ? -5.924 -15.300 -8.978 1.00 6.96 1 LYS A CA 10
ATOM 6087 C C . LYS A 1 1 ? -6.592 -14.476 -7.881 1.00 6.11 1 LYS A C 10
ATOM 6088 O O . LYS A 1 1 ? -7.649 -13.882 -8.095 1.00 5.55 1 LYS A O 10
ATOM 6109 N N . PRO A 1 2 ? -5.983 -14.432 -6.683 1.00 6.13 2 PRO A N 10
ATOM 6110 C CA . PRO A 1 2 ? -6.527 -13.679 -5.547 1.00 5.47 2 PRO A CA 10
ATOM 6111 C C . PRO A 1 2 ? -6.723 -12.200 -5.867 1.00 4.69 2 PRO A C 10
ATOM 6112 O O . PRO A 1 2 ? -5.932 -11.600 -6.597 1.00 4.93 2 PRO A O 10
ATOM 6123 N N . ALA A 1 3 ? -7.783 -11.619 -5.315 1.00 4.04 3 ALA A N 10
ATOM 6124 C CA . ALA A 1 3 ? -8.089 -10.210 -5.536 1.00 3.43 3 ALA A CA 10
ATOM 6125 C C . ALA A 1 3 ? -8.845 -9.627 -4.347 1.00 3.08 3 ALA A C 10
ATOM 6126 O O . ALA A 1 3 ? -10.066 -9.469 -4.390 1.00 3.14 3 ALA A O 10
ATOM 6133 N N . TRP A 1 4 ? -8.112 -9.313 -3.284 1.00 3.05 4 TRP A N 10
ATOM 6134 C CA . TRP A 1 4 ? -8.712 -8.753 -2.079 1.00 2.95 4 TRP A CA 10
ATOM 6135 C C . TRP A 1 4 ? -8.309 -7.294 -1.892 1.00 2.18 4 TRP A C 10
ATOM 6136 O O . TRP A 1 4 ? -9.142 -6.446 -1.572 1.00 2.12 4 TRP A O 10
ATOM 6157 N N . CYS A 1 5 ? -7.026 -7.007 -2.091 1.00 1.69 5 CYS A N 10
ATOM 6158 C CA . CYS A 1 5 ? -6.515 -5.650 -1.940 1.00 1.14 5 CYS A CA 10
ATOM 6159 C C . CYS A 1 5 ? -7.297 -4.671 -2.811 1.00 0.86 5 CYS A C 10
ATOM 6160 O O . CYS A 1 5 ? -7.931 -3.742 -2.307 1.00 0.68 5 CYS A O 10
ATOM 6167 N N . TRP A 1 6 ? -7.251 -4.881 -4.126 1.00 0.95 6 TRP A N 10
ATOM 6168 C CA . TRP A 1 6 ? -7.957 -4.013 -5.062 1.00 0.86 6 TRP A CA 10
ATOM 6169 C C . TRP A 1 6 ? -9.400 -3.773 -4.606 1.00 0.57 6 TRP A C 10
ATOM 6170 O O . TRP A 1 6 ? -9.925 -2.666 -4.728 1.00 0.56 6 TRP A O 10
ATOM 6191 N N . TYR A 1 7 ? -10.025 -4.817 -4.073 1.00 0.53 7 TYR A N 10
ATOM 6192 C CA . TYR A 1 7 ? -11.396 -4.722 -3.588 1.00 0.52 7 TYR A CA 10
ATOM 6193 C C . TYR A 1 7 ? -11.536 -3.562 -2.609 1.00 0.46 7 TYR A C 10
ATOM 6194 O O . TYR A 1 7 ? -12.403 -2.703 -2.767 1.00 0.63 7 TYR A O 10
ATOM 6212 N N . THR A 1 8 ? -10.668 -3.541 -1.600 1.00 0.49 8 THR A N 10
ATOM 6213 C CA . THR A 1 8 ? -10.684 -2.485 -0.596 1.00 0.58 8 THR A CA 10
ATOM 6214 C C . THR A 1 8 ? -10.516 -1.118 -1.259 1.00 0.50 8 THR A C 10
ATOM 6215 O O . THR A 1 8 ? -10.981 -0.103 -0.739 1.00 0.71 8 THR A O 10
ATOM 6226 N N . LEU A 1 9 ? -9.852 -1.102 -2.410 1.00 0.36 9 LEU A N 10
ATOM 6227 C CA . LEU A 1 9 ? -9.622 0.134 -3.144 1.00 0.51 9 LEU A CA 10
ATOM 6228 C C . LEU A 1 9 ? -10.876 0.538 -3.922 1.00 0.64 9 LEU A C 10
ATOM 6229 O O . LEU A 1 9 ? -11.388 1.646 -3.763 1.00 0.85 9 LEU A O 10
ATOM 6245 N N . ALA A 1 10 ? -11.359 -0.368 -4.767 1.00 0.62 10 ALA A N 10
ATOM 6246 C CA . ALA A 1 10 ? -12.547 -0.111 -5.576 1.00 0.86 10 ALA A CA 10
ATOM 6247 C C . ALA A 1 10 ? -13.669 0.508 -4.744 1.00 1.01 10 ALA A C 10
ATOM 6248 O O . ALA A 1 10 ? -14.472 1.289 -5.253 1.00 1.28 10 ALA A O 10
ATOM 6255 N N . MET A 1 11 ? -13.717 0.155 -3.463 1.00 0.97 11 MET A N 10
ATOM 6256 C CA . MET A 1 11 ? -14.742 0.678 -2.566 1.00 1.25 11 MET A CA 10
ATOM 6257 C C . MET A 1 11 ? -14.344 2.047 -2.021 1.00 1.40 11 MET A C 10
ATOM 6258 O O . MET A 1 11 ? -15.201 2.862 -1.678 1.00 1.84 11 MET A O 10
ATOM 6272 N N . CYS A 1 12 ? -13.041 2.293 -1.945 1.00 1.19 12 CYS A N 10
ATOM 6273 C CA . CYS A 1 12 ? -12.529 3.563 -1.441 1.00 1.37 12 CYS A CA 10
ATOM 6274 C C . CYS A 1 12 ? -13.120 4.737 -2.214 1.00 1.77 12 CYS A C 10
ATOM 6275 O O . CYS A 1 12 ? -13.532 4.592 -3.365 1.00 2.20 12 CYS A O 10
ATOM 6282 N N . GLY A 1 13 ? -13.158 5.900 -1.574 1.00 2.22 13 GLY A N 10
ATOM 6283 C CA . GLY A 1 13 ? -13.699 7.085 -2.212 1.00 2.68 13 GLY A CA 10
ATOM 6284 C C . GLY A 1 13 ? -14.281 8.063 -1.210 1.00 2.90 13 GLY A C 10
ATOM 6285 O O . GLY A 1 13 ? -15.500 8.186 -1.088 1.00 3.39 13 GLY A O 10
ATOM 6289 N N . ALA A 1 14 ? -13.407 8.756 -0.489 1.00 2.98 14 ALA A N 10
ATOM 6290 C CA . ALA A 1 14 ? -13.838 9.725 0.511 1.00 3.53 14 ALA A CA 10
ATOM 6291 C C . ALA A 1 14 ? -12.788 10.813 0.716 1.00 3.27 14 ALA A C 10
ATOM 6292 O O . ALA A 1 14 ? -12.528 11.236 1.843 1.00 3.62 14 ALA A O 10
ATOM 6299 N N . GLY A 1 15 ? -12.188 11.265 -0.381 1.00 3.16 15 GLY A N 10
ATOM 6300 C CA . GLY A 1 15 ? -11.175 12.302 -0.299 1.00 3.15 15 GLY A CA 10
ATOM 6301 C C . GLY A 1 15 ? -10.055 11.951 0.662 1.00 2.57 15 GLY A C 10
ATOM 6302 O O . GLY A 1 15 ? -9.813 10.777 0.942 1.00 2.77 15 GLY A O 10
ATOM 6306 N N . TYR A 1 16 ? -9.369 12.971 1.166 1.00 2.43 16 TYR A N 10
ATOM 6307 C CA . TYR A 1 16 ? -8.267 12.765 2.101 1.00 2.32 16 TYR A CA 10
ATOM 6308 C C . TYR A 1 16 ? -8.683 11.837 3.237 1.00 1.87 16 TYR A C 10
ATOM 6309 O O . TYR A 1 16 ? -9.814 11.898 3.720 1.00 2.48 16 TYR A O 10
ATOM 6327 N N . ASP A 1 17 ? -7.762 10.976 3.660 1.00 1.46 17 ASP A N 10
ATOM 6328 C CA . ASP A 1 17 ? -8.036 10.036 4.741 1.00 1.20 17 ASP A CA 10
ATOM 6329 C C . ASP A 1 17 ? -9.329 9.271 4.477 1.00 1.19 17 ASP A C 10
ATOM 6330 O O . ASP A 1 17 ? -10.162 9.111 5.370 1.00 1.55 17 ASP A O 10
ATOM 6339 N N . SER A 1 18 ? -9.489 8.804 3.244 1.00 1.48 18 SER A N 10
ATOM 6340 C CA . SER A 1 18 ? -10.679 8.057 2.851 1.00 2.08 18 SER A CA 10
ATOM 6341 C C . SER A 1 18 ? -10.988 6.949 3.850 1.00 1.51 18 SER A C 10
ATOM 6342 O O . SER A 1 18 ? -12.142 6.551 4.014 1.00 1.78 18 SER A O 10
ATOM 6349 N N . GLY A 1 19 ? -9.951 6.447 4.511 1.00 0.91 19 GLY A N 10
ATOM 6350 C CA . GLY A 1 19 ? -10.134 5.383 5.479 1.00 0.58 19 GLY A CA 10
ATOM 6351 C C . GLY A 1 19 ? -9.912 4.015 4.867 1.00 0.47 19 GLY A C 10
ATOM 6352 O O . GLY A 1 19 ? -9.355 3.122 5.507 1.00 0.76 19 GLY A O 10
ATOM 6356 N N . THR A 1 20 ? -10.343 3.853 3.619 1.00 0.54 20 THR A N 10
ATOM 6357 C CA . THR A 1 20 ? -10.184 2.589 2.911 1.00 0.59 20 THR A CA 10
ATOM 6358 C C . THR A 1 20 ? -8.870 2.571 2.137 1.00 0.47 20 THR A C 10
ATOM 6359 O O . THR A 1 20 ? -8.150 1.573 2.137 1.00 0.57 20 THR A O 10
ATOM 6370 N N . CYS A 1 21 ? -8.562 3.687 1.483 1.00 0.52 21 CYS A N 10
ATOM 6371 C CA . CYS A 1 21 ? -7.333 3.804 0.710 1.00 0.61 21 CYS A CA 10
ATOM 6372 C C . CYS A 1 21 ? -6.117 3.761 1.629 1.00 0.48 21 CYS A C 10
ATOM 6373 O O . CYS A 1 21 ? -5.187 2.985 1.408 1.00 0.66 21 CYS A O 10
ATOM 6380 N N . ASP A 1 22 ? -6.137 4.595 2.662 1.00 0.34 22 ASP A N 10
ATOM 6381 C CA . ASP A 1 22 ? -5.040 4.651 3.621 1.00 0.44 22 ASP A CA 10
ATOM 6382 C C . ASP A 1 22 ? -4.777 3.273 4.218 1.00 0.43 22 ASP A C 10
ATOM 6383 O O . ASP A 1 22 ? -3.628 2.864 4.376 1.00 0.67 22 ASP A O 10
ATOM 6392 N N . TYR A 1 23 ? -5.851 2.561 4.544 1.00 0.36 23 TYR A N 10
ATOM 6393 C CA . TYR A 1 23 ? -5.735 1.227 5.119 1.00 0.52 23 TYR A CA 10
ATOM 6394 C C . TYR A 1 23 ? -5.133 0.260 4.106 1.00 0.51 23 TYR A C 10
ATOM 6395 O O . TYR A 1 23 ? -4.113 -0.376 4.372 1.00 0.64 23 TYR A O 10
ATOM 6413 N N . MET A 1 24 ? -5.768 0.157 2.941 1.00 0.59 24 MET A N 10
ATOM 6414 C CA . MET A 1 24 ? -5.294 -0.724 1.882 1.00 0.77 24 MET A CA 10
ATOM 6415 C C . MET A 1 24 ? -3.795 -0.564 1.663 1.00 0.65 24 MET A C 10
ATOM 6416 O O . MET A 1 24 ? -3.021 -1.492 1.873 1.00 0.72 24 MET A O 10
ATOM 6430 N N . TYR A 1 25 ? -3.401 0.626 1.233 1.00 0.67 25 TYR A N 10
ATOM 6431 C CA . TYR A 1 25 ? -2.002 0.927 0.974 1.00 0.82 25 TYR A CA 10
ATOM 6432 C C . TYR A 1 25 ? -1.108 0.481 2.128 1.00 0.67 25 TYR A C 10
ATOM 6433 O O . TYR A 1 25 ? -0.271 -0.408 1.971 1.00 0.70 25 TYR A O 10
ATOM 6451 N N . SER A 1 26 ? -1.286 1.108 3.286 1.00 0.66 26 SER A N 10
ATOM 6452 C CA . SER A 1 26 ? -0.490 0.786 4.466 1.00 0.76 26 SER A CA 10
ATOM 6453 C C . SER A 1 26 ? -0.459 -0.717 4.731 1.00 0.64 26 SER A C 10
ATOM 6454 O O . SER A 1 26 ? 0.544 -1.252 5.202 1.00 0.98 26 SER A O 10
ATOM 6462 N N . HIS A 1 27 ? -1.565 -1.394 4.438 1.00 0.38 27 HIS A N 10
ATOM 6463 C CA . HIS A 1 27 ? -1.659 -2.834 4.661 1.00 0.53 27 HIS A CA 10
ATOM 6464 C C . HIS A 1 27 ? -1.047 -3.621 3.507 1.00 0.44 27 HIS A C 10
ATOM 6465 O O . HIS A 1 27 ? -0.013 -4.270 3.663 1.00 0.56 27 HIS A O 10
ATOM 6480 N N . CYS A 1 28 ? -1.696 -3.562 2.351 1.00 0.44 28 CYS A N 10
ATOM 6481 C CA . CYS A 1 28 ? -1.230 -4.269 1.163 1.00 0.55 28 CYS A CA 10
ATOM 6482 C C . CYS A 1 28 ? 0.271 -4.076 0.955 1.00 0.55 28 CYS A C 10
ATOM 6483 O O . CYS A 1 28 ? 0.991 -5.025 0.643 1.00 0.81 28 CYS A O 10
ATOM 6490 N N . PHE A 1 29 ? 0.735 -2.843 1.126 1.00 0.57 29 PHE A N 10
ATOM 6491 C CA . PHE A 1 29 ? 2.150 -2.528 0.956 1.00 0.80 29 PHE A CA 10
ATOM 6492 C C . PHE A 1 29 ? 2.921 -2.760 2.249 1.00 1.35 29 PHE A C 10
ATOM 6493 O O . PHE A 1 29 ? 4.124 -3.024 2.229 1.00 2.07 29 PHE A O 10
ATOM 6510 N N . GLY A 1 30 ? 2.221 -2.660 3.371 1.00 1.83 30 GLY A N 10
ATOM 6511 C CA . GLY A 1 30 ? 2.852 -2.861 4.662 1.00 2.60 30 GLY A CA 10
ATOM 6512 C C . GLY A 1 30 ? 3.492 -1.596 5.201 1.00 3.07 30 GLY A C 10
ATOM 6513 O O . GLY A 1 30 ? 3.735 -0.649 4.454 1.00 3.23 30 GLY A O 10
ATOM 6517 N N . ILE A 1 31 ? 3.765 -1.582 6.503 1.00 3.82 31 ILE A N 10
ATOM 6518 C CA . ILE A 1 31 ? 4.380 -0.426 7.144 1.00 4.58 31 ILE A CA 10
ATOM 6519 C C . ILE A 1 31 ? 5.898 -0.558 7.174 1.00 5.10 31 ILE A C 10
ATOM 6520 O O . ILE A 1 31 ? 6.499 -0.682 8.241 1.00 5.86 31 ILE A O 10
ATOM 6536 N N . LYS A 1 32 ? 6.514 -0.528 5.997 1.00 5.03 32 LYS A N 10
ATOM 6537 C CA . LYS A 1 32 ? 7.963 -0.644 5.889 1.00 5.84 32 LYS A CA 10
ATOM 6538 C C . LYS A 1 32 ? 8.473 -1.847 6.677 1.00 6.27 32 LYS A C 10
ATOM 6539 O O . LYS A 1 32 ? 8.807 -1.732 7.857 1.00 6.84 32 LYS A O 10
ATOM 6558 N N . HIS A 1 33 ? 8.530 -2.999 6.017 1.00 6.34 33 HIS A N 10
ATOM 6559 C CA . HIS A 1 33 ? 8.999 -4.224 6.655 1.00 7.06 33 HIS A CA 10
ATOM 6560 C C . HIS A 1 33 ? 10.423 -4.555 6.220 1.00 7.27 33 HIS A C 10
ATOM 6561 O O . HIS A 1 33 ? 10.796 -5.724 6.124 1.00 7.87 33 HIS A O 10
ATOM 6576 N N . HIS A 1 34 ? 11.212 -3.520 5.955 1.00 7.06 34 HIS A N 10
ATOM 6577 C CA . HIS A 1 34 ? 12.594 -3.705 5.530 1.00 7.55 34 HIS A CA 10
ATOM 6578 C C . HIS A 1 34 ? 13.293 -2.364 5.342 1.00 8.06 34 HIS A C 10
ATOM 6579 O O . HIS A 1 34 ? 13.809 -2.068 4.263 1.00 8.01 34 HIS A O 10
ATOM 6594 N N . SER A 1 35 ? 13.311 -1.556 6.397 1.00 8.79 35 SER A N 10
ATOM 6595 C CA . SER A 1 35 ? 13.949 -0.246 6.345 1.00 9.54 35 SER A CA 10
ATOM 6596 C C . SER A 1 35 ? 15.457 -0.387 6.153 1.00 10.19 35 SER A C 10
ATOM 6597 O O . SER A 1 35 ? 16.212 -0.460 7.121 1.00 10.62 35 SER A O 10
ATOM 6605 N N . SER A 1 36 ? 15.885 -0.427 4.896 1.00 10.46 36 SER A N 10
ATOM 6606 C CA . SER A 1 36 ? 17.303 -0.562 4.576 1.00 11.28 36 SER A CA 10
ATOM 6607 C C . SER A 1 36 ? 17.876 -1.839 5.180 1.00 11.90 36 SER A C 10
ATOM 6608 O O . SER A 1 36 ? 17.161 -2.610 5.822 1.00 12.39 36 SER A O 10
ATOM 6616 N N . GLY A 1 37 ? 19.169 -2.060 4.970 1.00 12.07 37 GLY A N 10
ATOM 6617 C CA . GLY A 1 37 ? 19.816 -3.246 5.500 1.00 12.84 37 GLY A CA 10
ATOM 6618 C C . GLY A 1 37 ? 20.983 -3.700 4.645 1.00 13.27 37 GLY A C 10
ATOM 6619 O O . GLY A 1 37 ? 22.073 -3.135 4.719 1.00 13.38 37 GLY A O 10
ATOM 6623 N N . SER A 1 38 ? 20.751 -4.724 3.831 1.00 13.68 38 SER A N 10
ATOM 6624 C CA . SER A 1 38 ? 21.790 -5.256 2.958 1.00 14.29 38 SER A CA 10
ATOM 6625 C C . SER A 1 38 ? 21.192 -6.172 1.896 1.00 14.83 38 SER A C 10
ATOM 6626 O O . SER A 1 38 ? 21.022 -7.371 2.120 1.00 15.12 38 SER A O 10
ATOM 6634 N N . SER A 1 39 ? 20.871 -5.600 0.741 1.00 15.11 39 SER A N 10
ATOM 6635 C CA . SER A 1 39 ? 20.288 -6.367 -0.354 1.00 15.78 39 SER A CA 10
ATOM 6636 C C . SER A 1 39 ? 20.301 -5.563 -1.650 1.00 16.45 39 SER A C 10
ATOM 6637 O O . SER A 1 39 ? 19.468 -4.679 -1.850 1.00 17.13 39 SER A O 10
ATOM 6645 N N . SER A 1 40 ? 21.248 -5.878 -2.527 1.00 16.39 40 SER A N 10
ATOM 6646 C CA . SER A 1 40 ? 21.364 -5.186 -3.804 1.00 17.15 40 SER A CA 10
ATOM 6647 C C . SER A 1 40 ? 20.035 -5.197 -4.550 1.00 17.58 40 SER A C 10
ATOM 6648 O O . SER A 1 40 ? 19.746 -4.297 -5.338 1.00 18.09 40 SER A O 10
ATOM 6656 N N . TYR A 1 41 ? 19.230 -6.224 -4.295 1.00 17.50 41 TYR A N 10
ATOM 6657 C CA . TYR A 1 41 ? 17.930 -6.354 -4.942 1.00 18.04 41 TYR A CA 10
ATOM 6658 C C . TYR A 1 41 ? 16.856 -5.601 -4.163 1.00 18.43 41 TYR A C 10
ATOM 6659 O O . TYR A 1 41 ? 16.852 -5.602 -2.932 1.00 18.38 41 TYR A O 10
ATOM 6677 N N . HIS A 1 42 ? 15.947 -4.960 -4.889 1.00 18.95 42 HIS A N 10
ATOM 6678 C CA . HIS A 1 42 ? 14.869 -4.202 -4.267 1.00 19.51 42 HIS A CA 10
ATOM 6679 C C . HIS A 1 42 ? 13.685 -5.107 -3.944 1.00 19.81 42 HIS A C 10
ATOM 6680 O O . HIS A 1 42 ? 13.091 -5.011 -2.871 1.00 19.95 42 HIS A O 10
ATOM 6695 N N . CYS A 1 43 ? 13.347 -5.983 -4.882 1.00 20.02 43 CYS A N 10
ATOM 6696 C CA . CYS A 1 43 ? 12.234 -6.908 -4.701 1.00 20.46 43 CYS A CA 10
ATOM 6697 C C . CYS A 1 43 ? 10.917 -6.151 -4.561 1.00 20.82 43 CYS A C 10
ATOM 6698 O O . CYS A 1 43 ? 9.867 -6.751 -4.325 1.00 21.10 43 CYS A O 10
ATOM 6761 N N . LYS A 1 1 ? -7.830 -17.156 -4.674 1.00 7.40 1 LYS A N 11
ATOM 6762 C CA . LYS A 1 1 ? -7.064 -16.083 -3.990 1.00 6.96 1 LYS A CA 11
ATOM 6763 C C . LYS A 1 1 ? -7.889 -14.803 -3.877 1.00 6.11 1 LYS A C 11
ATOM 6764 O O . LYS A 1 1 ? -7.858 -13.955 -4.769 1.00 5.55 1 LYS A O 11
ATOM 6785 N N . PRO A 1 2 ? -8.639 -14.648 -2.773 1.00 6.13 2 PRO A N 11
ATOM 6786 C CA . PRO A 1 2 ? -9.473 -13.466 -2.546 1.00 5.47 2 PRO A CA 11
ATOM 6787 C C . PRO A 1 2 ? -8.749 -12.168 -2.881 1.00 4.69 2 PRO A C 11
ATOM 6788 O O . PRO A 1 2 ? -7.519 -12.126 -2.933 1.00 4.93 2 PRO A O 11
ATOM 6799 N N . ALA A 1 3 ? -9.520 -11.110 -3.105 1.00 4.04 3 ALA A N 11
ATOM 6800 C CA . ALA A 1 3 ? -8.955 -9.807 -3.434 1.00 3.43 3 ALA A CA 11
ATOM 6801 C C . ALA A 1 3 ? -9.447 -8.740 -2.462 1.00 3.08 3 ALA A C 11
ATOM 6802 O O . ALA A 1 3 ? -10.434 -8.054 -2.727 1.00 3.14 3 ALA A O 11
ATOM 6809 N N . TRP A 1 4 ? -8.752 -8.606 -1.338 1.00 3.05 4 TRP A N 11
ATOM 6810 C CA . TRP A 1 4 ? -9.119 -7.619 -0.325 1.00 2.95 4 TRP A CA 11
ATOM 6811 C C . TRP A 1 4 ? -8.491 -6.267 -0.646 1.00 2.18 4 TRP A C 11
ATOM 6812 O O . TRP A 1 4 ? -9.099 -5.220 -0.424 1.00 2.12 4 TRP A O 11
ATOM 6833 N N . CYS A 1 5 ? -7.273 -6.298 -1.176 1.00 1.69 5 CYS A N 11
ATOM 6834 C CA . CYS A 1 5 ? -6.564 -5.075 -1.532 1.00 1.14 5 CYS A CA 11
ATOM 6835 C C . CYS A 1 5 ? -7.250 -4.378 -2.701 1.00 0.86 5 CYS A C 11
ATOM 6836 O O . CYS A 1 5 ? -7.549 -3.185 -2.638 1.00 0.68 5 CYS A O 11
ATOM 6843 N N . TRP A 1 6 ? -7.499 -5.131 -3.767 1.00 0.95 6 TRP A N 11
ATOM 6844 C CA . TRP A 1 6 ? -8.151 -4.588 -4.952 1.00 0.86 6 TRP A CA 11
ATOM 6845 C C . TRP A 1 6 ? -9.565 -4.121 -4.629 1.00 0.57 6 TRP A C 11
ATOM 6846 O O . TRP A 1 6 ? -10.081 -3.194 -5.254 1.00 0.56 6 TRP A O 11
ATOM 6867 N N . TYR A 1 7 ? -10.188 -4.764 -3.647 1.00 0.53 7 TYR A N 11
ATOM 6868 C CA . TYR A 1 7 ? -11.541 -4.408 -3.241 1.00 0.52 7 TYR A CA 11
ATOM 6869 C C . TYR A 1 7 ? -11.558 -3.030 -2.589 1.00 0.46 7 TYR A C 11
ATOM 6870 O O . TYR A 1 7 ? -12.417 -2.201 -2.888 1.00 0.63 7 TYR A O 11
ATOM 6888 N N . THR A 1 8 ? -10.598 -2.791 -1.702 1.00 0.49 8 THR A N 11
ATOM 6889 C CA . THR A 1 8 ? -10.497 -1.512 -1.013 1.00 0.58 8 THR A CA 11
ATOM 6890 C C . THR A 1 8 ? -10.276 -0.381 -2.015 1.00 0.50 8 THR A C 11
ATOM 6891 O O . THR A 1 8 ? -10.895 0.678 -1.916 1.00 0.71 8 THR A O 11
ATOM 6902 N N . LEU A 1 9 ? -9.391 -0.614 -2.979 1.00 0.36 9 LEU A N 11
ATOM 6903 C CA . LEU A 1 9 ? -9.094 0.384 -3.999 1.00 0.51 9 LEU A CA 11
ATOM 6904 C C . LEU A 1 9 ? -10.244 0.511 -4.992 1.00 0.64 9 LEU A C 11
ATOM 6905 O O . LEU A 1 9 ? -10.553 1.605 -5.462 1.00 0.85 9 LEU A O 11
ATOM 6921 N N . ALA A 1 10 ? -10.874 -0.616 -5.308 1.00 0.62 10 ALA A N 11
ATOM 6922 C CA . ALA A 1 10 ? -11.989 -0.631 -6.246 1.00 0.86 10 ALA A CA 11
ATOM 6923 C C . ALA A 1 10 ? -13.200 0.101 -5.677 1.00 1.01 10 ALA A C 11
ATOM 6924 O O . ALA A 1 10 ? -14.026 0.627 -6.423 1.00 1.28 10 ALA A O 11
ATOM 6931 N N . MET A 1 11 ? -13.301 0.132 -4.351 1.00 0.97 11 MET A N 11
ATOM 6932 C CA . MET A 1 11 ? -14.414 0.800 -3.686 1.00 1.25 11 MET A CA 11
ATOM 6933 C C . MET A 1 11 ? -13.925 1.991 -2.869 1.00 1.40 11 MET A C 11
ATOM 6934 O O . MET A 1 11 ? -14.413 2.243 -1.767 1.00 1.84 11 MET A O 11
ATOM 6948 N N . CYS A 1 12 ? -12.959 2.724 -3.416 1.00 1.19 12 CYS A N 11
ATOM 6949 C CA . CYS A 1 12 ? -12.406 3.888 -2.734 1.00 1.37 12 CYS A CA 11
ATOM 6950 C C . CYS A 1 12 ? -12.886 5.183 -3.388 1.00 1.77 12 CYS A C 11
ATOM 6951 O O . CYS A 1 12 ? -13.877 5.773 -2.959 1.00 2.20 12 CYS A O 11
ATOM 6958 N N . GLY A 1 13 ? -12.180 5.619 -4.427 1.00 2.22 13 GLY A N 11
ATOM 6959 C CA . GLY A 1 13 ? -12.554 6.839 -5.120 1.00 2.68 13 GLY A CA 11
ATOM 6960 C C . GLY A 1 13 ? -12.823 7.992 -4.171 1.00 2.90 13 GLY A C 11
ATOM 6961 O O . GLY A 1 13 ? -13.653 8.857 -4.455 1.00 3.39 13 GLY A O 11
ATOM 6965 N N . ALA A 1 14 ? -12.123 8.005 -3.042 1.00 2.98 14 ALA A N 11
ATOM 6966 C CA . ALA A 1 14 ? -12.292 9.061 -2.050 1.00 3.53 14 ALA A CA 11
ATOM 6967 C C . ALA A 1 14 ? -11.152 10.071 -2.120 1.00 3.27 14 ALA A C 11
ATOM 6968 O O . ALA A 1 14 ? -10.184 9.881 -2.856 1.00 3.62 14 ALA A O 11
ATOM 6975 N N . GLY A 1 15 ? -11.276 11.148 -1.349 1.00 3.16 15 GLY A N 11
ATOM 6976 C CA . GLY A 1 15 ? -10.250 12.174 -1.335 1.00 3.15 15 GLY A CA 11
ATOM 6977 C C . GLY A 1 15 ? -9.239 11.969 -0.223 1.00 2.57 15 GLY A C 11
ATOM 6978 O O . GLY A 1 15 ? -8.924 10.833 0.135 1.00 2.77 15 GLY A O 11
ATOM 6982 N N . TYR A 1 16 ? -8.730 13.068 0.325 1.00 2.43 16 TYR A N 11
ATOM 6983 C CA . TYR A 1 16 ? -7.749 13.003 1.405 1.00 2.32 16 TYR A CA 11
ATOM 6984 C C . TYR A 1 16 ? -8.207 12.048 2.502 1.00 1.87 16 TYR A C 11
ATOM 6985 O O . TYR A 1 16 ? -9.334 12.142 2.990 1.00 2.48 16 TYR A O 11
ATOM 7003 N N . ASP A 1 17 ? -7.329 11.127 2.884 1.00 1.46 17 ASP A N 11
ATOM 7004 C CA . ASP A 1 17 ? -7.645 10.154 3.923 1.00 1.20 17 ASP A CA 11
ATOM 7005 C C . ASP A 1 17 ? -8.914 9.383 3.574 1.00 1.19 17 ASP A C 11
ATOM 7006 O O . ASP A 1 17 ? -9.924 9.482 4.271 1.00 1.55 17 ASP A O 11
ATOM 7015 N N . SER A 1 18 ? -8.854 8.618 2.489 1.00 1.48 18 SER A N 11
ATOM 7016 C CA . SER A 1 18 ? -9.997 7.831 2.043 1.00 2.08 18 SER A CA 11
ATOM 7017 C C . SER A 1 18 ? -10.577 7.008 3.190 1.00 1.51 18 SER A C 11
ATOM 7018 O O . SER A 1 18 ? -11.779 6.744 3.231 1.00 1.78 18 SER A O 11
ATOM 7025 N N . GLY A 1 19 ? -9.716 6.606 4.118 1.00 0.91 19 GLY A N 11
ATOM 7026 C CA . GLY A 1 19 ? -10.162 5.816 5.250 1.00 0.58 19 GLY A CA 11
ATOM 7027 C C . GLY A 1 19 ? -9.919 4.334 5.053 1.00 0.47 19 GLY A C 11
ATOM 7028 O O . GLY A 1 19 ? -9.352 3.670 5.920 1.00 0.76 19 GLY A O 11
ATOM 7032 N N . THR A 1 20 ? -10.346 3.816 3.908 1.00 0.54 20 THR A N 11
ATOM 7033 C CA . THR A 1 20 ? -10.171 2.402 3.595 1.00 0.59 20 THR A CA 11
ATOM 7034 C C . THR A 1 20 ? -8.835 2.162 2.901 1.00 0.47 20 THR A C 11
ATOM 7035 O O . THR A 1 20 ? -8.066 1.287 3.300 1.00 0.57 20 THR A O 11
ATOM 7046 N N . CYS A 1 21 ? -8.565 2.943 1.859 1.00 0.52 21 CYS A N 11
ATOM 7047 C CA . CYS A 1 21 ? -7.322 2.814 1.107 1.00 0.61 21 CYS A CA 11
ATOM 7048 C C . CYS A 1 21 ? -6.115 3.106 1.990 1.00 0.48 21 CYS A C 11
ATOM 7049 O O . CYS A 1 21 ? -5.199 2.293 2.095 1.00 0.66 21 CYS A O 11
ATOM 7056 N N . ASP A 1 22 ? -6.118 4.272 2.624 1.00 0.34 22 ASP A N 11
ATOM 7057 C CA . ASP A 1 22 ? -5.020 4.671 3.497 1.00 0.44 22 ASP A CA 11
ATOM 7058 C C . ASP A 1 22 ? -4.663 3.563 4.484 1.00 0.43 22 ASP A C 11
ATOM 7059 O O . ASP A 1 22 ? -3.535 3.495 4.972 1.00 0.67 22 ASP A O 11
ATOM 7068 N N . TYR A 1 23 ? -5.628 2.699 4.779 1.00 0.36 23 TYR A N 11
ATOM 7069 C CA . TYR A 1 23 ? -5.408 1.600 5.713 1.00 0.52 23 TYR A CA 11
ATOM 7070 C C . TYR A 1 23 ? -5.050 0.310 4.980 1.00 0.51 23 TYR A C 11
ATOM 7071 O O . TYR A 1 23 ? -3.988 -0.271 5.208 1.00 0.64 23 TYR A O 11
ATOM 7089 N N . MET A 1 24 ? -5.945 -0.139 4.106 1.00 0.59 24 MET A N 11
ATOM 7090 C CA . MET A 1 24 ? -5.726 -1.364 3.348 1.00 0.77 24 MET A CA 11
ATOM 7091 C C . MET A 1 24 ? -4.540 -1.219 2.399 1.00 0.65 24 MET A C 11
ATOM 7092 O O . MET A 1 24 ? -3.692 -2.108 2.309 1.00 0.72 24 MET A O 11
ATOM 7106 N N . TYR A 1 25 ? -4.485 -0.094 1.695 1.00 0.67 25 TYR A N 11
ATOM 7107 C CA . TYR A 1 25 ? -3.403 0.170 0.756 1.00 0.82 25 TYR A CA 11
ATOM 7108 C C . TYR A 1 25 ? -2.051 0.126 1.460 1.00 0.67 25 TYR A C 11
ATOM 7109 O O . TYR A 1 25 ? -1.202 -0.707 1.147 1.00 0.70 25 TYR A O 11
ATOM 7127 N N . SER A 1 26 ? -1.863 1.034 2.411 1.00 0.66 26 SER A N 11
ATOM 7128 C CA . SER A 1 26 ? -0.616 1.109 3.164 1.00 0.76 26 SER A CA 11
ATOM 7129 C C . SER A 1 26 ? -0.265 -0.239 3.790 1.00 0.64 26 SER A C 11
ATOM 7130 O O . SER A 1 26 ? 0.909 -0.570 3.953 1.00 0.98 26 SER A O 11
ATOM 7138 N N . HIS A 1 27 ? -1.289 -1.011 4.143 1.00 0.38 27 HIS A N 11
ATOM 7139 C CA . HIS A 1 27 ? -1.080 -2.318 4.757 1.00 0.53 27 HIS A CA 11
ATOM 7140 C C . HIS A 1 27 ? -0.771 -3.380 3.704 1.00 0.44 27 HIS A C 11
ATOM 7141 O O . HIS A 1 27 ? -0.065 -4.350 3.979 1.00 0.56 27 HIS A O 11
ATOM 7156 N N . CYS A 1 28 ? -1.302 -3.191 2.501 1.00 0.44 28 CYS A N 11
ATOM 7157 C CA . CYS A 1 28 ? -1.079 -4.136 1.412 1.00 0.55 28 CYS A CA 11
ATOM 7158 C C . CYS A 1 28 ? 0.337 -4.008 0.860 1.00 0.55 28 CYS A C 11
ATOM 7159 O O . CYS A 1 28 ? 0.928 -4.988 0.406 1.00 0.81 28 CYS A O 11
ATOM 7166 N N . PHE A 1 29 ? 0.878 -2.794 0.902 1.00 0.57 29 PHE A N 11
ATOM 7167 C CA . PHE A 1 29 ? 2.227 -2.542 0.406 1.00 0.80 29 PHE A CA 11
ATOM 7168 C C . PHE A 1 29 ? 3.152 -2.113 1.540 1.00 1.35 29 PHE A C 11
ATOM 7169 O O . PHE A 1 29 ? 3.971 -1.208 1.378 1.00 2.07 29 PHE A O 11
ATOM 7186 N N . GLY A 1 30 ? 3.020 -2.772 2.687 1.00 1.83 30 GLY A N 11
ATOM 7187 C CA . GLY A 1 30 ? 3.855 -2.445 3.827 1.00 2.60 30 GLY A CA 11
ATOM 7188 C C . GLY A 1 30 ? 5.221 -3.106 3.772 1.00 3.07 30 GLY A C 11
ATOM 7189 O O . GLY A 1 30 ? 6.040 -2.921 4.671 1.00 3.23 30 GLY A O 11
ATOM 7193 N N . ILE A 1 31 ? 5.473 -3.877 2.716 1.00 3.82 31 ILE A N 11
ATOM 7194 C CA . ILE A 1 31 ? 6.751 -4.558 2.556 1.00 4.58 31 ILE A CA 11
ATOM 7195 C C . ILE A 1 31 ? 7.065 -5.439 3.760 1.00 5.10 31 ILE A C 11
ATOM 7196 O O . ILE A 1 31 ? 7.763 -5.021 4.683 1.00 5.86 31 ILE A O 11
ATOM 7212 N N . LYS A 1 32 ? 6.548 -6.664 3.744 1.00 5.03 32 LYS A N 11
ATOM 7213 C CA . LYS A 1 32 ? 6.778 -7.604 4.835 1.00 5.84 32 LYS A CA 11
ATOM 7214 C C . LYS A 1 32 ? 7.765 -8.697 4.426 1.00 6.27 32 LYS A C 11
ATOM 7215 O O . LYS A 1 32 ? 7.860 -9.733 5.083 1.00 6.84 32 LYS A O 11
ATOM 7234 N N . HIS A 1 33 ? 8.495 -8.464 3.339 1.00 6.34 33 HIS A N 11
ATOM 7235 C CA . HIS A 1 33 ? 9.467 -9.429 2.850 1.00 7.06 33 HIS A CA 11
ATOM 7236 C C . HIS A 1 33 ? 10.761 -8.734 2.443 1.00 7.27 33 HIS A C 11
ATOM 7237 O O . HIS A 1 33 ? 11.242 -8.906 1.322 1.00 7.87 33 HIS A O 11
ATOM 7252 N N . HIS A 1 34 ? 11.317 -7.944 3.355 1.00 7.06 34 HIS A N 11
ATOM 7253 C CA . HIS A 1 34 ? 12.552 -7.218 3.085 1.00 7.55 34 HIS A CA 11
ATOM 7254 C C . HIS A 1 34 ? 13.400 -7.088 4.347 1.00 8.06 34 HIS A C 11
ATOM 7255 O O . HIS A 1 34 ? 14.078 -6.081 4.550 1.00 8.01 34 HIS A O 11
ATOM 7270 N N . SER A 1 35 ? 13.361 -8.114 5.192 1.00 8.79 35 SER A N 11
ATOM 7271 C CA . SER A 1 35 ? 14.129 -8.110 6.433 1.00 9.54 35 SER A CA 11
ATOM 7272 C C . SER A 1 35 ? 13.801 -9.331 7.285 1.00 10.19 35 SER A C 11
ATOM 7273 O O . SER A 1 35 ? 12.825 -10.036 7.030 1.00 10.62 35 SER A O 11
ATOM 7281 N N . SER A 1 36 ? 14.625 -9.574 8.301 1.00 10.46 36 SER A N 11
ATOM 7282 C CA . SER A 1 36 ? 14.426 -10.709 9.196 1.00 11.28 36 SER A CA 11
ATOM 7283 C C . SER A 1 36 ? 13.993 -10.239 10.580 1.00 11.90 36 SER A C 11
ATOM 7284 O O . SER A 1 36 ? 12.816 -10.321 10.935 1.00 12.39 36 SER A O 11
ATOM 7292 N N . GLY A 1 37 ? 14.951 -9.746 11.359 1.00 12.07 37 GLY A N 11
ATOM 7293 C CA . GLY A 1 37 ? 14.649 -9.270 12.695 1.00 12.84 37 GLY A CA 11
ATOM 7294 C C . GLY A 1 37 ? 14.936 -10.309 13.762 1.00 13.27 37 GLY A C 11
ATOM 7295 O O . GLY A 1 37 ? 15.213 -11.467 13.451 1.00 13.38 37 GLY A O 11
ATOM 7299 N N . SER A 1 38 ? 14.870 -9.893 15.022 1.00 13.68 38 SER A N 11
ATOM 7300 C CA . SER A 1 38 ? 15.125 -10.795 16.140 1.00 14.29 38 SER A CA 11
ATOM 7301 C C . SER A 1 38 ? 13.896 -10.913 17.035 1.00 14.83 38 SER A C 11
ATOM 7302 O O . SER A 1 38 ? 12.896 -10.225 16.828 1.00 15.12 38 SER A O 11
ATOM 7310 N N . SER A 1 39 ? 13.976 -11.790 18.032 1.00 15.11 39 SER A N 11
ATOM 7311 C CA . SER A 1 39 ? 12.869 -11.997 18.957 1.00 15.78 39 SER A CA 11
ATOM 7312 C C . SER A 1 39 ? 13.365 -12.557 20.287 1.00 16.45 39 SER A C 11
ATOM 7313 O O . SER A 1 39 ? 12.960 -12.100 21.356 1.00 17.13 39 SER A O 11
ATOM 7321 N N . SER A 1 40 ? 14.245 -13.550 20.214 1.00 16.39 40 SER A N 11
ATOM 7322 C CA . SER A 1 40 ? 14.796 -14.173 21.412 1.00 17.15 40 SER A CA 11
ATOM 7323 C C . SER A 1 40 ? 16.318 -14.056 21.437 1.00 17.58 40 SER A C 11
ATOM 7324 O O . SER A 1 40 ? 17.023 -15.047 21.631 1.00 18.09 40 SER A O 11
ATOM 7332 N N . TYR A 1 41 ? 16.816 -12.841 21.239 1.00 17.50 41 TYR A N 11
ATOM 7333 C CA . TYR A 1 41 ? 18.254 -12.594 21.239 1.00 18.04 41 TYR A CA 11
ATOM 7334 C C . TYR A 1 41 ? 18.708 -12.029 22.581 1.00 18.43 41 TYR A C 11
ATOM 7335 O O . TYR A 1 41 ? 19.771 -12.387 23.088 1.00 18.38 41 TYR A O 11
ATOM 7353 N N . HIS A 1 42 ? 17.896 -11.146 23.152 1.00 18.95 42 HIS A N 11
ATOM 7354 C CA . HIS A 1 42 ? 18.215 -10.532 24.436 1.00 19.51 42 HIS A CA 11
ATOM 7355 C C . HIS A 1 42 ? 17.750 -11.415 25.589 1.00 19.81 42 HIS A C 11
ATOM 7356 O O . HIS A 1 42 ? 16.727 -11.143 26.218 1.00 19.95 42 HIS A O 11
ATOM 7371 N N . CYS A 1 43 ? 18.508 -12.471 25.863 1.00 20.02 43 CYS A N 11
ATOM 7372 C CA . CYS A 1 43 ? 18.173 -13.393 26.942 1.00 20.46 43 CYS A CA 11
ATOM 7373 C C . CYS A 1 43 ? 18.713 -12.886 28.276 1.00 20.82 43 CYS A C 11
ATOM 7374 O O . CYS A 1 43 ? 18.689 -13.600 29.279 1.00 21.10 43 CYS A O 11
ATOM 7437 N N . LYS A 1 1 ? -7.728 -17.177 3.637 1.00 7.40 1 LYS A N 12
ATOM 7438 C CA . LYS A 1 1 ? -6.673 -16.476 2.861 1.00 6.96 1 LYS A CA 12
ATOM 7439 C C . LYS A 1 1 ? -7.177 -15.136 2.329 1.00 6.11 1 LYS A C 12
ATOM 7440 O O . LYS A 1 1 ? -7.575 -15.029 1.169 1.00 5.55 1 LYS A O 12
ATOM 7461 N N . PRO A 1 2 ? -7.165 -14.091 3.175 1.00 6.13 2 PRO A N 12
ATOM 7462 C CA . PRO A 1 2 ? -7.622 -12.754 2.785 1.00 5.47 2 PRO A CA 12
ATOM 7463 C C . PRO A 1 2 ? -7.026 -12.299 1.457 1.00 4.69 2 PRO A C 12
ATOM 7464 O O . PRO A 1 2 ? -5.911 -12.682 1.102 1.00 4.93 2 PRO A O 12
ATOM 7475 N N . ALA A 1 3 ? -7.777 -11.481 0.727 1.00 4.04 3 ALA A N 12
ATOM 7476 C CA . ALA A 1 3 ? -7.322 -10.974 -0.563 1.00 3.43 3 ALA A CA 12
ATOM 7477 C C . ALA A 1 3 ? -8.326 -9.990 -1.154 1.00 3.08 3 ALA A C 12
ATOM 7478 O O . ALA A 1 3 ? -8.677 -10.080 -2.331 1.00 3.14 3 ALA A O 12
ATOM 7485 N N . TRP A 1 4 ? -8.785 -9.052 -0.333 1.00 3.05 4 TRP A N 12
ATOM 7486 C CA . TRP A 1 4 ? -9.747 -8.054 -0.777 1.00 2.95 4 TRP A CA 12
ATOM 7487 C C . TRP A 1 4 ? -9.093 -6.682 -0.901 1.00 2.18 4 TRP A C 12
ATOM 7488 O O . TRP A 1 4 ? -9.737 -5.654 -0.692 1.00 2.12 4 TRP A O 12
ATOM 7509 N N . CYS A 1 5 ? -7.809 -6.674 -1.247 1.00 1.69 5 CYS A N 12
ATOM 7510 C CA . CYS A 1 5 ? -7.067 -5.429 -1.405 1.00 1.14 5 CYS A CA 12
ATOM 7511 C C . CYS A 1 5 ? -7.641 -4.601 -2.550 1.00 0.86 5 CYS A C 12
ATOM 7512 O O . CYS A 1 5 ? -8.082 -3.467 -2.353 1.00 0.68 5 CYS A O 12
ATOM 7519 N N . TRP A 1 6 ? -7.641 -5.176 -3.751 1.00 0.95 6 TRP A N 12
ATOM 7520 C CA . TRP A 1 6 ? -8.170 -4.488 -4.921 1.00 0.86 6 TRP A CA 12
ATOM 7521 C C . TRP A 1 6 ? -9.574 -3.963 -4.639 1.00 0.57 6 TRP A C 12
ATOM 7522 O O . TRP A 1 6 ? -9.957 -2.892 -5.109 1.00 0.56 6 TRP A O 12
ATOM 7543 N N . TYR A 1 7 ? -10.331 -4.723 -3.850 1.00 0.53 7 TYR A N 12
ATOM 7544 C CA . TYR A 1 7 ? -11.684 -4.329 -3.484 1.00 0.52 7 TYR A CA 12
ATOM 7545 C C . TYR A 1 7 ? -11.662 -2.961 -2.818 1.00 0.46 7 TYR A C 12
ATOM 7546 O O . TYR A 1 7 ? -12.481 -2.092 -3.120 1.00 0.63 7 TYR A O 12
ATOM 7564 N N . THR A 1 8 ? -10.702 -2.775 -1.915 1.00 0.49 8 THR A N 12
ATOM 7565 C CA . THR A 1 8 ? -10.547 -1.510 -1.209 1.00 0.58 8 THR A CA 12
ATOM 7566 C C . THR A 1 8 ? -10.357 -0.372 -2.205 1.00 0.50 8 THR A C 12
ATOM 7567 O O . THR A 1 8 ? -10.880 0.726 -2.019 1.00 0.71 8 THR A O 12
ATOM 7578 N N . LEU A 1 9 ? -9.603 -0.646 -3.264 1.00 0.36 9 LEU A N 12
ATOM 7579 C CA . LEU A 1 9 ? -9.339 0.353 -4.294 1.00 0.51 9 LEU A CA 12
ATOM 7580 C C . LEU A 1 9 ? -10.599 0.649 -5.102 1.00 0.64 9 LEU A C 12
ATOM 7581 O O . LEU A 1 9 ? -10.948 1.810 -5.322 1.00 0.85 9 LEU A O 12
ATOM 7597 N N . ALA A 1 10 ? -11.278 -0.404 -5.543 1.00 0.62 10 ALA A N 12
ATOM 7598 C CA . ALA A 1 10 ? -12.498 -0.255 -6.327 1.00 0.86 10 ALA A CA 12
ATOM 7599 C C . ALA A 1 10 ? -13.530 0.584 -5.582 1.00 1.01 10 ALA A C 12
ATOM 7600 O O . ALA A 1 10 ? -14.391 1.216 -6.192 1.00 1.28 10 ALA A O 12
ATOM 7607 N N . MET A 1 11 ? -13.435 0.584 -4.256 1.00 0.97 11 MET A N 12
ATOM 7608 C CA . MET A 1 11 ? -14.360 1.344 -3.422 1.00 1.25 11 MET A CA 12
ATOM 7609 C C . MET A 1 11 ? -13.791 2.721 -3.093 1.00 1.40 11 MET A C 12
ATOM 7610 O O . MET A 1 11 ? -14.536 3.655 -2.795 1.00 1.84 11 MET A O 12
ATOM 7624 N N . CYS A 1 12 ? -12.468 2.839 -3.145 1.00 1.19 12 CYS A N 12
ATOM 7625 C CA . CYS A 1 12 ? -11.800 4.101 -2.849 1.00 1.37 12 CYS A CA 12
ATOM 7626 C C . CYS A 1 12 ? -12.257 5.198 -3.804 1.00 1.77 12 CYS A C 12
ATOM 7627 O O . CYS A 1 12 ? -13.077 4.964 -4.691 1.00 2.20 12 CYS A O 12
ATOM 7634 N N . GLY A 1 13 ? -11.718 6.399 -3.614 1.00 2.22 13 GLY A N 12
ATOM 7635 C CA . GLY A 1 13 ? -12.079 7.518 -4.464 1.00 2.68 13 GLY A CA 12
ATOM 7636 C C . GLY A 1 13 ? -12.649 8.681 -3.676 1.00 2.90 13 GLY A C 12
ATOM 7637 O O . GLY A 1 13 ? -13.768 9.126 -3.933 1.00 3.39 13 GLY A O 12
ATOM 7641 N N . ALA A 1 14 ? -11.878 9.174 -2.711 1.00 2.98 14 ALA A N 12
ATOM 7642 C CA . ALA A 1 14 ? -12.314 10.290 -1.881 1.00 3.53 14 ALA A CA 12
ATOM 7643 C C . ALA A 1 14 ? -11.154 11.233 -1.571 1.00 3.27 14 ALA A C 12
ATOM 7644 O O . ALA A 1 14 ? -11.062 11.777 -0.472 1.00 3.62 14 ALA A O 12
ATOM 7651 N N . GLY A 1 15 ? -10.273 11.420 -2.549 1.00 3.16 15 GLY A N 12
ATOM 7652 C CA . GLY A 1 15 ? -9.132 12.298 -2.364 1.00 3.15 15 GLY A CA 12
ATOM 7653 C C . GLY A 1 15 ? -8.388 12.024 -1.070 1.00 2.57 15 GLY A C 12
ATOM 7654 O O . GLY A 1 15 ? -8.141 10.869 -0.722 1.00 2.77 15 GLY A O 12
ATOM 7658 N N . TYR A 1 16 ? -8.031 13.088 -0.360 1.00 2.43 16 TYR A N 12
ATOM 7659 C CA . TYR A 1 16 ? -7.310 12.958 0.901 1.00 2.32 16 TYR A CA 12
ATOM 7660 C C . TYR A 1 16 ? -8.072 12.064 1.875 1.00 1.87 16 TYR A C 12
ATOM 7661 O O . TYR A 1 16 ? -9.301 12.004 1.845 1.00 2.48 16 TYR A O 12
ATOM 7679 N N . ASP A 1 17 ? -7.334 11.372 2.736 1.00 1.46 17 ASP A N 12
ATOM 7680 C CA . ASP A 1 17 ? -7.940 10.482 3.719 1.00 1.20 17 ASP A CA 12
ATOM 7681 C C . ASP A 1 17 ? -8.918 9.521 3.053 1.00 1.19 17 ASP A C 12
ATOM 7682 O O . ASP A 1 17 ? -10.129 9.610 3.258 1.00 1.55 17 ASP A O 12
ATOM 7691 N N . SER A 1 18 ? -8.385 8.601 2.257 1.00 1.48 18 SER A N 12
ATOM 7692 C CA . SER A 1 18 ? -9.209 7.621 1.561 1.00 2.08 18 SER A CA 12
ATOM 7693 C C . SER A 1 18 ? -10.160 6.926 2.530 1.00 1.51 18 SER A C 12
ATOM 7694 O O . SER A 1 18 ? -11.352 6.787 2.253 1.00 1.78 18 SER A O 12
ATOM 7701 N N . GLY A 1 19 ? -9.626 6.493 3.666 1.00 0.91 19 GLY A N 12
ATOM 7702 C CA . GLY A 1 19 ? -10.441 5.817 4.659 1.00 0.58 19 GLY A CA 12
ATOM 7703 C C . GLY A 1 19 ? -10.213 4.320 4.679 1.00 0.47 19 GLY A C 12
ATOM 7704 O O . GLY A 1 19 ? -10.067 3.721 5.744 1.00 0.76 19 GLY A O 12
ATOM 7708 N N . THR A 1 20 ? -10.183 3.713 3.498 1.00 0.54 20 THR A N 12
ATOM 7709 C CA . THR A 1 20 ? -9.971 2.275 3.383 1.00 0.59 20 THR A CA 12
ATOM 7710 C C . THR A 1 20 ? -8.561 1.968 2.897 1.00 0.47 20 THR A C 12
ATOM 7711 O O . THR A 1 20 ? -7.778 1.333 3.601 1.00 0.57 20 THR A O 12
ATOM 7722 N N . CYS A 1 21 ? -8.241 2.420 1.688 1.00 0.52 21 CYS A N 12
ATOM 7723 C CA . CYS A 1 21 ? -6.923 2.189 1.112 1.00 0.61 21 CYS A CA 12
ATOM 7724 C C . CYS A 1 21 ? -5.832 2.786 1.991 1.00 0.48 21 CYS A C 12
ATOM 7725 O O . CYS A 1 21 ? -4.777 2.189 2.182 1.00 0.66 21 CYS A O 12
ATOM 7732 N N . ASP A 1 22 ? -6.088 3.965 2.536 1.00 0.34 22 ASP A N 12
ATOM 7733 C CA . ASP A 1 22 ? -5.114 4.616 3.396 1.00 0.44 22 ASP A CA 12
ATOM 7734 C C . ASP A 1 22 ? -4.808 3.758 4.624 1.00 0.43 22 ASP A C 12
ATOM 7735 O O . ASP A 1 22 ? -3.806 3.970 5.306 1.00 0.67 22 ASP A O 12
ATOM 7744 N N . TYR A 1 23 ? -5.679 2.789 4.904 1.00 0.36 23 TYR A N 12
ATOM 7745 C CA . TYR A 1 23 ? -5.500 1.906 6.051 1.00 0.52 23 TYR A CA 12
ATOM 7746 C C . TYR A 1 23 ? -5.160 0.486 5.605 1.00 0.51 23 TYR A C 12
ATOM 7747 O O . TYR A 1 23 ? -4.426 -0.230 6.286 1.00 0.64 23 TYR A O 12
ATOM 7765 N N . MET A 1 24 ? -5.704 0.084 4.462 1.00 0.59 24 MET A N 12
ATOM 7766 C CA . MET A 1 24 ? -5.473 -1.239 3.923 1.00 0.77 24 MET A CA 12
ATOM 7767 C C . MET A 1 24 ? -4.298 -1.204 2.941 1.00 0.65 24 MET A C 12
ATOM 7768 O O . MET A 1 24 ? -3.372 -2.010 3.036 1.00 0.72 24 MET A O 12
ATOM 7782 N N . TYR A 1 25 ? -4.346 -0.267 2.001 1.00 0.67 25 TYR A N 12
ATOM 7783 C CA . TYR A 1 25 ? -3.293 -0.128 1.005 1.00 0.82 25 TYR A CA 12
ATOM 7784 C C . TYR A 1 25 ? -1.936 0.056 1.672 1.00 0.67 25 TYR A C 12
ATOM 7785 O O . TYR A 1 25 ? -0.949 -0.569 1.281 1.00 0.70 25 TYR A O 12
ATOM 7803 N N . SER A 1 26 ? -1.893 0.917 2.681 1.00 0.66 26 SER A N 12
ATOM 7804 C CA . SER A 1 26 ? -0.654 1.186 3.405 1.00 0.76 26 SER A CA 12
ATOM 7805 C C . SER A 1 26 ? 0.016 -0.115 3.837 1.00 0.64 26 SER A C 12
ATOM 7806 O O . SER A 1 26 ? 1.217 -0.300 3.637 1.00 0.98 26 SER A O 12
ATOM 7814 N N . HIS A 1 27 ? -0.766 -1.014 4.426 1.00 0.38 27 HIS A N 12
ATOM 7815 C CA . HIS A 1 27 ? -0.245 -2.297 4.880 1.00 0.53 27 HIS A CA 12
ATOM 7816 C C . HIS A 1 27 ? -0.209 -3.303 3.734 1.00 0.44 27 HIS A C 12
ATOM 7817 O O . HIS A 1 27 ? 0.631 -4.202 3.710 1.00 0.56 27 HIS A O 12
ATOM 7832 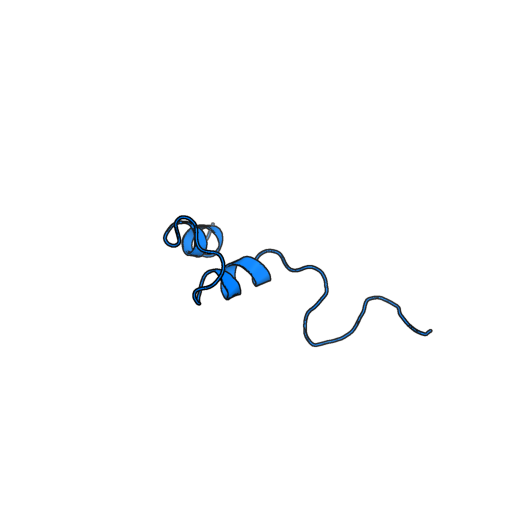N N . CYS A 1 28 ? -1.124 -3.141 2.784 1.00 0.44 28 CYS A N 12
ATOM 7833 C CA . CYS A 1 28 ? -1.196 -4.032 1.632 1.00 0.55 28 CYS A CA 12
ATOM 7834 C C . CYS A 1 28 ? 0.048 -3.885 0.761 1.00 0.55 28 CYS A C 12
ATOM 7835 O O . CYS A 1 28 ? 0.551 -4.863 0.208 1.00 0.81 28 CYS A O 12
ATOM 7842 N N . PHE A 1 29 ? 0.539 -2.656 0.648 1.00 0.57 29 PHE A N 12
ATOM 7843 C CA . PHE A 1 29 ? 1.725 -2.375 -0.152 1.00 0.80 29 PHE A CA 12
ATOM 7844 C C . PHE A 1 29 ? 2.946 -2.158 0.737 1.00 1.35 29 PHE A C 12
ATOM 7845 O O . PHE A 1 29 ? 4.084 -2.314 0.294 1.00 2.07 29 PHE A O 12
ATOM 7862 N N . GLY A 1 30 ? 2.702 -1.797 1.991 1.00 1.83 30 GLY A N 12
ATOM 7863 C CA . GLY A 1 30 ? 3.790 -1.564 2.922 1.00 2.60 30 GLY A CA 12
ATOM 7864 C C . GLY A 1 30 ? 4.682 -0.415 2.496 1.00 3.07 30 GLY A C 12
ATOM 7865 O O . GLY A 1 30 ? 5.170 -0.384 1.366 1.00 3.23 30 GLY A O 12
ATOM 7869 N N . ILE A 1 31 ? 4.895 0.533 3.403 1.00 3.82 31 ILE A N 12
ATOM 7870 C CA . ILE A 1 31 ? 5.733 1.690 3.116 1.00 4.58 31 ILE A CA 12
ATOM 7871 C C . ILE A 1 31 ? 7.204 1.294 3.031 1.00 5.10 31 ILE A C 12
ATOM 7872 O O . ILE A 1 31 ? 8.004 1.653 3.895 1.00 5.86 31 ILE A O 12
ATOM 7888 N N . LYS A 1 32 ? 7.551 0.553 1.985 1.00 5.03 32 LYS A N 12
ATOM 7889 C CA . LYS A 1 32 ? 8.925 0.108 1.787 1.00 5.84 32 LYS A CA 12
ATOM 7890 C C . LYS A 1 32 ? 9.067 -0.637 0.464 1.00 6.27 32 LYS A C 12
ATOM 7891 O O . LYS A 1 32 ? 8.746 -1.822 0.370 1.00 6.84 32 LYS A O 12
ATOM 7910 N N . HIS A 1 33 ? 9.545 0.067 -0.555 1.00 6.34 33 HIS A N 12
ATOM 7911 C CA . HIS A 1 33 ? 9.728 -0.523 -1.875 1.00 7.06 33 HIS A CA 12
ATOM 7912 C C . HIS A 1 33 ? 11.084 -1.215 -1.984 1.00 7.27 33 HIS A C 12
ATOM 7913 O O . HIS A 1 33 ? 11.904 -0.863 -2.832 1.00 7.87 33 HIS A O 12
ATOM 7928 N N . HIS A 1 34 ? 11.310 -2.201 -1.124 1.00 7.06 34 HIS A N 12
ATOM 7929 C CA . HIS A 1 34 ? 12.564 -2.946 -1.125 1.00 7.55 34 HIS A CA 12
ATOM 7930 C C . HIS A 1 34 ? 12.594 -3.957 -2.267 1.00 8.06 34 HIS A C 12
ATOM 7931 O O . HIS A 1 34 ? 12.472 -5.162 -2.044 1.00 8.01 34 HIS A O 12
ATOM 7946 N N . SER A 1 35 ? 12.756 -3.460 -3.488 1.00 8.79 35 SER A N 12
ATOM 7947 C CA . SER A 1 35 ? 12.799 -4.322 -4.663 1.00 9.54 35 SER A CA 12
ATOM 7948 C C . SER A 1 35 ? 14.064 -5.175 -4.670 1.00 10.19 35 SER A C 12
ATOM 7949 O O . SER A 1 35 ? 15.078 -4.795 -5.255 1.00 10.62 35 SER A O 12
ATOM 7957 N N . SER A 1 36 ? 13.994 -6.330 -4.017 1.00 10.46 36 SER A N 12
ATOM 7958 C CA . SER A 1 36 ? 15.132 -7.239 -3.949 1.00 11.28 36 SER A CA 12
ATOM 7959 C C . SER A 1 36 ? 14.677 -8.653 -3.603 1.00 11.90 36 SER A C 12
ATOM 7960 O O . SER A 1 36 ? 14.301 -8.934 -2.465 1.00 12.39 36 SER A O 12
ATOM 7968 N N . GLY A 1 37 ? 14.714 -9.538 -4.593 1.00 12.07 37 GLY A N 12
ATOM 7969 C CA . GLY A 1 37 ? 14.302 -10.912 -4.374 1.00 12.84 37 GLY A CA 12
ATOM 7970 C C . GLY A 1 37 ? 15.453 -11.890 -4.502 1.00 13.27 37 GLY A C 12
ATOM 7971 O O . GLY A 1 37 ? 15.685 -12.708 -3.611 1.00 13.38 37 GLY A O 12
ATOM 7975 N N . SER A 1 38 ? 16.178 -11.805 -5.613 1.00 13.68 38 SER A N 12
ATOM 7976 C CA . SER A 1 38 ? 17.311 -12.690 -5.855 1.00 14.29 38 SER A CA 12
ATOM 7977 C C . SER A 1 38 ? 18.228 -12.118 -6.931 1.00 14.83 38 SER A C 12
ATOM 7978 O O . SER A 1 38 ? 19.289 -11.570 -6.631 1.00 15.12 38 SER A O 12
ATOM 7986 N N . SER A 1 39 ? 17.810 -12.248 -8.187 1.00 15.11 39 SER A N 12
ATOM 7987 C CA . SER A 1 39 ? 18.594 -11.744 -9.309 1.00 15.78 39 SER A CA 12
ATOM 7988 C C . SER A 1 39 ? 17.800 -11.828 -10.609 1.00 16.45 39 SER A C 12
ATOM 7989 O O . SER A 1 39 ? 18.218 -12.486 -11.561 1.00 17.13 39 SER A O 12
ATOM 7997 N N . SER A 1 40 ? 16.655 -11.155 -10.641 1.00 16.39 40 SER A N 12
ATOM 7998 C CA . SER A 1 40 ? 15.802 -11.151 -11.824 1.00 17.15 40 SER A CA 12
ATOM 7999 C C . SER A 1 40 ? 14.744 -10.058 -11.726 1.00 17.58 40 SER A C 12
ATOM 8000 O O . SER A 1 40 ? 13.638 -10.291 -11.238 1.00 18.09 40 SER A O 12
ATOM 8008 N N . TYR A 1 41 ? 15.091 -8.864 -12.194 1.00 17.50 41 TYR A N 12
ATOM 8009 C CA . TYR A 1 41 ? 14.171 -7.733 -12.157 1.00 18.04 41 TYR A CA 12
ATOM 8010 C C . TYR A 1 41 ? 14.209 -6.957 -13.470 1.00 18.43 41 TYR A C 12
ATOM 8011 O O . TYR A 1 41 ? 15.043 -7.222 -14.335 1.00 18.38 41 TYR A O 12
ATOM 8029 N N . HIS A 1 42 ? 13.299 -5.998 -13.610 1.00 18.95 42 HIS A N 12
ATOM 8030 C CA . HIS A 1 42 ? 13.229 -5.183 -14.817 1.00 19.51 42 HIS A CA 12
ATOM 8031 C C . HIS A 1 42 ? 13.074 -3.706 -14.466 1.00 19.81 42 HIS A C 12
ATOM 8032 O O . HIS A 1 42 ? 12.344 -3.351 -13.541 1.00 19.95 42 HIS A O 12
ATOM 8047 N N . CYS A 1 43 ? 13.763 -2.850 -15.213 1.00 20.02 43 CYS A N 12
ATOM 8048 C CA . CYS A 1 43 ? 13.701 -1.412 -14.982 1.00 20.46 43 CYS A CA 12
ATOM 8049 C C . CYS A 1 43 ? 12.580 -0.778 -15.798 1.00 20.82 43 CYS A C 12
ATOM 8050 O O . CYS A 1 43 ? 11.850 0.082 -15.306 1.00 21.10 43 CYS A O 12
#

Foldseek 3Di:
DDDCLVVLVVPFDDPPCRPRCVVRVCVVVPPDPPPDDPDDDDD

Solvent-accessible surface area: 4459 Å² total; per-residue (Å²): 228,112,45,162,20,150,141,24,40,64,187,45,66,100,44,199,114,101,42,73,14,74,139,76,108,62,104,56,168,20,116,163,160,105,119,119,59,86,106,112,184,177,177

CATH classification: 6.10.140.1280

Secondary structure (DSSP, 8-state):
----HHHHHHTT-S-SSSSHIIIIIHHHH--S-STT--SS---